Protein AF-B3KY37-F1 (afdb_monomer_lite)

Foldseek 3Di:
DLAQQVVQVVVVCVVPQDPDDPRHDDPVPPCVCVVVCVVPDDPVRHRDHDPCAQPFDWDAPQQQQKIKTQPNHPLAAQRKIKMWHFWWQVGPVLLCCQVVVFPVVQDDHCVNDFSFQDALAHGFMWIAQSNRGWFDQFPQAARAQLSTQFKWWDCDPDDDLDPRIDGFPQHDNDDSTTPCRDDLNVQQGKHWFFWDDDPQKTKTKIWGPSRHDCVQQWPTFMWIWICLGSFKIKIKTKTFHDPPHPTWKMKGKTWDNPFWWDWDDDPQWTWIWTDDPVGIKIKTKDKQVRHHDHWDKDDDAGDPPDPGGTIIITIGMDTDDPGMIMMMMMIGDGVWAWPDWHWHDDPFKIWIWTDTPVWIKIKIATPDDCVPPFAGIWMQIHNDIDTHGCVRGDDDDDDDHDPPVVVVVVVVVVVCVVVVVVVVVVVVVVLVPDPVNVVVLVVVCVVDDPVVSVVVVVVVVVVVVVVVVVVPDDDDDDDDDDDDDDDDDPPVVVVVVVVVVVVVVVVVVVVVPDDDDDPPNPCVVPPVPDPDDDDDDDDDDDDDDDDDDDDDDDDDDDDPDPPPVVVVVVVVVVVVVVVVVVVVVVVVVPVPDDDPVVVVVVVVVVVVVVVVVVVVVVVCVVDPD

Radius of gyration: 35.83 Å; chains: 1; bounding box: 102×73×102 Å

InterPro domains:
  IPR052447 Dermatan-Sulfate Isomerase [PTHR15532] (1-391)

Organism: Homo sapiens (NCBI:txid9606)

Sequence (625 aa):
MRNGSGNWLADQIRRNRVVEGPGTPSKGQRWCTLHTEFLWYDGSLKSVPPPDFGTPTLHYFEDWGVVTYGSALPAEINRSFLSFKSGKLGGRAIYDIVHRNKYKDWIKGWRNFNAGHEHPDQNSFTFAPNGVPFITEALYGPKYTFFNNVLMFSPAVSKSCFSPWVGQVTEDCSSKWSKYKHDLAASCQGRVVAAEEKNGVVFIRGEGVGAYNPQLNLKNVQRNLILLHPQLLLLVDQIHLGEESPLETAASFFHNVDVPFEETVVDGVHGAFIRQRDGLYKMYWMDDTGYSEKATFASVTYPRGYPYNGTNYVNVTMHLRSPITRAAYLFIGPSIDVQSFTVHGDSQQLDVFIATSKHAYATYLWTGEATGQSAFAQVIADRHKILFDRNSAIKSSIVPEVKDYAAIVEQNLQHFKPVFQLLEKQILSRVRNTASFRKTAERLLRFSDKRQTEEAIDRIFAISQQQQQQSKSKKNRRAGKRYKFVDAVPDIFAQIEVNEKKIRQKAQILAQKELPIDEDEEMKDLLDFADVTYEKHKNGGLIKGRFGQARMVTTTHSRAPSLSASYTRLFLILNIAIFFVMLAMQLTYFQRAQSLHGQRCLYAVLLIDSCILLWLYSSCSQSQC

pLDDT: mean 80.38, std 24.06, range [23.62, 98.94]

Secondary structure (DSSP, 8-state):
--SSHHHHHHHHHHHT--SSSTTPPPTTTTTTTHHHHHHH--TTS-----TTTTS--EEEETTTTEEEESTT--S-TT--EEEEE--BTTHHHHHHHHHTT-STTT--GGGG---TT--S-TTEEEEEGGG--SB----S----GGGSS-EEEES-SS--TBTTBB--TT--SS-SS--TTSTTGGG-B-EEEEEEEETTEEEEEEE-GGGS-GGG-EEEEEEEEEEEETTEEEEEEEEEE-TT----EEEEEEEESSS--EEEEETTEEEEEEEETTEEEEEEEEETTS--PPPEEEEEEPPTT-SS-EEEEEEEEEE--SSEEEEEEEEE-TT--EEEEEEEE-SSEEEEEEEESS-EEEEEEESS-SSSSSEEEEEEETTEEEEEEGGGBPPP-PPPPPTTHHHHHHHHHHTHHHHHHHHHHHHHHHHHH-HHHHHHHHHHGGGS-HHHHHHHHHHHHHHHHHHHHTTSS----------PPP--S--HHHHHHHHHHHHHHHHHHHHTTS-----TTTGGGTS--S------------------------------STTHHHHHHHHHHHHHHHHHHHHHHHHHHGGG---HHHHHHHHHHHHHHHHHHHHHHHHHHHTT-

Structure (mmCIF, N/CA/C/O backbone):
data_AF-B3KY37-F1
#
_entry.id   AF-B3KY37-F1
#
loop_
_atom_site.group_PDB
_atom_site.id
_atom_site.type_symbol
_atom_site.label_atom_id
_atom_site.label_alt_id
_atom_site.label_comp_id
_atom_site.label_asym_id
_atom_site.label_entity_id
_atom_site.label_seq_id
_atom_site.pdbx_PDB_ins_code
_atom_site.Cartn_x
_atom_site.Cartn_y
_atom_site.Cartn_z
_atom_site.occupancy
_atom_site.B_iso_or_equiv
_atom_site.auth_seq_id
_atom_site.auth_comp_id
_atom_site.auth_asym_id
_atom_site.auth_atom_id
_atom_site.pdbx_PDB_model_num
ATOM 1 N N . MET A 1 1 ? 16.022 -14.962 -15.333 1.00 95.06 1 MET A N 1
ATOM 2 C CA . MET A 1 1 ? 15.739 -16.135 -14.472 1.00 95.06 1 MET A CA 1
ATOM 3 C C . MET A 1 1 ? 16.090 -17.467 -15.133 1.00 95.06 1 MET A C 1
ATOM 5 O O . MET A 1 1 ? 16.631 -18.311 -14.443 1.00 95.06 1 MET A O 1
ATOM 9 N N . ARG A 1 2 ? 15.837 -17.666 -16.442 1.00 97.50 2 ARG A N 1
ATOM 10 C CA . ARG A 1 2 ? 16.186 -18.908 -17.177 1.00 97.50 2 ARG A CA 1
ATOM 11 C C . ARG A 1 2 ? 15.643 -20.210 -16.550 1.00 97.50 2 ARG A C 1
ATOM 13 O O . ARG A 1 2 ? 16.245 -21.261 -16.703 1.00 97.50 2 ARG A O 1
ATOM 20 N N . ASN A 1 3 ? 14.505 -20.133 -15.862 1.00 97.94 3 ASN A N 1
ATOM 21 C CA . ASN A 1 3 ? 13.881 -21.250 -15.143 1.00 97.94 3 ASN A CA 1
ATOM 22 C C . ASN A 1 3 ? 12.387 -21.438 -15.478 1.00 97.94 3 ASN A C 1
ATOM 24 O O . ASN A 1 3 ? 11.726 -22.258 -14.858 1.00 97.94 3 ASN A O 1
ATOM 28 N N . GLY A 1 4 ? 11.837 -20.659 -16.419 1.00 98.50 4 GLY A N 1
ATOM 29 C CA . GLY A 1 4 ? 10.435 -20.768 -16.834 1.00 98.50 4 GLY A CA 1
ATOM 30 C C . GLY A 1 4 ? 9.418 -19.940 -16.040 1.00 98.50 4 GLY A C 1
ATOM 31 O O . GLY A 1 4 ? 8.335 -19.678 -16.560 1.00 98.50 4 GLY A O 1
ATOM 32 N N . SER A 1 5 ? 9.744 -19.447 -14.840 1.00 98.50 5 SER A N 1
ATOM 33 C CA . SER A 1 5 ? 8.760 -18.752 -13.984 1.00 98.50 5 SER A CA 1
ATOM 34 C C . SER A 1 5 ? 8.313 -17.390 -14.513 1.00 98.50 5 SER A C 1
ATOM 36 O O . SER A 1 5 ? 7.168 -16.996 -14.312 1.00 98.50 5 SER A O 1
ATOM 38 N N . GLY A 1 6 ? 9.180 -16.695 -15.255 1.00 98.44 6 GLY A N 1
ATOM 39 C CA . GLY A 1 6 ? 8.807 -15.454 -15.943 1.00 98.44 6 GLY A CA 1
ATOM 40 C C . GLY A 1 6 ? 7.789 -15.695 -17.059 1.00 98.44 6 GLY A C 1
ATOM 41 O O . GLY A 1 6 ? 6.794 -14.981 -17.143 1.00 98.44 6 GLY A O 1
ATOM 42 N N . ASN A 1 7 ? 7.999 -16.748 -17.857 1.00 98.62 7 ASN A N 1
ATOM 43 C CA . ASN A 1 7 ? 7.066 -17.160 -18.908 1.00 98.62 7 ASN A CA 1
ATOM 44 C C . ASN A 1 7 ? 5.725 -17.588 -18.297 1.00 98.62 7 ASN A C 1
ATOM 46 O O . ASN A 1 7 ? 4.674 -17.145 -18.748 1.00 98.62 7 ASN A O 1
ATOM 50 N N . TRP A 1 8 ? 5.765 -18.365 -17.210 1.00 98.75 8 TRP A N 1
ATOM 51 C CA . TRP A 1 8 ? 4.562 -18.769 -16.488 1.00 98.75 8 TRP A CA 1
ATOM 52 C C . TRP A 1 8 ? 3.754 -17.574 -15.978 1.00 98.75 8 TRP A C 1
ATOM 54 O O . TRP A 1 8 ? 2.552 -17.518 -16.224 1.00 98.75 8 TRP A O 1
ATOM 64 N N . LEU A 1 9 ? 4.388 -16.598 -15.318 1.00 98.69 9 LEU A N 1
ATOM 65 C CA . LEU A 1 9 ? 3.674 -15.429 -14.798 1.00 98.69 9 LEU A CA 1
ATOM 66 C C . LEU A 1 9 ? 3.100 -14.570 -15.933 1.00 98.69 9 LEU A C 1
ATOM 68 O O . LEU A 1 9 ? 1.969 -14.093 -15.831 1.00 98.69 9 LEU A O 1
ATOM 72 N N . ALA A 1 10 ? 3.836 -14.416 -17.038 1.00 98.62 10 ALA A N 1
ATOM 73 C CA . ALA A 1 10 ? 3.326 -13.747 -18.231 1.00 98.62 10 ALA A CA 1
ATOM 74 C C . ALA A 1 10 ? 2.071 -14.451 -18.778 1.00 98.62 10 ALA A C 1
ATOM 76 O O . ALA A 1 10 ? 1.085 -13.780 -19.081 1.00 98.62 10 ALA A O 1
ATOM 77 N N . ASP A 1 11 ? 2.054 -15.787 -18.822 1.00 98.56 11 ASP A N 1
ATOM 78 C CA . ASP A 1 11 ? 0.880 -16.564 -19.236 1.00 98.56 11 ASP A CA 1
ATOM 79 C C . ASP A 1 11 ? -0.309 -16.367 -18.283 1.00 98.56 11 ASP A C 1
ATOM 81 O O . ASP A 1 11 ? -1.438 -16.184 -18.748 1.00 98.56 11 ASP A O 1
ATOM 85 N N . GLN A 1 12 ? -0.071 -16.344 -16.964 1.00 98.50 12 GLN A N 1
ATOM 86 C CA . GLN A 1 12 ? -1.104 -16.065 -15.955 1.00 98.50 12 GLN A CA 1
ATOM 87 C C . GLN A 1 12 ? -1.753 -14.697 -16.156 1.00 98.50 12 GLN A C 1
ATOM 89 O O . GLN A 1 12 ? -2.977 -14.573 -16.117 1.00 98.50 12 GLN A O 1
ATOM 94 N N . ILE A 1 13 ? -0.935 -13.671 -16.378 1.00 98.50 13 ILE A N 1
ATOM 95 C CA . ILE A 1 13 ? -1.408 -12.303 -16.565 1.00 98.50 13 ILE A CA 1
ATOM 96 C C . ILE A 1 13 ? -2.123 -12.165 -17.915 1.00 98.50 13 ILE A C 1
ATOM 98 O O . ILE A 1 13 ? -3.167 -11.518 -17.996 1.00 98.50 13 ILE A O 1
ATOM 102 N N . ARG A 1 14 ? -1.588 -12.774 -18.982 1.00 98.06 14 ARG A N 1
ATOM 103 C CA . ARG A 1 14 ? -2.166 -12.703 -20.333 1.00 98.06 14 ARG A CA 1
ATOM 104 C C . ARG A 1 14 ? -3.551 -13.346 -20.381 1.00 98.06 14 ARG A C 1
ATOM 106 O O . ARG A 1 14 ? -4.469 -12.742 -20.925 1.00 98.06 14 ARG A O 1
ATOM 113 N N . ARG A 1 15 ? -3.710 -14.540 -19.795 1.00 98.00 15 ARG A N 1
ATOM 114 C CA . ARG A 1 15 ? -4.969 -15.308 -19.843 1.00 98.00 15 ARG A CA 1
ATOM 115 C C . ARG A 1 15 ? -6.091 -14.731 -18.978 1.00 98.00 15 ARG A C 1
ATOM 117 O O . ARG A 1 15 ? -7.251 -14.972 -19.278 1.00 98.00 15 ARG A O 1
ATOM 124 N N . ASN A 1 16 ? -5.747 -13.980 -17.930 1.00 97.94 16 ASN A N 1
ATOM 125 C CA . ASN A 1 16 ? -6.706 -13.384 -16.991 1.00 97.94 16 ASN A CA 1
ATOM 126 C C . ASN A 1 16 ? -6.875 -11.867 -17.185 1.00 97.94 16 ASN A C 1
ATOM 128 O O . ASN A 1 16 ? -7.398 -11.182 -16.307 1.00 97.94 16 ASN A O 1
ATOM 132 N N . ARG A 1 17 ? -6.392 -11.304 -18.300 1.00 97.56 17 ARG A N 1
ATOM 133 C CA . ARG A 1 17 ? -6.512 -9.866 -18.556 1.00 97.56 17 ARG A CA 1
ATOM 134 C C . ARG A 1 17 ? -7.983 -9.484 -18.754 1.00 97.56 17 ARG A C 1
ATOM 136 O O . ARG A 1 17 ? -8.684 -10.111 -19.542 1.00 97.56 17 ARG A O 1
ATOM 143 N N . VAL A 1 18 ? -8.420 -8.419 -18.084 1.00 97.12 18 VAL A N 1
ATOM 144 C CA . VAL A 1 18 ? -9.766 -7.851 -18.244 1.00 97.12 18 VAL A CA 1
ATOM 145 C C . VAL A 1 18 ? -9.963 -7.334 -19.674 1.00 97.12 18 VAL A C 1
ATOM 147 O O . VAL A 1 18 ? -9.079 -6.678 -20.230 1.00 97.12 18 VAL A O 1
ATOM 150 N N . VAL A 1 19 ? -11.123 -7.645 -20.262 1.00 96.19 19 VAL A N 1
ATOM 151 C CA . VAL A 1 19 ? -11.504 -7.238 -21.627 1.00 96.19 19 VAL A CA 1
ATOM 152 C C . VAL A 1 19 ? -12.245 -5.898 -21.630 1.00 96.19 19 VAL A C 1
ATOM 154 O O . VAL A 1 19 ? -12.006 -5.073 -22.510 1.00 96.19 19 VAL A O 1
ATOM 157 N N . GLU A 1 20 ? -13.114 -5.678 -20.642 1.00 94.69 20 GLU A N 1
ATOM 158 C CA . GLU A 1 20 ? -13.897 -4.455 -20.458 1.00 94.69 20 GLU A CA 1
ATOM 159 C C . GLU A 1 20 ? -14.105 -4.172 -18.960 1.00 94.69 20 GLU A C 1
ATOM 161 O O . GLU A 1 20 ? -14.214 -5.101 -18.160 1.00 94.69 20 GLU A O 1
ATOM 166 N N . GLY A 1 21 ? -14.172 -2.890 -18.585 1.00 93.56 21 GLY A N 1
ATOM 167 C CA . GLY A 1 21 ? -14.359 -2.440 -17.201 1.00 93.56 21 GLY A CA 1
ATOM 168 C C . GLY A 1 21 ? -13.051 -2.106 -16.465 1.00 93.56 21 GLY A C 1
ATOM 169 O O . GLY A 1 21 ? -12.001 -1.950 -17.106 1.00 93.56 21 GLY A O 1
ATOM 170 N N . PRO A 1 22 ? -13.102 -1.955 -15.125 1.00 92.62 22 PRO A N 1
ATOM 171 C CA . PRO A 1 22 ? -11.936 -1.635 -14.301 1.00 92.62 22 PRO A CA 1
ATOM 172 C C . PRO A 1 22 ? -10.760 -2.589 -14.549 1.00 92.62 22 PRO A C 1
ATOM 174 O O . PRO A 1 22 ? -10.925 -3.804 -14.613 1.00 92.62 22 PRO A O 1
ATOM 177 N N . GLY A 1 23 ? -9.557 -2.034 -14.726 1.00 91.56 23 GLY A N 1
ATOM 178 C CA . GLY A 1 23 ? -8.341 -2.806 -15.017 1.00 91.56 23 GLY A CA 1
ATOM 179 C C . GLY A 1 23 ? -8.088 -3.119 -16.500 1.00 91.56 23 GLY A C 1
ATOM 180 O O . GLY A 1 23 ? -7.057 -3.715 -16.825 1.00 91.56 23 GLY A O 1
ATOM 181 N N . THR A 1 24 ? -8.968 -2.695 -17.416 1.00 96.38 24 THR A N 1
ATOM 182 C CA . THR A 1 24 ? -8.728 -2.815 -18.866 1.00 96.38 24 THR A CA 1
ATOM 183 C C . THR A 1 24 ? -7.528 -1.954 -19.287 1.00 96.38 24 THR A C 1
ATOM 185 O O . THR A 1 24 ? -7.490 -0.761 -18.972 1.00 96.38 24 THR A O 1
ATOM 188 N N . PRO A 1 25 ? -6.541 -2.498 -20.026 1.00 94.44 25 PRO A N 1
ATOM 189 C CA . PRO A 1 25 ? -5.401 -1.711 -20.483 1.00 94.44 25 PRO A CA 1
ATOM 190 C C . PRO A 1 25 ? -5.838 -0.634 -21.486 1.00 94.44 25 PRO A C 1
ATOM 192 O O . PRO A 1 25 ? -6.589 -0.903 -22.428 1.00 94.44 25 PRO A O 1
ATOM 195 N N . SER A 1 26 ? -5.332 0.591 -21.312 1.00 94.31 26 SER A N 1
ATOM 196 C CA . SER A 1 26 ? -5.718 1.735 -22.145 1.00 94.31 26 SER A CA 1
ATOM 197 C C . SER A 1 26 ? -5.378 1.523 -23.628 1.00 94.31 26 SER A C 1
ATOM 199 O O . SER A 1 26 ? -4.417 0.830 -23.984 1.00 94.31 26 SER A O 1
ATOM 201 N N . LYS A 1 27 ? -6.140 2.171 -24.522 1.00 94.06 27 LYS A N 1
ATOM 202 C CA . LYS A 1 27 ? -5.945 2.072 -25.980 1.00 94.06 27 LYS A CA 1
ATOM 203 C C . LYS A 1 27 ? -4.521 2.449 -26.410 1.00 94.06 27 LYS A C 1
ATOM 205 O O . LYS A 1 27 ? -3.996 1.822 -27.325 1.00 94.06 27 LYS A O 1
ATOM 210 N N . GLY A 1 28 ? -3.906 3.427 -25.739 1.00 94.81 28 GLY A N 1
ATOM 211 C CA . GLY A 1 28 ? -2.550 3.897 -26.039 1.00 94.81 28 GLY A CA 1
ATOM 212 C C . GLY A 1 28 ? -1.428 2.977 -25.546 1.00 94.81 28 GLY A C 1
ATOM 213 O O . GLY A 1 28 ? -0.331 3.020 -26.088 1.00 94.81 28 GLY A O 1
ATOM 214 N N . GLN A 1 29 ? -1.682 2.121 -24.551 1.00 95.38 29 GLN A N 1
ATOM 215 C CA . GLN A 1 29 ? -0.631 1.315 -23.909 1.00 95.38 29 GLN A CA 1
ATOM 216 C C . GLN A 1 29 ? -0.709 -0.174 -24.262 1.00 95.38 29 GLN A C 1
ATOM 218 O O . GLN A 1 29 ? 0.320 -0.847 -24.313 1.00 95.38 29 GLN A O 1
ATOM 223 N N . ARG A 1 30 ? -1.910 -0.697 -24.540 1.00 95.94 30 ARG A N 1
ATOM 224 C CA . ARG A 1 30 ? -2.188 -2.143 -24.633 1.00 95.94 30 ARG A CA 1
ATOM 225 C C . ARG A 1 30 ? -1.362 -2.932 -25.656 1.00 95.94 30 ARG A C 1
ATOM 227 O O . ARG A 1 30 ? -1.249 -4.144 -25.519 1.00 95.94 30 ARG A O 1
ATOM 234 N N . TRP A 1 31 ? -0.809 -2.276 -26.676 1.00 97.44 31 TRP A N 1
ATOM 235 C CA . TRP A 1 31 ? -0.023 -2.927 -27.735 1.00 97.44 31 TRP A CA 1
ATOM 236 C C . TRP A 1 31 ? 1.454 -2.516 -27.754 1.00 97.44 31 TRP A C 1
ATOM 238 O O . TRP A 1 31 ? 2.210 -3.005 -28.590 1.00 97.44 31 TRP A O 1
ATOM 248 N N . CYS A 1 32 ? 1.876 -1.649 -26.828 1.00 98.19 32 CYS A N 1
ATOM 249 C CA . CYS A 1 32 ? 3.198 -1.021 -26.832 1.00 98.19 32 CYS A CA 1
ATOM 250 C C . CYS A 1 32 ? 4.343 -2.051 -26.836 1.00 98.19 32 CYS A C 1
ATOM 252 O O . CYS A 1 32 ? 5.276 -1.948 -27.630 1.00 98.19 32 CYS A O 1
ATOM 254 N N . THR A 1 33 ? 4.243 -3.094 -26.008 1.00 98.38 33 THR A N 1
ATOM 255 C CA . THR A 1 33 ? 5.338 -4.049 -25.759 1.00 98.38 33 THR A CA 1
ATOM 256 C C . THR A 1 33 ? 5.162 -5.405 -26.441 1.00 98.38 33 THR A C 1
ATOM 258 O O . THR A 1 33 ? 5.946 -6.313 -26.186 1.00 98.38 33 THR A O 1
ATOM 261 N N . LEU A 1 34 ? 4.166 -5.577 -27.318 1.00 98.44 34 LEU A N 1
ATOM 262 C CA . LEU A 1 34 ? 3.919 -6.877 -27.965 1.00 98.44 34 LEU A CA 1
ATOM 263 C C . LEU A 1 34 ? 5.100 -7.329 -28.835 1.00 98.44 34 LEU A C 1
ATOM 265 O O . LEU A 1 34 ? 5.457 -8.503 -28.859 1.00 98.44 34 LEU A O 1
ATOM 269 N N . HIS A 1 35 ? 5.728 -6.388 -29.541 1.00 98.31 35 HIS A N 1
ATOM 270 C CA . HIS A 1 35 ? 6.854 -6.685 -30.423 1.00 98.31 35 HIS A CA 1
ATOM 271 C C . HIS A 1 35 ? 8.110 -7.108 -29.642 1.00 98.31 35 HIS A C 1
ATOM 273 O O . HIS A 1 35 ? 8.815 -8.018 -30.070 1.00 98.31 35 HIS A O 1
ATOM 279 N N . THR A 1 36 ? 8.385 -6.497 -28.485 1.00 98.62 36 THR A N 1
ATOM 280 C CA . THR A 1 36 ? 9.506 -6.904 -27.625 1.00 98.62 36 THR A CA 1
ATOM 281 C C . THR A 1 36 ? 9.210 -8.191 -26.872 1.00 98.62 36 THR A C 1
ATOM 283 O O . THR A 1 36 ? 10.101 -9.025 -26.767 1.00 98.62 36 THR A O 1
ATOM 286 N N . GLU A 1 37 ? 7.973 -8.407 -26.417 1.00 98.56 37 GLU A N 1
ATOM 287 C CA . GLU A 1 37 ? 7.540 -9.693 -25.855 1.00 98.56 37 GLU A CA 1
ATOM 288 C C . GLU A 1 37 ? 7.794 -10.836 -26.847 1.00 98.56 37 GLU A C 1
ATOM 290 O O . GLU A 1 37 ? 8.370 -11.855 -26.472 1.00 98.56 37 GLU A O 1
ATOM 295 N N . PHE A 1 38 ? 7.466 -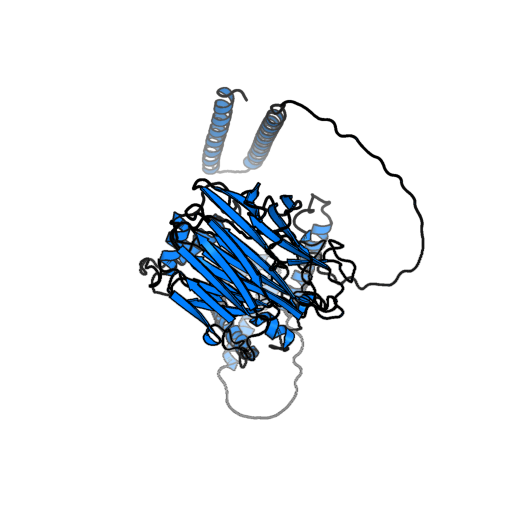10.634 -28.127 1.00 98.50 38 PHE A N 1
ATOM 296 C CA . PHE A 1 38 ? 7.744 -11.601 -29.189 1.00 98.50 38 PHE A CA 1
ATOM 297 C C . PHE A 1 38 ? 9.248 -11.855 -29.392 1.00 98.50 38 PHE A C 1
ATOM 299 O O . PHE A 1 38 ? 9.665 -13.005 -29.495 1.00 98.50 38 PHE A O 1
ATOM 306 N N . LEU A 1 39 ? 10.072 -10.801 -29.432 1.00 98.69 39 LEU A N 1
ATOM 307 C CA . LEU A 1 39 ? 11.523 -10.923 -29.636 1.00 98.69 39 LEU A CA 1
ATOM 308 C C . LEU A 1 39 ? 12.257 -11.535 -28.434 1.00 98.69 39 LEU A C 1
ATOM 310 O O . LEU A 1 39 ? 13.298 -12.167 -28.611 1.00 98.69 39 LEU A O 1
ATOM 314 N N . TRP A 1 40 ? 11.764 -11.305 -27.216 1.00 98.62 40 TRP A N 1
ATOM 315 C CA . TRP A 1 40 ? 12.431 -11.715 -25.975 1.00 98.62 40 TRP A CA 1
ATOM 316 C C . TRP A 1 40 ? 11.914 -13.031 -25.398 1.00 98.62 40 TRP A C 1
ATOM 318 O O . TRP A 1 40 ? 12.530 -13.566 -24.473 1.00 98.62 40 TRP A O 1
ATOM 328 N N . TYR A 1 41 ? 10.811 -13.568 -25.919 1.00 98.50 41 TYR A N 1
ATOM 329 C CA . TYR A 1 41 ? 10.293 -14.857 -25.487 1.00 98.50 41 TYR A CA 1
ATOM 330 C C . TYR A 1 41 ? 11.234 -16.003 -25.884 1.00 98.50 41 TYR A C 1
ATOM 332 O O . TYR A 1 41 ? 11.446 -16.292 -27.060 1.00 98.50 41 TYR A O 1
ATOM 340 N N . ASP A 1 42 ? 11.759 -16.706 -24.880 1.00 98.31 42 ASP A N 1
ATOM 341 C CA . ASP A 1 42 ? 12.503 -17.951 -25.065 1.00 98.31 42 ASP A CA 1
ATOM 342 C C . ASP A 1 42 ? 11.570 -19.149 -24.828 1.00 98.31 42 ASP A C 1
ATOM 344 O O . ASP A 1 42 ? 11.307 -19.540 -23.686 1.00 98.31 42 ASP A O 1
ATOM 348 N N . GLY A 1 43 ? 11.068 -19.737 -25.918 1.00 98.00 43 GLY A N 1
ATOM 349 C CA . GLY A 1 43 ? 10.143 -20.878 -25.888 1.00 98.00 43 GLY A CA 1
ATOM 350 C C . GLY A 1 43 ? 10.768 -22.225 -25.502 1.00 98.00 43 GLY A C 1
ATOM 351 O O . GLY A 1 43 ? 10.041 -23.210 -25.308 1.00 98.00 43 GLY A O 1
ATOM 352 N N . SER A 1 44 ? 12.100 -22.293 -25.373 1.00 98.44 44 SER A N 1
ATOM 353 C CA . SER A 1 44 ? 12.776 -23.472 -24.813 1.00 98.44 44 SER A CA 1
ATOM 354 C C . SER A 1 44 ? 12.555 -23.576 -23.299 1.00 98.44 44 SER A C 1
ATOM 356 O O . SER A 1 44 ? 12.503 -24.678 -22.750 1.00 98.44 44 SER A O 1
ATOM 358 N N . LEU A 1 45 ? 12.324 -22.439 -22.634 1.00 98.38 45 LEU A N 1
ATOM 359 C CA . LEU A 1 45 ? 11.984 -22.354 -21.220 1.00 98.38 45 LEU A CA 1
ATOM 360 C C . LEU A 1 45 ? 10.477 -22.562 -21.039 1.00 98.38 45 LEU A C 1
ATOM 362 O O . LEU A 1 45 ? 9.676 -21.637 -21.198 1.00 98.38 45 LEU A O 1
ATOM 366 N N . LYS A 1 46 ? 10.072 -23.786 -20.698 1.00 98.31 46 LYS A N 1
ATOM 367 C CA . LYS A 1 46 ? 8.661 -24.093 -20.430 1.00 98.31 46 LYS A CA 1
ATOM 368 C C . LYS A 1 46 ? 8.134 -23.282 -19.249 1.00 98.31 46 LYS A C 1
ATOM 370 O O . LYS A 1 46 ? 8.872 -22.989 -18.315 1.00 98.31 46 LYS A O 1
ATOM 375 N N . SER A 1 47 ? 6.856 -22.924 -19.302 1.00 98.50 47 SER A N 1
ATOM 376 C CA . SER A 1 47 ? 6.176 -22.196 -18.232 1.00 98.50 47 SER A CA 1
ATOM 377 C C . SER A 1 47 ? 6.081 -23.072 -16.983 1.00 98.50 47 SER A C 1
ATOM 379 O O . SER A 1 47 ? 5.320 -24.036 -16.954 1.00 98.50 47 SER A O 1
ATOM 381 N N . VAL A 1 48 ? 6.865 -22.737 -15.958 1.00 98.44 48 VAL A N 1
ATOM 382 C CA . VAL A 1 48 ? 6.933 -23.468 -14.685 1.00 98.44 48 VAL A CA 1
ATOM 383 C C . VAL A 1 48 ? 6.651 -22.497 -13.535 1.00 98.44 48 VAL A C 1
ATOM 385 O O . VAL A 1 48 ? 7.378 -21.506 -13.414 1.00 98.44 48 VAL A O 1
ATOM 388 N N . PRO A 1 49 ? 5.620 -22.729 -12.699 1.00 98.25 49 PRO A N 1
ATOM 389 C CA . PRO A 1 49 ? 5.340 -21.862 -11.558 1.00 98.25 49 PRO A CA 1
ATOM 390 C C . PRO A 1 49 ? 6.515 -21.840 -10.569 1.00 98.25 49 PRO A C 1
ATOM 392 O O . PRO A 1 49 ? 7.266 -22.815 -10.486 1.00 98.25 49 PRO A O 1
ATOM 395 N N . PRO A 1 50 ? 6.683 -20.756 -9.792 1.00 98.19 50 PRO A N 1
ATOM 396 C CA . PRO A 1 50 ? 7.530 -20.783 -8.604 1.00 98.19 50 PRO A CA 1
ATOM 397 C C . PRO A 1 50 ? 7.143 -21.941 -7.660 1.00 98.19 50 PRO A C 1
ATOM 399 O O . PRO A 1 50 ? 5.958 -22.276 -7.586 1.00 98.19 50 PRO A O 1
ATOM 402 N N . PRO A 1 51 ? 8.097 -22.549 -6.928 1.00 97.69 51 PRO A N 1
ATOM 403 C CA . PRO A 1 51 ? 7.818 -23.698 -6.058 1.00 97.69 51 PRO A CA 1
ATOM 404 C C . PRO A 1 51 ? 6.781 -23.442 -4.957 1.00 97.69 51 PRO A C 1
ATOM 406 O O . PRO A 1 51 ? 6.131 -24.377 -4.504 1.00 97.69 51 PRO A O 1
ATOM 409 N N . ASP A 1 52 ? 6.638 -22.193 -4.522 1.00 97.50 52 ASP A N 1
ATOM 410 C CA . ASP A 1 52 ? 5.719 -21.752 -3.474 1.00 97.50 52 ASP A CA 1
ATOM 411 C C . ASP A 1 52 ? 4.360 -21.266 -4.009 1.00 97.50 52 ASP A C 1
ATOM 413 O O . ASP A 1 52 ? 3.492 -20.883 -3.224 1.00 97.50 52 ASP A O 1
ATOM 417 N N . PHE A 1 53 ? 4.124 -21.314 -5.327 1.00 98.12 53 PHE A N 1
ATOM 418 C CA . PHE A 1 53 ? 2.830 -20.950 -5.905 1.00 98.12 53 PHE A CA 1
ATOM 419 C C . PHE A 1 53 ? 1.680 -21.755 -5.276 1.00 98.12 53 PHE A C 1
ATOM 421 O O . PHE A 1 53 ? 1.749 -22.974 -5.134 1.00 98.12 53 PHE A O 1
ATOM 428 N N . GLY A 1 54 ? 0.596 -21.061 -4.920 1.00 96.38 54 GLY A N 1
ATOM 429 C CA . GLY A 1 54 ? -0.553 -21.646 -4.220 1.00 96.38 54 GLY A CA 1
ATOM 430 C C . GLY A 1 54 ? -0.399 -21.694 -2.694 1.00 96.38 54 GLY A C 1
ATOM 431 O O . GLY A 1 54 ? -1.365 -22.012 -1.996 1.00 96.38 54 GLY A O 1
ATOM 432 N N . THR A 1 55 ? 0.764 -21.325 -2.156 1.00 98.06 55 THR A N 1
ATOM 433 C CA . THR A 1 55 ? 0.980 -21.124 -0.717 1.00 98.06 55 THR A CA 1
ATOM 434 C C . THR A 1 55 ? 0.940 -19.625 -0.412 1.00 98.06 55 THR A C 1
ATOM 436 O O . THR A 1 55 ? 1.584 -18.849 -1.116 1.00 98.06 55 THR A O 1
ATOM 439 N N . PRO A 1 56 ? 0.158 -19.167 0.582 1.00 98.00 56 PRO A N 1
ATOM 440 C CA . PRO A 1 56 ? 0.106 -17.753 0.913 1.00 98.00 56 PRO A CA 1
ATOM 441 C C . PRO A 1 56 ? 1.400 -17.356 1.632 1.00 98.00 56 PRO A C 1
ATOM 443 O O . PRO A 1 56 ? 1.618 -17.719 2.784 1.00 98.00 56 PRO A O 1
ATOM 446 N N . THR A 1 57 ? 2.261 -16.617 0.939 1.00 98.38 57 THR A N 1
ATOM 447 C CA . THR A 1 57 ? 3.589 -16.239 1.443 1.00 98.38 57 THR A CA 1
ATOM 448 C C . THR A 1 57 ? 3.614 -14.775 1.874 1.00 98.38 57 THR A C 1
ATOM 450 O O . THR A 1 57 ? 3.058 -13.918 1.182 1.00 98.38 57 THR A O 1
ATOM 453 N N . LEU A 1 58 ? 4.276 -14.481 2.999 1.00 98.69 58 LEU A N 1
ATOM 454 C CA . LEU A 1 58 ? 4.601 -13.118 3.424 1.00 98.69 58 LEU A CA 1
ATOM 455 C C . LEU A 1 58 ? 5.922 -12.668 2.789 1.00 98.69 58 LEU A C 1
ATOM 457 O O . LEU A 1 58 ? 6.931 -13.367 2.869 1.00 98.69 58 LEU A O 1
ATOM 461 N N . HIS A 1 59 ? 5.930 -11.484 2.186 1.00 98.75 59 HIS A N 1
ATOM 462 C CA . HIS A 1 59 ? 7.117 -10.879 1.595 1.00 98.75 59 HIS A CA 1
ATOM 463 C C . HIS A 1 59 ? 7.246 -9.418 2.023 1.00 98.75 59 HIS A C 1
ATOM 465 O O . HIS A 1 59 ? 6.276 -8.662 1.956 1.00 98.75 59 HIS A O 1
ATOM 471 N N . TYR A 1 60 ? 8.451 -9.016 2.426 1.00 98.62 60 TYR A N 1
ATOM 472 C CA . TYR A 1 60 ? 8.781 -7.640 2.785 1.00 98.62 60 TYR A CA 1
ATOM 473 C C . TYR A 1 60 ? 9.802 -7.066 1.803 1.00 98.62 60 TYR A C 1
ATOM 475 O O . TYR A 1 60 ? 10.917 -7.569 1.696 1.00 98.62 60 TYR A O 1
ATOM 483 N N . PHE A 1 61 ? 9.418 -5.991 1.119 1.00 98.56 61 PHE A N 1
ATOM 484 C CA . PHE A 1 61 ? 10.293 -5.194 0.269 1.00 98.56 61 PHE A CA 1
ATOM 485 C C . PHE A 1 61 ? 10.990 -4.145 1.134 1.00 98.56 61 PHE A C 1
ATOM 487 O O . PHE A 1 61 ? 10.434 -3.076 1.391 1.00 98.56 61 PHE A O 1
ATOM 494 N N . GLU A 1 62 ? 12.202 -4.432 1.599 1.00 97.56 62 GLU A N 1
ATOM 495 C CA . GLU A 1 62 ? 12.856 -3.636 2.638 1.00 97.56 62 GLU A CA 1
ATOM 496 C C . GLU A 1 62 ? 13.379 -2.281 2.162 1.00 97.56 62 GLU A C 1
ATOM 498 O O . GLU A 1 62 ? 13.594 -1.379 2.974 1.00 97.56 62 GLU A O 1
ATOM 503 N N . ASP A 1 63 ? 13.580 -2.130 0.852 1.00 98.00 63 ASP A N 1
ATOM 504 C CA . ASP A 1 63 ? 13.881 -0.831 0.260 1.00 98.00 63 ASP A CA 1
ATOM 505 C C . ASP A 1 63 ? 12.622 0.028 0.107 1.00 98.00 63 ASP A C 1
ATOM 507 O O . ASP A 1 63 ? 12.621 1.198 0.477 1.00 98.00 63 ASP A O 1
ATOM 511 N N . TRP A 1 64 ? 11.528 -0.567 -0.369 1.00 98.56 64 TRP A N 1
ATOM 512 C CA . TRP A 1 64 ? 10.268 0.141 -0.602 1.00 98.56 64 TRP A CA 1
ATOM 513 C C . TRP A 1 64 ? 9.506 0.441 0.700 1.00 98.56 64 TRP A C 1
ATOM 515 O O . TRP A 1 64 ? 8.798 1.440 0.794 1.00 98.56 64 TRP A O 1
ATOM 525 N N . GLY A 1 65 ? 9.665 -0.408 1.719 1.00 98.50 65 GLY A N 1
ATOM 526 C CA . GLY A 1 65 ? 8.897 -0.349 2.962 1.00 98.50 65 GLY A CA 1
ATOM 527 C C . GLY A 1 65 ? 7.479 -0.903 2.812 1.00 98.50 65 GLY A C 1
ATOM 528 O O . GLY A 1 65 ? 6.547 -0.367 3.408 1.00 98.50 65 GLY A O 1
ATOM 529 N N . VAL A 1 66 ? 7.309 -1.955 2.002 1.00 98.88 66 VAL A N 1
ATOM 530 C CA . VAL A 1 66 ? 6.009 -2.590 1.729 1.00 98.88 66 VAL A CA 1
ATOM 531 C C . VAL A 1 66 ? 6.038 -4.055 2.149 1.00 98.88 66 VAL A C 1
ATOM 533 O O . VAL A 1 66 ? 6.936 -4.799 1.760 1.00 98.88 66 VAL A O 1
ATOM 536 N N . VAL A 1 67 ? 5.038 -4.480 2.915 1.00 98.88 67 VAL A N 1
ATOM 537 C CA . VAL A 1 67 ? 4.754 -5.888 3.217 1.00 98.88 67 VAL A CA 1
ATOM 538 C C . VAL A 1 67 ? 3.581 -6.337 2.357 1.00 98.88 67 VAL A C 1
ATOM 540 O O . VAL A 1 67 ? 2.599 -5.611 2.209 1.00 98.88 67 VAL A O 1
ATOM 543 N N . THR A 1 68 ? 3.667 -7.544 1.809 1.00 98.88 68 THR A N 1
ATOM 544 C CA . THR A 1 68 ? 2.557 -8.215 1.125 1.00 98.88 68 THR A CA 1
ATOM 545 C C . THR A 1 68 ? 2.403 -9.632 1.655 1.00 98.88 68 THR A C 1
ATOM 547 O O . THR A 1 68 ? 3.390 -10.263 2.029 1.00 98.88 68 THR A O 1
ATOM 550 N N . TYR A 1 69 ? 1.177 -10.134 1.679 1.00 98.88 69 TYR A N 1
ATOM 551 C CA . TYR A 1 69 ? 0.851 -11.506 2.038 1.00 98.88 69 TYR A CA 1
ATOM 552 C C . TYR A 1 69 ? -0.200 -12.057 1.076 1.00 98.88 69 TYR A C 1
ATOM 554 O O . TYR A 1 69 ? -1.155 -11.357 0.737 1.00 98.88 69 TYR A O 1
ATOM 562 N N . GLY A 1 70 ? -0.014 -13.302 0.631 1.00 98.44 70 GLY A N 1
ATOM 563 C CA . GLY A 1 70 ? -0.969 -13.989 -0.244 1.00 98.44 70 GLY A CA 1
ATOM 564 C C . GLY A 1 70 ? -1.002 -13.457 -1.681 1.00 98.44 70 GLY A C 1
ATOM 565 O O . GLY A 1 70 ? -2.044 -13.468 -2.333 1.00 98.44 70 GLY A O 1
ATOM 566 N N . SER A 1 71 ? 0.130 -12.959 -2.184 1.00 97.44 71 SER A N 1
ATOM 567 C CA . SER A 1 71 ? 0.252 -12.505 -3.571 1.00 97.44 71 SER A CA 1
ATOM 568 C C . SER A 1 71 ? 0.272 -13.678 -4.561 1.00 97.44 71 SER A C 1
ATOM 570 O O . SER A 1 71 ? 0.649 -14.798 -4.225 1.00 97.44 71 SER A O 1
ATOM 572 N N . ALA A 1 72 ? -0.147 -13.409 -5.804 1.00 97.12 72 ALA A N 1
ATOM 573 C CA . ALA A 1 72 ? -0.136 -14.368 -6.915 1.00 97.12 72 ALA A CA 1
ATOM 574 C C . ALA A 1 72 ? -0.884 -15.693 -6.648 1.00 97.12 72 ALA A C 1
ATOM 576 O O . ALA A 1 72 ? -0.541 -16.723 -7.229 1.00 97.12 72 ALA A O 1
ATOM 577 N N . LEU A 1 73 ? -1.912 -15.672 -5.796 1.00 97.38 73 LEU A N 1
ATOM 578 C CA . LEU A 1 73 ? -2.782 -16.819 -5.539 1.00 97.38 73 LEU A CA 1
ATOM 579 C C . LEU A 1 73 ? -3.945 -16.884 -6.544 1.00 97.38 73 LEU A C 1
ATOM 581 O O . LEU A 1 73 ? -4.352 -15.853 -7.086 1.00 97.38 73 LEU A O 1
ATOM 585 N N . PRO A 1 74 ? -4.520 -18.076 -6.778 1.00 97.38 74 PRO A N 1
ATOM 586 C CA . PRO A 1 74 ? -5.841 -18.197 -7.387 1.00 97.38 74 PRO A CA 1
ATOM 587 C C . PRO A 1 74 ? -6.900 -17.423 -6.586 1.00 97.38 74 PRO A C 1
ATOM 589 O O . PRO A 1 74 ? -6.846 -17.386 -5.355 1.00 97.38 74 PRO A O 1
ATOM 592 N N . ALA A 1 75 ? -7.871 -16.827 -7.282 1.00 96.69 75 ALA A N 1
ATOM 593 C CA . ALA A 1 75 ? -9.016 -16.172 -6.653 1.00 96.69 75 ALA A CA 1
ATOM 594 C C . ALA A 1 75 ? -10.006 -17.236 -6.151 1.00 96.69 75 ALA A C 1
ATOM 596 O O . ALA A 1 75 ? -10.817 -17.758 -6.915 1.00 96.69 75 ALA A O 1
ATOM 597 N N . GLU A 1 76 ? -9.890 -17.589 -4.874 1.00 97.38 76 GLU A N 1
ATOM 598 C CA . GLU A 1 76 ? -10.657 -18.649 -4.219 1.00 97.38 76 GLU A CA 1
ATOM 599 C C . GLU A 1 76 ? -11.049 -18.228 -2.796 1.00 97.38 76 GLU A C 1
ATOM 601 O O . GLU A 1 76 ? -10.405 -17.386 -2.164 1.00 97.38 76 GLU A O 1
ATOM 606 N N . ILE A 1 77 ? -12.087 -18.866 -2.250 1.00 98.00 77 ILE A N 1
ATOM 607 C CA . ILE A 1 77 ? -12.482 -18.675 -0.850 1.00 98.00 77 ILE A CA 1
ATOM 608 C C . ILE A 1 77 ? -11.300 -19.024 0.066 1.00 98.00 77 ILE A C 1
ATOM 610 O O . ILE A 1 77 ? -10.630 -20.038 -0.119 1.00 98.00 77 ILE A O 1
ATOM 614 N N . ASN A 1 78 ? -11.053 -18.178 1.068 1.00 97.56 78 ASN A N 1
ATOM 615 C CA . ASN A 1 78 ? -9.920 -18.243 1.996 1.00 97.56 78 ASN A CA 1
ATOM 616 C C . ASN A 1 78 ? -8.527 -18.057 1.358 1.00 97.56 78 ASN A C 1
ATOM 618 O O . ASN A 1 78 ? -7.518 -18.283 2.029 1.00 97.56 78 ASN A O 1
ATOM 622 N N . ARG A 1 79 ? -8.439 -17.600 0.102 1.00 98.06 79 ARG A N 1
ATOM 623 C CA . ARG A 1 79 ? -7.194 -17.112 -0.510 1.00 98.06 79 ARG A CA 1
ATOM 624 C C . ARG A 1 79 ? -7.221 -15.594 -0.555 1.00 98.06 79 ARG A C 1
ATOM 626 O O . ARG A 1 79 ? -7.791 -14.991 -1.454 1.00 98.06 79 ARG A O 1
ATOM 633 N N . SER A 1 80 ? -6.636 -14.987 0.467 1.00 98.56 80 SER A N 1
ATOM 634 C CA . SER A 1 80 ? -6.736 -13.548 0.701 1.00 98.56 80 SER A CA 1
ATOM 635 C C . SER A 1 80 ? -5.419 -12.843 0.445 1.00 98.56 80 SER A C 1
ATOM 637 O O . SER A 1 80 ? -4.354 -13.397 0.714 1.00 98.56 80 SER A O 1
ATOM 639 N N . PHE A 1 81 ? -5.510 -11.601 -0.020 1.00 98.94 81 PHE A N 1
ATOM 640 C CA . PHE A 1 81 ? -4.365 -10.711 -0.156 1.00 98.94 81 PHE A CA 1
ATOM 641 C C . PHE A 1 81 ? -4.407 -9.616 0.912 1.00 98.94 81 PHE A C 1
ATOM 643 O O . PHE A 1 81 ? -5.467 -9.053 1.199 1.00 98.94 81 PHE A O 1
ATOM 650 N N . LEU A 1 82 ? -3.247 -9.310 1.485 1.00 98.94 82 LEU A N 1
ATOM 651 C CA . LEU A 1 82 ? -3.041 -8.223 2.440 1.00 98.94 82 LEU A CA 1
ATOM 652 C C . LEU A 1 82 ? -1.772 -7.467 2.044 1.00 98.94 82 LEU A C 1
ATOM 654 O O . LEU A 1 82 ? -0.743 -8.088 1.772 1.00 98.94 82 LEU A O 1
ATOM 658 N N . SER A 1 83 ? -1.819 -6.137 2.047 1.00 98.94 83 SER A N 1
ATOM 659 C CA . SER A 1 83 ? -0.621 -5.303 1.923 1.00 98.94 83 SER A CA 1
ATOM 660 C C . SER A 1 83 ? -0.559 -4.247 3.014 1.00 98.94 83 SER A C 1
ATOM 662 O O . SER A 1 83 ? -1.587 -3.835 3.542 1.00 98.94 83 SER A O 1
ATOM 664 N N . PHE A 1 84 ? 0.651 -3.798 3.330 1.00 98.94 84 PHE A N 1
ATOM 665 C CA . PHE A 1 84 ? 0.911 -2.707 4.260 1.00 98.94 84 PHE A CA 1
ATOM 666 C C . PHE A 1 84 ? 2.112 -1.893 3.784 1.00 98.94 84 PHE A C 1
ATOM 668 O O . PHE A 1 84 ? 3.139 -2.479 3.434 1.00 98.94 84 PHE A O 1
ATOM 675 N N . LYS A 1 85 ? 2.020 -0.561 3.795 1.00 98.88 85 LYS A N 1
ATOM 676 C CA . LYS A 1 85 ? 3.117 0.337 3.415 1.00 98.88 85 LYS A CA 1
ATOM 677 C C . LYS A 1 85 ? 3.472 1.266 4.562 1.00 98.88 85 LYS A C 1
ATOM 679 O O . LYS A 1 85 ? 2.632 2.000 5.065 1.00 98.88 85 LYS A O 1
ATOM 684 N N . SER A 1 86 ? 4.742 1.268 4.947 1.00 98.75 86 SER A N 1
ATOM 685 C CA . SER A 1 86 ? 5.316 2.257 5.858 1.00 98.75 86 SER A CA 1
ATOM 686 C C . SER A 1 86 ? 6.830 2.296 5.644 1.00 98.75 86 SER A C 1
ATOM 688 O O . SER A 1 86 ? 7.573 1.446 6.139 1.00 98.75 86 SER A O 1
ATOM 690 N N . GLY A 1 87 ? 7.288 3.252 4.839 1.00 98.31 87 GLY A N 1
ATOM 691 C CA . GLY A 1 87 ? 8.652 3.312 4.324 1.00 98.31 87 GLY A CA 1
ATOM 692 C C . GLY A 1 87 ? 9.175 4.730 4.123 1.00 98.31 87 GLY A C 1
ATOM 693 O O . GLY A 1 87 ? 8.497 5.728 4.357 1.00 98.31 87 GLY A O 1
ATOM 694 N N . LYS A 1 88 ? 10.424 4.822 3.675 1.00 98.38 88 LYS A N 1
ATOM 695 C CA . LYS A 1 88 ? 11.073 6.098 3.364 1.00 98.38 88 LYS A CA 1
ATOM 696 C C . LYS A 1 88 ? 10.610 6.618 2.005 1.00 98.38 88 LYS A C 1
ATOM 698 O O . LYS A 1 88 ? 10.530 5.838 1.058 1.00 98.38 88 LYS A O 1
ATOM 703 N N . LEU A 1 89 ? 10.382 7.928 1.902 1.00 97.88 89 LEU A N 1
ATOM 704 C CA . LEU A 1 89 ? 10.135 8.608 0.627 1.00 97.88 89 LEU A CA 1
ATOM 705 C C . LEU A 1 89 ? 11.244 8.275 -0.389 1.00 97.88 89 LEU A C 1
ATOM 707 O O . LEU A 1 89 ? 12.430 8.364 -0.069 1.00 97.88 89 LEU A O 1
ATOM 711 N N . GLY A 1 90 ? 10.873 7.901 -1.610 1.00 97.00 90 GLY A N 1
ATOM 712 C CA . GLY A 1 90 ? 11.778 7.457 -2.673 1.00 97.00 90 GLY A CA 1
ATOM 713 C C . GLY A 1 90 ? 12.314 6.031 -2.495 1.00 97.00 90 GLY A C 1
ATOM 714 O O . GLY A 1 90 ? 13.113 5.580 -3.310 1.00 97.00 90 GLY A O 1
ATOM 715 N N . GLY A 1 91 ? 11.930 5.320 -1.435 1.00 98.00 91 GLY A N 1
ATOM 716 C CA . GLY A 1 91 ? 12.589 4.088 -1.009 1.00 98.00 91 GLY A CA 1
ATOM 717 C C . GLY A 1 91 ? 13.899 4.349 -0.257 1.00 98.00 91 GLY A C 1
ATOM 718 O O . GLY A 1 91 ? 14.535 5.404 -0.370 1.00 98.00 91 GLY A O 1
ATOM 719 N N . ARG A 1 92 ? 14.324 3.373 0.551 1.00 98.06 92 ARG A N 1
ATOM 720 C CA . ARG A 1 92 ? 15.506 3.460 1.421 1.00 98.06 92 ARG A CA 1
ATOM 721 C C . ARG A 1 92 ? 16.757 3.832 0.632 1.00 98.06 92 ARG A C 1
ATOM 723 O O . ARG A 1 92 ? 17.516 4.665 1.121 1.00 98.06 92 ARG A O 1
ATOM 730 N N . ALA A 1 93 ? 16.982 3.257 -0.551 1.00 97.69 93 ALA A N 1
ATOM 731 C CA . ALA A 1 93 ? 18.162 3.546 -1.356 1.00 97.69 93 ALA A CA 1
ATOM 732 C C . ALA A 1 93 ? 18.267 5.038 -1.697 1.00 97.69 93 ALA A C 1
ATOM 734 O O . ALA A 1 93 ? 19.291 5.656 -1.402 1.00 97.69 93 ALA A O 1
ATOM 735 N N . ILE A 1 94 ? 17.214 5.628 -2.271 1.00 98.19 94 ILE A N 1
ATOM 736 C CA . ILE A 1 94 ? 17.196 7.045 -2.660 1.00 98.19 94 ILE A CA 1
ATOM 737 C C . ILE A 1 94 ? 17.268 7.933 -1.421 1.00 98.19 94 ILE A C 1
ATOM 739 O O . ILE A 1 94 ? 18.113 8.830 -1.357 1.00 98.19 94 ILE A O 1
ATOM 743 N N . TYR A 1 95 ? 16.446 7.644 -0.412 1.00 97.94 95 TYR A N 1
ATOM 744 C CA . TYR A 1 95 ? 16.418 8.408 0.828 1.00 97.94 95 TYR A CA 1
ATOM 745 C C . TYR A 1 95 ? 17.797 8.457 1.492 1.00 97.94 95 TYR A C 1
ATOM 747 O O . TYR A 1 95 ? 18.282 9.536 1.830 1.00 97.94 95 TYR A O 1
ATOM 755 N N . ASP A 1 96 ? 18.464 7.310 1.649 1.00 98.19 96 ASP A N 1
ATOM 756 C CA . ASP A 1 96 ? 19.783 7.236 2.277 1.00 98.19 96 ASP A CA 1
ATOM 757 C C . ASP A 1 96 ? 20.876 7.845 1.392 1.00 98.19 96 ASP A C 1
ATOM 759 O O . ASP A 1 96 ? 21.815 8.432 1.927 1.00 98.19 96 ASP A O 1
ATOM 763 N N . ILE A 1 97 ? 20.772 7.751 0.061 1.00 98.44 97 ILE A N 1
ATOM 764 C CA . ILE A 1 97 ? 21.691 8.441 -0.855 1.00 98.44 97 ILE A CA 1
ATOM 765 C C . ILE A 1 97 ? 21.625 9.954 -0.641 1.00 98.44 97 ILE A C 1
ATOM 767 O O . ILE A 1 97 ? 22.669 10.590 -0.481 1.00 98.44 97 ILE A O 1
ATOM 771 N N . VAL A 1 98 ? 20.416 10.513 -0.585 1.00 97.25 98 VAL A N 1
ATOM 772 C CA . VAL A 1 98 ? 20.193 11.948 -0.385 1.00 97.25 98 VAL A CA 1
ATOM 773 C C . VAL A 1 98 ? 20.638 12.383 1.013 1.00 97.25 98 VAL A C 1
ATOM 775 O O . VAL A 1 98 ? 21.477 13.274 1.139 1.00 97.25 98 VAL A O 1
ATOM 778 N N . HIS A 1 99 ? 20.139 11.732 2.065 1.00 96.81 99 HIS A N 1
ATOM 779 C CA . HIS A 1 99 ? 20.359 12.164 3.451 1.00 96.81 99 HIS A CA 1
ATOM 780 C C . HIS A 1 99 ? 21.776 11.894 3.963 1.00 96.81 99 HIS A C 1
ATOM 782 O O . HIS A 1 99 ? 22.226 12.555 4.897 1.00 96.81 99 HIS A O 1
ATOM 788 N N . ARG A 1 100 ? 22.496 10.935 3.371 1.00 97.38 100 ARG A N 1
ATOM 789 C CA . ARG A 1 100 ? 23.889 10.624 3.737 1.00 97.38 100 ARG A CA 1
ATOM 790 C C . ARG A 1 100 ? 24.902 11.171 2.736 1.00 97.38 100 ARG A C 1
ATOM 792 O O . ARG A 1 100 ? 26.089 10.893 2.885 1.00 97.38 100 ARG A O 1
ATOM 799 N N . ASN A 1 101 ? 24.451 11.943 1.744 1.00 97.38 101 ASN A N 1
ATOM 800 C CA . ASN A 1 101 ? 25.298 12.569 0.730 1.00 97.38 101 ASN A CA 1
ATOM 801 C C . ASN A 1 101 ? 26.224 11.558 0.013 1.00 97.38 101 ASN A C 1
ATOM 803 O O . ASN A 1 101 ? 27.443 11.753 -0.064 1.00 97.38 101 ASN A O 1
ATOM 807 N N . LYS A 1 102 ? 25.636 10.444 -0.450 1.00 98.06 102 LYS A N 1
ATOM 808 C CA . LYS A 1 102 ? 26.318 9.405 -1.243 1.00 98.06 102 LYS A CA 1
ATOM 809 C C . LYS A 1 102 ? 26.432 9.836 -2.710 1.00 98.06 102 LYS A C 1
ATOM 811 O O . LYS A 1 102 ? 25.610 10.617 -3.184 1.00 98.06 102 LYS A O 1
ATOM 816 N N . TYR A 1 103 ? 27.399 9.283 -3.441 1.00 98.38 103 TYR A N 1
ATOM 817 C CA . TYR A 1 103 ? 27.636 9.541 -4.870 1.00 98.38 103 TYR A CA 1
ATOM 818 C C . TYR A 1 103 ? 27.832 11.034 -5.188 1.00 98.38 103 TYR A C 1
ATOM 820 O O . TYR A 1 103 ? 27.173 11.596 -6.067 1.00 98.38 103 TYR A O 1
ATOM 828 N N . LYS A 1 104 ? 28.733 11.685 -4.442 1.00 97.44 104 LYS A N 1
ATOM 829 C CA . LYS A 1 104 ? 28.933 13.149 -4.428 1.00 97.44 104 LYS A CA 1
ATOM 830 C C . LYS A 1 104 ? 29.220 13.773 -5.795 1.00 97.44 104 LYS A C 1
ATOM 832 O O . LYS A 1 104 ? 28.883 14.937 -6.004 1.00 97.44 104 LYS A O 1
ATOM 837 N N . ASP A 1 105 ? 29.812 13.018 -6.717 1.00 97.69 105 ASP A N 1
ATOM 838 C CA . ASP A 1 105 ? 30.101 13.513 -8.067 1.00 97.69 105 ASP A CA 1
ATOM 839 C C . ASP A 1 105 ? 28.821 13.734 -8.891 1.00 97.69 105 ASP A C 1
ATOM 841 O O . ASP A 1 105 ? 28.812 14.537 -9.824 1.00 97.69 105 ASP A O 1
ATOM 845 N N . TRP A 1 106 ? 27.731 13.034 -8.558 1.00 98.06 106 TRP A N 1
ATOM 846 C CA . TRP A 1 106 ? 26.495 13.009 -9.348 1.00 98.06 106 TRP A CA 1
ATOM 847 C C . TRP A 1 106 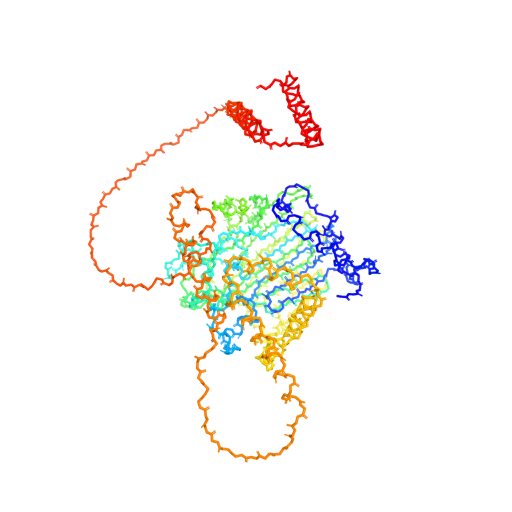? 25.298 13.610 -8.613 1.00 98.06 106 TRP A C 1
ATOM 849 O O . TRP A 1 106 ? 24.467 14.283 -9.230 1.00 98.06 106 TRP A O 1
ATOM 859 N N . ILE A 1 107 ? 25.188 13.364 -7.307 1.00 98.19 107 ILE A N 1
ATOM 860 C CA . ILE A 1 107 ? 23.974 13.632 -6.537 1.00 98.19 107 ILE A CA 1
ATOM 861 C C . ILE A 1 107 ? 24.136 14.880 -5.670 1.00 98.19 107 ILE A C 1
ATOM 863 O O . ILE A 1 107 ? 25.023 14.972 -4.827 1.00 98.19 107 ILE A O 1
ATOM 867 N N . LYS A 1 108 ? 23.224 15.839 -5.849 1.00 96.50 108 LYS A N 1
ATOM 868 C CA . LYS A 1 108 ? 23.128 17.101 -5.105 1.00 96.50 108 LYS A CA 1
ATOM 869 C C . LYS A 1 108 ? 21.763 17.207 -4.423 1.00 96.50 108 LYS A C 1
ATOM 871 O O . LYS A 1 108 ? 20.950 18.078 -4.734 1.00 96.50 108 LYS A O 1
ATOM 876 N N . GLY A 1 109 ? 21.516 16.278 -3.502 1.00 95.06 109 GLY A N 1
ATOM 877 C CA . GLY A 1 109 ? 20.261 16.161 -2.758 1.00 95.06 109 GLY A CA 1
ATOM 878 C C . GLY A 1 109 ? 19.075 15.709 -3.620 1.00 95.06 109 GLY A C 1
ATOM 879 O O . GLY A 1 109 ? 19.246 15.064 -4.655 1.00 95.06 109 GLY A O 1
ATOM 880 N N . TRP A 1 110 ? 17.856 16.084 -3.214 1.00 95.62 110 TRP A N 1
ATOM 881 C CA . TRP A 1 110 ? 16.606 15.727 -3.907 1.00 95.62 110 TRP A CA 1
ATOM 882 C C . TRP A 1 110 ? 16.486 16.273 -5.336 1.00 95.62 110 TRP A C 1
ATOM 884 O O . TRP A 1 110 ? 15.635 15.813 -6.091 1.00 95.62 110 TRP A O 1
ATOM 894 N N . ARG A 1 111 ? 17.345 17.214 -5.751 1.00 95.38 111 ARG A N 1
ATOM 895 C CA . ARG A 1 111 ? 17.363 17.747 -7.123 1.00 95.38 111 ARG A CA 1
ATOM 896 C C . ARG A 1 111 ? 17.549 16.653 -8.182 1.00 95.38 111 ARG A C 1
ATOM 898 O O . ARG A 1 111 ? 17.064 16.815 -9.296 1.00 95.38 111 ARG A O 1
ATOM 905 N N . ASN A 1 112 ? 18.239 15.565 -7.845 1.00 96.94 112 ASN A N 1
ATOM 906 C CA . ASN A 1 112 ? 18.544 14.469 -8.767 1.00 96.94 112 ASN A CA 1
ATOM 907 C C . ASN A 1 112 ? 17.497 13.344 -8.774 1.00 96.94 112 ASN A C 1
ATOM 909 O O . ASN A 1 112 ? 17.653 12.393 -9.535 1.00 96.94 112 ASN A O 1
ATOM 913 N N . PHE A 1 113 ? 16.449 13.438 -7.951 1.00 96.56 113 PHE A N 1
ATOM 914 C CA . PHE A 1 113 ? 15.406 12.420 -7.841 1.00 96.56 113 PHE A CA 1
ATOM 915 C C . PHE A 1 113 ? 14.011 13.034 -7.985 1.00 96.56 113 PHE A C 1
ATOM 917 O O . PHE A 1 113 ? 13.803 14.228 -7.744 1.00 96.56 113 PHE A O 1
ATOM 924 N N . ASN A 1 114 ? 13.037 12.210 -8.378 1.00 95.00 114 ASN A N 1
ATOM 925 C CA . ASN A 1 114 ? 11.644 12.625 -8.486 1.00 95.00 114 ASN A CA 1
ATOM 926 C C . ASN A 1 114 ? 10.694 11.648 -7.795 1.00 95.00 114 ASN A C 1
ATOM 928 O O . ASN A 1 114 ? 10.394 10.591 -8.337 1.00 95.00 114 ASN A O 1
ATOM 932 N N . ALA A 1 115 ? 10.220 12.038 -6.608 1.00 94.81 115 ALA A N 1
ATOM 933 C CA . ALA A 1 115 ? 9.240 11.295 -5.818 1.00 94.81 115 ALA A CA 1
ATOM 934 C C . ALA A 1 115 ? 7.817 11.871 -5.954 1.00 94.81 115 ALA A C 1
ATOM 936 O O . ALA A 1 115 ? 6.947 11.584 -5.139 1.00 94.81 115 ALA A O 1
ATOM 937 N N . GLY A 1 116 ? 7.543 12.684 -6.981 1.00 91.12 116 GLY A N 1
ATOM 938 C CA . GLY A 1 116 ? 6.248 13.350 -7.140 1.00 91.12 116 GLY A CA 1
ATOM 939 C C . GLY A 1 116 ? 5.065 12.391 -7.336 1.00 91.12 116 GLY A C 1
ATOM 940 O O . GLY A 1 116 ? 3.926 12.785 -7.087 1.00 91.12 116 GLY A O 1
ATOM 941 N N . HIS A 1 117 ? 5.322 11.158 -7.783 1.00 93.62 117 HIS A N 1
ATOM 942 C CA . HIS A 1 117 ? 4.311 10.109 -7.932 1.00 93.62 117 HIS A CA 1
ATOM 943 C C . HIS A 1 117 ? 3.955 9.396 -6.626 1.00 93.62 117 HIS A C 1
ATOM 945 O O . HIS A 1 117 ? 2.940 8.705 -6.601 1.00 93.62 117 HIS A O 1
ATOM 951 N N . GLU A 1 118 ? 4.748 9.547 -5.564 1.00 94.56 118 GLU A N 1
ATOM 952 C CA . GLU A 1 118 ? 4.393 8.972 -4.268 1.00 94.56 118 GLU A CA 1
ATOM 953 C C . GLU A 1 118 ? 3.205 9.694 -3.640 1.00 94.56 118 GLU A C 1
ATOM 955 O O . GLU A 1 118 ? 2.924 10.856 -3.942 1.00 94.56 118 GLU A O 1
ATOM 960 N N . HIS A 1 119 ? 2.494 8.980 -2.773 1.00 96.00 119 HIS A N 1
ATOM 961 C CA . HIS A 1 119 ? 1.328 9.477 -2.061 1.00 96.00 119 HIS A CA 1
ATOM 962 C C . HIS A 1 119 ? 1.652 9.742 -0.577 1.00 96.00 119 HIS A C 1
ATOM 964 O O . HIS A 1 119 ? 2.621 9.198 -0.044 1.00 96.00 119 HIS A O 1
ATOM 970 N N . PRO A 1 120 ? 0.856 10.579 0.111 1.00 96.81 120 PRO A N 1
ATOM 971 C CA . PRO A 1 120 ? 0.832 10.667 1.576 1.00 96.81 120 PRO A CA 1
ATOM 972 C C . PRO A 1 120 ? 0.143 9.431 2.196 1.00 96.81 120 PRO A C 1
ATOM 974 O O . PRO A 1 120 ? -0.969 9.509 2.713 1.00 96.81 120 PRO A O 1
ATOM 977 N N . ASP A 1 121 ? 0.791 8.271 2.085 1.00 98.19 121 ASP A N 1
ATOM 978 C CA . ASP A 1 121 ? 0.217 6.932 2.286 1.00 98.19 121 ASP A CA 1
ATOM 979 C C . ASP A 1 121 ? 0.988 6.076 3.315 1.00 98.19 121 ASP A C 1
ATOM 981 O O . ASP A 1 121 ? 0.871 4.848 3.332 1.00 98.19 121 ASP A O 1
ATOM 985 N N . GLN A 1 122 ? 1.814 6.680 4.173 1.00 98.69 122 GLN A N 1
ATOM 986 C CA . GLN A 1 122 ? 2.562 5.916 5.178 1.00 98.69 122 GLN A CA 1
ATOM 987 C C . GLN A 1 122 ? 1.599 5.346 6.234 1.00 98.69 122 GLN A C 1
ATOM 989 O O . GLN A 1 122 ? 0.693 6.044 6.682 1.00 98.69 122 GLN A O 1
ATOM 994 N N . ASN A 1 123 ? 1.792 4.087 6.634 1.00 98.81 123 ASN A N 1
ATOM 995 C CA . ASN A 1 123 ? 0.844 3.247 7.386 1.00 98.81 123 ASN A CA 1
ATOM 996 C C . ASN A 1 123 ? -0.459 2.881 6.638 1.00 98.81 123 ASN A C 1
ATOM 998 O O . ASN A 1 123 ? -1.424 2.441 7.271 1.00 98.81 123 ASN A O 1
ATOM 1002 N N . SER A 1 124 ? -0.514 3.016 5.312 1.00 98.88 124 SER A N 1
ATOM 1003 C CA . SER A 1 124 ? -1.640 2.495 4.524 1.00 98.88 124 SER A CA 1
ATOM 1004 C C . SER A 1 124 ? -1.627 0.967 4.458 1.00 98.88 124 SER A C 1
ATOM 1006 O O . SER A 1 124 ? -0.598 0.312 4.648 1.00 98.88 124 SER A O 1
ATOM 1008 N N . PHE A 1 125 ? -2.795 0.386 4.194 1.00 98.94 125 PHE A N 1
ATOM 1009 C CA . PHE A 1 125 ? -2.958 -1.045 3.971 1.00 98.94 125 PHE A CA 1
ATOM 1010 C C . PHE A 1 125 ? -4.038 -1.302 2.918 1.00 98.94 125 PHE A C 1
ATOM 1012 O O . PHE A 1 125 ? -4.900 -0.452 2.684 1.00 98.94 125 PHE A O 1
ATOM 1019 N N . THR A 1 126 ? -4.011 -2.489 2.317 1.00 98.94 126 THR A N 1
ATOM 1020 C CA . THR A 1 126 ? -5.116 -3.001 1.494 1.00 98.94 126 THR A CA 1
ATOM 1021 C C . THR A 1 126 ? -5.474 -4.411 1.924 1.00 98.94 126 THR A C 1
ATOM 1023 O O . THR A 1 126 ? -4.620 -5.154 2.410 1.00 98.94 126 THR A O 1
ATOM 1026 N N . PHE A 1 127 ? -6.734 -4.791 1.742 1.00 98.94 127 PHE A N 1
ATOM 1027 C CA . PHE A 1 127 ? -7.230 -6.106 2.114 1.00 98.94 127 PHE A CA 1
ATOM 1028 C C . PHE A 1 127 ? -8.234 -6.614 1.079 1.00 98.94 127 PHE A C 1
ATOM 1030 O O . PHE A 1 127 ? -9.266 -5.984 0.833 1.00 98.94 127 PHE A O 1
ATOM 1037 N N . ALA A 1 128 ? -7.927 -7.769 0.487 1.00 98.88 128 ALA A N 1
ATOM 1038 C CA . ALA A 1 128 ? -8.779 -8.458 -0.474 1.00 98.88 128 ALA A CA 1
ATOM 1039 C C . ALA A 1 128 ? -9.088 -9.896 -0.003 1.00 98.88 128 ALA A C 1
ATOM 1041 O O . ALA A 1 128 ? -8.456 -10.857 -0.465 1.00 98.88 128 ALA A O 1
ATOM 1042 N N . PRO A 1 129 ? -10.010 -10.061 0.964 1.00 98.75 129 PRO A N 1
ATOM 1043 C CA . PRO A 1 129 ? -10.456 -11.370 1.429 1.00 98.75 129 PRO A CA 1
ATOM 1044 C C . PRO A 1 129 ? -11.106 -12.188 0.303 1.00 98.75 129 PRO A C 1
ATOM 1046 O O . PRO A 1 129 ? -11.955 -11.681 -0.427 1.00 98.75 129 PRO A O 1
ATOM 1049 N N . ASN A 1 130 ? -10.724 -13.464 0.172 1.00 98.44 130 ASN A N 1
ATOM 1050 C CA . ASN A 1 130 ? -11.138 -14.359 -0.930 1.00 98.44 130 ASN A CA 1
ATOM 1051 C C . ASN A 1 130 ? -10.720 -13.876 -2.338 1.00 98.44 130 ASN A C 1
ATOM 1053 O O . ASN A 1 130 ? -11.295 -14.299 -3.339 1.00 98.44 130 ASN A O 1
ATOM 1057 N N . GLY A 1 131 ? -9.772 -12.938 -2.429 1.00 98.06 131 GLY A N 1
ATOM 1058 C CA . GLY A 1 131 ? -9.411 -12.274 -3.682 1.00 98.06 131 GLY A CA 1
ATOM 1059 C C . GLY A 1 131 ? -10.395 -11.183 -4.122 1.00 98.06 131 GLY A C 1
ATOM 1060 O O . GLY A 1 131 ? -10.235 -10.635 -5.210 1.00 98.06 131 GLY A O 1
ATOM 1061 N N . VAL A 1 132 ? -11.385 -10.835 -3.291 1.00 98.62 132 VAL A N 1
ATOM 1062 C CA . VAL A 1 132 ? -12.353 -9.762 -3.560 1.00 98.62 132 VAL A CA 1
ATOM 1063 C C . VAL A 1 132 ? -11.861 -8.459 -2.920 1.00 98.62 132 VAL A C 1
ATOM 1065 O O . VAL A 1 132 ? -11.672 -8.432 -1.703 1.00 98.62 132 VAL A O 1
ATOM 1068 N N . PRO A 1 133 ? -11.642 -7.373 -3.687 1.00 98.62 133 PRO A N 1
ATOM 1069 C CA . PRO A 1 133 ? -11.144 -6.111 -3.142 1.00 98.62 133 PRO A CA 1
ATOM 1070 C C . PRO A 1 133 ? -12.134 -5.493 -2.142 1.00 98.62 133 PRO A C 1
ATOM 1072 O O . PRO A 1 133 ? -13.211 -5.034 -2.533 1.00 98.62 133 PRO A O 1
ATOM 1075 N N . PHE A 1 134 ? -11.771 -5.476 -0.853 1.00 98.81 134 PHE A N 1
ATOM 1076 C CA . PHE A 1 134 ? -12.584 -4.868 0.203 1.00 98.81 134 PHE A CA 1
ATOM 1077 C C . PHE A 1 134 ? -12.045 -3.490 0.588 1.00 98.81 134 PHE A C 1
ATOM 1079 O O . PHE A 1 134 ? -12.722 -2.495 0.339 1.00 98.81 134 PHE A O 1
ATOM 1086 N N . ILE A 1 135 ? -10.823 -3.431 1.125 1.00 98.94 135 ILE A N 1
ATOM 1087 C CA . ILE A 1 135 ? -10.102 -2.176 1.375 1.00 98.94 135 ILE A CA 1
ATOM 1088 C C . ILE A 1 135 ? -9.043 -2.023 0.288 1.00 98.94 135 ILE A C 1
ATOM 1090 O O . ILE A 1 135 ? -8.134 -2.849 0.194 1.00 98.94 135 ILE A O 1
ATOM 1094 N N . THR A 1 136 ? -9.168 -1.004 -0.557 1.00 98.81 136 THR A N 1
ATOM 1095 C CA . THR A 1 136 ? -8.346 -0.818 -1.761 1.00 98.81 136 THR A CA 1
ATOM 1096 C C . THR A 1 136 ? -7.533 0.466 -1.693 1.00 98.81 136 THR A C 1
ATOM 1098 O O . THR A 1 136 ? -7.844 1.372 -0.928 1.00 98.81 136 THR A O 1
ATOM 1101 N N . GLU A 1 137 ? -6.511 0.577 -2.539 1.00 98.00 137 GLU A N 1
ATOM 1102 C CA . GLU A 1 137 ? -5.950 1.888 -2.882 1.00 98.00 137 GLU A CA 1
ATOM 1103 C C . GLU A 1 137 ? -6.948 2.700 -3.719 1.00 98.00 137 GLU A C 1
ATOM 1105 O O . GLU A 1 137 ? -7.823 2.133 -4.382 1.00 98.00 137 GLU A O 1
ATOM 1110 N N . ALA A 1 138 ? -6.785 4.024 -3.735 1.00 96.19 138 ALA A N 1
ATOM 1111 C CA . ALA A 1 138 ? -7.630 4.937 -4.510 1.00 96.19 138 ALA A CA 1
ATOM 1112 C C . ALA A 1 138 ? -7.115 5.217 -5.942 1.00 96.19 138 ALA A C 1
ATOM 1114 O O . ALA A 1 138 ? -7.723 5.985 -6.683 1.00 96.19 138 ALA A O 1
ATOM 1115 N N . LEU A 1 139 ? -6.037 4.544 -6.368 1.00 93.94 139 LEU A N 1
ATOM 1116 C CA . LEU A 1 139 ? -5.394 4.692 -7.685 1.00 93.94 139 LEU A CA 1
ATOM 1117 C C . LEU A 1 139 ? -4.789 6.092 -7.914 1.00 93.94 139 LEU A C 1
ATOM 1119 O O . LEU A 1 139 ? -4.419 6.796 -6.981 1.00 93.94 139 LEU A O 1
ATOM 1123 N N . TYR A 1 140 ? -4.578 6.465 -9.180 1.00 91.75 140 TYR A N 1
ATOM 1124 C CA . TYR A 1 140 ? -3.898 7.703 -9.556 1.00 91.75 140 TYR A CA 1
ATOM 1125 C C . TYR A 1 140 ? -4.807 8.921 -9.333 1.00 91.75 140 TYR A C 1
ATOM 1127 O O . TYR A 1 140 ? -5.720 9.162 -10.127 1.00 91.75 140 TYR A O 1
ATOM 1135 N N . GLY A 1 141 ? -4.517 9.702 -8.289 1.00 92.25 141 GLY A N 1
ATOM 1136 C CA . GLY A 1 141 ? -5.319 10.852 -7.869 1.00 92.25 141 GLY A CA 1
ATOM 1137 C C . GLY A 1 141 ? -4.507 12.026 -7.297 1.00 92.25 141 GLY A C 1
ATOM 1138 O O . GLY A 1 141 ? -3.264 12.004 -7.306 1.00 92.25 141 GLY A O 1
ATOM 1139 N N . PRO A 1 142 ? -5.202 13.074 -6.812 1.00 92.62 142 PRO A N 1
ATOM 1140 C CA . PRO A 1 142 ? -4.598 14.178 -6.070 1.00 92.62 142 PRO A CA 1
ATOM 1141 C C . PRO A 1 142 ? -3.825 13.701 -4.838 1.00 92.62 142 PRO A C 1
ATOM 1143 O O . PRO A 1 142 ? -4.142 12.672 -4.244 1.00 92.62 142 PRO A O 1
ATOM 1146 N N . LYS A 1 143 ? -2.810 14.466 -4.433 1.00 94.44 143 LYS A N 1
ATOM 1147 C CA . LYS A 1 143 ? -1.883 14.102 -3.351 1.00 94.44 143 LYS A CA 1
ATOM 1148 C C . LYS A 1 143 ? -2.428 14.496 -1.976 1.00 94.44 143 LYS A C 1
ATOM 1150 O O . LYS A 1 143 ? -1.794 15.249 -1.242 1.00 94.44 143 LYS A O 1
ATOM 1155 N N . TYR A 1 144 ? -3.623 14.003 -1.656 1.00 95.44 144 TYR A N 1
ATOM 1156 C CA . TYR A 1 144 ? -4.327 14.265 -0.397 1.00 95.44 144 TYR A CA 1
ATOM 1157 C C . TYR A 1 144 ? -4.191 13.075 0.549 1.00 95.44 144 TYR A C 1
ATOM 1159 O O . TYR A 1 144 ? -4.315 11.929 0.116 1.00 95.44 144 TYR A O 1
ATOM 1167 N N . THR A 1 145 ? -3.957 13.331 1.837 1.00 97.06 145 THR A N 1
ATOM 1168 C CA . THR A 1 145 ? -3.756 12.266 2.835 1.00 97.06 145 THR A CA 1
ATOM 1169 C C . THR A 1 145 ? -4.988 11.375 2.944 1.00 97.06 145 THR A C 1
ATOM 1171 O O . THR A 1 145 ? -4.864 10.156 2.880 1.00 97.06 145 THR A O 1
ATOM 1174 N N . PHE A 1 146 ? -6.180 11.975 2.980 1.00 97.44 146 PHE A N 1
ATOM 1175 C CA . PHE A 1 146 ? -7.459 11.260 3.060 1.00 97.44 146 PHE A CA 1
ATOM 1176 C C . PHE A 1 146 ? -7.856 10.478 1.800 1.00 97.44 146 PHE A C 1
ATOM 1178 O O . PHE A 1 146 ? -8.941 9.913 1.771 1.00 97.44 146 PHE A O 1
ATOM 1185 N N . PHE A 1 147 ? -7.037 10.467 0.742 1.00 97.62 147 PHE A N 1
ATOM 1186 C CA . PHE A 1 147 ? -7.218 9.550 -0.392 1.00 97.62 147 PHE A CA 1
ATOM 1187 C C . PHE A 1 147 ? -6.423 8.249 -0.247 1.00 97.62 147 PHE A C 1
ATOM 1189 O O . PHE A 1 147 ? -6.381 7.453 -1.181 1.00 97.62 147 PHE A O 1
ATOM 1196 N N . ASN A 1 148 ? -5.805 8.025 0.910 1.00 98.56 148 ASN A N 1
ATOM 1197 C CA . ASN A 1 148 ? -5.117 6.788 1.246 1.00 98.56 148 ASN A CA 1
ATOM 1198 C C . ASN A 1 148 ? -5.695 6.245 2.556 1.00 98.56 148 ASN A C 1
ATOM 1200 O O . ASN A 1 148 ? -6.266 6.989 3.354 1.00 98.56 148 ASN A O 1
ATOM 1204 N N . ASN A 1 149 ? -5.511 4.947 2.804 1.00 98.81 149 ASN A N 1
ATOM 1205 C CA . ASN A 1 149 ? -6.046 4.274 3.991 1.00 98.81 149 ASN A CA 1
ATOM 1206 C C . ASN A 1 149 ? -5.250 4.619 5.263 1.00 98.81 149 ASN A C 1
ATOM 1208 O O . ASN A 1 149 ? -4.610 3.744 5.840 1.00 98.81 149 ASN A O 1
ATOM 1212 N N . VAL A 1 150 ? -5.205 5.887 5.676 1.00 98.81 150 VAL A N 1
ATOM 1213 C CA . VAL A 1 150 ? -4.315 6.423 6.728 1.00 98.81 150 VAL A CA 1
ATOM 1214 C C . VAL A 1 150 ? -5.065 7.344 7.702 1.00 98.81 150 VAL A C 1
ATOM 1216 O O . VAL A 1 150 ? -6.285 7.478 7.625 1.00 98.81 150 VAL A O 1
ATOM 1219 N N . LEU A 1 151 ? -4.332 7.951 8.643 1.00 98.75 151 LEU A N 1
ATOM 1220 C CA . LEU A 1 151 ? -4.859 8.874 9.651 1.00 98.75 151 LEU A CA 1
ATOM 1221 C C . LEU A 1 151 ? -4.633 10.345 9.264 1.00 98.75 151 LEU A C 1
ATOM 1223 O O . LEU A 1 151 ? -3.553 10.703 8.780 1.00 98.75 151 LEU A O 1
ATOM 1227 N N . MET A 1 152 ? -5.602 11.202 9.581 1.00 98.62 152 MET A N 1
ATOM 1228 C CA . MET A 1 152 ? -5.434 12.653 9.740 1.00 98.62 152 MET A CA 1
ATOM 1229 C C . MET A 1 152 ? -5.744 13.064 11.182 1.00 98.62 152 MET A C 1
ATOM 1231 O O . MET A 1 152 ? -6.457 12.357 11.892 1.00 98.62 152 MET A O 1
ATOM 1235 N N . PHE A 1 153 ? -5.238 14.220 11.604 1.00 98.56 153 PHE A N 1
ATOM 1236 C CA . PHE A 1 153 ? -5.396 14.726 12.969 1.00 98.56 153 PHE A CA 1
ATOM 1237 C C . PHE A 1 153 ? -5.990 16.134 12.995 1.00 98.56 153 PHE A C 1
ATOM 1239 O O . PHE A 1 153 ? -5.832 16.899 12.042 1.00 98.56 153 PHE A O 1
ATOM 1246 N N . SER A 1 154 ? -6.635 16.498 14.098 1.00 97.62 154 SER A N 1
ATOM 1247 C CA . SER A 1 154 ? -7.107 17.858 14.358 1.00 97.62 154 SER A CA 1
ATOM 1248 C C . SER A 1 154 ? -6.999 18.214 15.843 1.00 97.62 154 SER A C 1
ATOM 1250 O O . SER A 1 154 ? -7.105 17.313 16.679 1.00 97.62 154 SER A O 1
ATOM 1252 N N . PRO A 1 155 ? -6.880 19.507 16.189 1.00 96.81 155 PRO A N 1
ATOM 1253 C CA . PRO A 1 155 ? -6.672 20.655 15.300 1.00 96.81 155 PRO A CA 1
ATOM 1254 C C . PRO A 1 155 ? -5.240 20.768 14.742 1.00 96.81 155 PRO A C 1
ATOM 1256 O O . PRO A 1 155 ? -4.251 20.452 15.398 1.00 96.81 155 PRO A O 1
ATOM 1259 N N . ALA A 1 156 ? -5.121 21.272 13.514 1.00 93.56 156 ALA A N 1
ATOM 1260 C CA . ALA A 1 156 ? -3.844 21.617 12.899 1.00 93.56 156 ALA A CA 1
ATOM 1261 C C . ALA A 1 156 ? -3.181 22.829 13.587 1.00 93.56 156 ALA A C 1
ATOM 1263 O O . ALA A 1 156 ? -3.826 23.848 13.826 1.00 93.56 156 ALA A O 1
ATOM 1264 N N . VAL A 1 157 ? -1.866 22.753 13.829 1.00 88.31 157 VAL A N 1
ATOM 1265 C CA . VAL A 1 157 ? -1.061 23.849 14.422 1.00 88.31 157 VAL A CA 1
ATOM 1266 C C . VAL A 1 157 ? -0.786 24.985 13.429 1.00 88.31 157 VAL A C 1
ATOM 1268 O O . VAL A 1 157 ? -0.559 26.130 13.815 1.00 88.31 157 VAL A O 1
ATOM 1271 N N . SER A 1 158 ? -0.798 24.684 12.132 1.00 79.62 158 SER A N 1
ATOM 1272 C CA . SER A 1 158 ? -0.546 25.641 11.056 1.00 79.62 158 SER A CA 1
ATOM 1273 C C . SER A 1 158 ? -1.644 25.571 9.997 1.00 79.62 158 SER A C 1
ATOM 1275 O O . SER A 1 158 ? -2.495 24.680 10.008 1.00 79.62 158 SER A O 1
ATOM 1277 N N . LYS A 1 159 ? -1.640 26.532 9.065 1.00 79.06 159 LYS A N 1
ATOM 1278 C CA . LYS A 1 159 ? -2.586 26.540 7.947 1.00 79.06 159 LYS A CA 1
ATOM 1279 C C . LYS A 1 159 ? -2.385 25.283 7.093 1.00 79.06 159 LYS A C 1
ATOM 1281 O O . LYS A 1 159 ? -1.393 25.175 6.379 1.00 79.06 159 LYS A O 1
ATOM 1286 N N . SER A 1 160 ? -3.355 24.378 7.158 1.00 82.31 160 SER A N 1
ATOM 1287 C CA . SER A 1 160 ? -3.418 23.137 6.380 1.00 82.31 160 SER A CA 1
ATOM 1288 C C . SER A 1 160 ? -4.340 23.286 5.165 1.00 82.31 160 SER A C 1
ATOM 1290 O O . SER A 1 160 ? -5.249 24.126 5.177 1.00 82.31 160 SER A O 1
ATOM 1292 N N . CYS A 1 161 ? -4.144 22.438 4.147 1.00 84.31 161 CYS A N 1
ATOM 1293 C CA . CYS A 1 161 ? -5.029 22.297 2.986 1.00 84.31 161 CYS A CA 1
ATOM 1294 C C . CYS A 1 161 ? -6.488 22.065 3.397 1.00 84.31 161 CYS A C 1
ATOM 1296 O O . CYS A 1 161 ? -7.403 22.626 2.797 1.00 84.31 161 CYS A O 1
ATOM 1298 N N . PHE A 1 162 ? -6.679 21.263 4.446 1.00 90.62 162 PHE A N 1
ATOM 1299 C CA . PHE A 1 162 ? -7.976 20.743 4.878 1.00 90.62 162 PHE A CA 1
ATOM 1300 C C . PHE A 1 162 ? -8.308 21.160 6.312 1.00 90.62 162 PHE A C 1
ATOM 1302 O O . PHE A 1 162 ? -8.921 20.403 7.060 1.00 90.62 162 PHE A O 1
ATOM 1309 N N . SER A 1 163 ? -7.887 22.370 6.703 1.00 86.12 163 SER A N 1
ATOM 1310 C CA . SER A 1 163 ? -8.108 22.912 8.052 1.00 86.12 163 SER A CA 1
ATOM 1311 C C . SER A 1 163 ? -9.569 22.706 8.514 1.00 86.12 163 SER A C 1
ATOM 1313 O O . SER A 1 163 ? -10.484 22.988 7.739 1.00 86.12 163 SER A O 1
ATOM 1315 N N . PRO A 1 164 ? -9.811 22.239 9.754 1.00 94.69 164 PRO A N 1
ATOM 1316 C CA . PRO A 1 164 ? -8.844 22.083 10.847 1.00 94.69 164 PRO A CA 1
ATOM 1317 C C . PRO A 1 164 ? -8.015 20.786 10.804 1.00 94.69 164 PRO A C 1
ATOM 1319 O O . PRO A 1 164 ? -7.201 20.578 11.700 1.00 94.69 164 PRO A O 1
ATOM 1322 N N . TRP A 1 165 ? -8.189 19.929 9.798 1.00 97.38 165 TRP A N 1
ATOM 1323 C CA . TRP A 1 165 ? -7.458 18.669 9.670 1.00 97.38 165 TRP A CA 1
ATOM 1324 C C . TRP A 1 165 ? -6.056 18.866 9.098 1.00 97.38 165 TRP A C 1
ATOM 1326 O O . TRP A 1 165 ? -5.837 19.696 8.212 1.00 97.38 165 TRP A O 1
ATOM 1336 N N . VAL A 1 166 ? -5.106 18.061 9.564 1.00 97.12 166 VAL A N 1
ATOM 1337 C CA . VAL A 1 166 ? -3.744 17.963 9.034 1.00 97.12 166 VAL A CA 1
ATOM 1338 C C . VAL A 1 166 ? -3.392 16.507 8.749 1.00 97.12 166 VAL A C 1
ATOM 1340 O O . VAL A 1 166 ? -3.652 15.615 9.559 1.00 97.12 166 VAL A O 1
ATOM 1343 N N . GLY A 1 167 ? -2.834 16.274 7.564 1.00 96.19 167 GLY A N 1
ATOM 1344 C CA . GLY A 1 167 ? -2.375 14.970 7.112 1.00 96.19 167 GLY A CA 1
ATOM 1345 C C . GLY A 1 167 ? -0.859 14.797 7.200 1.00 96.19 167 GLY A C 1
ATOM 1346 O O . GLY A 1 167 ? -0.193 15.385 8.056 1.00 96.19 167 GLY A O 1
ATOM 1347 N N . GLN A 1 168 ? -0.314 13.969 6.311 1.00 96.69 168 GLN A N 1
ATOM 1348 C CA . GLN A 1 168 ? 1.124 13.713 6.234 1.00 96.69 168 GLN A CA 1
ATOM 1349 C C . GLN A 1 168 ? 1.863 14.866 5.543 1.00 96.69 168 GLN A C 1
ATOM 1351 O O . GLN A 1 168 ? 1.299 15.606 4.740 1.00 96.69 168 GLN A O 1
ATOM 1356 N N . VAL A 1 169 ? 3.158 15.010 5.823 1.00 95.12 169 VAL A N 1
ATOM 1357 C CA . VAL A 1 169 ? 3.988 16.140 5.365 1.00 95.12 169 VAL A CA 1
ATOM 1358 C C . VAL A 1 169 ? 4.179 16.204 3.844 1.00 95.12 169 VAL A C 1
ATOM 1360 O O . VAL A 1 169 ? 4.610 17.233 3.334 1.00 95.12 169 VAL A O 1
ATOM 1363 N N . THR A 1 170 ? 3.873 15.125 3.117 1.00 94.19 170 THR A N 1
ATOM 1364 C CA . THR A 1 170 ? 3.919 15.054 1.645 1.00 94.19 170 THR A CA 1
ATOM 1365 C C . THR A 1 170 ? 2.607 15.462 0.967 1.00 94.19 170 THR A C 1
ATOM 1367 O O . THR A 1 170 ? 2.548 15.453 -0.268 1.00 94.19 170 THR A O 1
ATOM 1370 N N . GLU A 1 171 ? 1.579 15.826 1.744 1.00 92.56 171 GLU A N 1
ATOM 1371 C CA . GLU A 1 171 ? 0.305 16.358 1.256 1.00 92.56 171 GLU A CA 1
ATOM 1372 C C . GLU A 1 171 ? 0.503 17.647 0.447 1.00 92.56 171 GLU A C 1
ATOM 1374 O O . GLU A 1 171 ? 1.266 18.536 0.832 1.00 92.56 171 GLU A O 1
ATOM 1379 N N . ASP A 1 172 ? -0.204 17.768 -0.679 1.00 89.38 172 ASP A N 1
ATOM 1380 C CA . ASP A 1 172 ? -0.201 18.993 -1.479 1.00 89.38 172 ASP A CA 1
ATOM 1381 C C . ASP A 1 172 ? -1.608 19.364 -1.957 1.00 89.38 172 ASP A C 1
ATOM 1383 O O . ASP A 1 172 ? -2.275 18.590 -2.641 1.00 89.38 172 ASP A O 1
ATOM 1387 N N . CYS A 1 173 ? -2.048 20.584 -1.632 1.00 85.31 173 CYS A N 1
ATOM 1388 C CA . CYS A 1 173 ? -3.414 21.048 -1.878 1.00 85.31 173 CYS A CA 1
ATOM 1389 C C . CYS A 1 173 ? -3.721 21.250 -3.371 1.00 85.31 173 CYS A C 1
ATOM 1391 O O . CYS A 1 173 ? -4.878 21.158 -3.783 1.00 85.31 173 CYS A O 1
ATOM 1393 N N . SER A 1 174 ? -2.704 21.590 -4.170 1.00 70.94 174 SER A N 1
ATOM 1394 C CA . SER A 1 174 ? -2.885 22.158 -5.514 1.00 70.94 174 SER A CA 1
ATOM 1395 C C . SER A 1 174 ? -2.235 21.356 -6.639 1.00 70.94 174 SER A C 1
ATOM 1397 O O . SER A 1 174 ? -2.227 21.829 -7.773 1.00 70.94 174 SER A O 1
ATOM 1399 N N . SER A 1 175 ? -1.651 20.191 -6.356 1.00 61.59 175 SER A N 1
ATOM 1400 C CA . SER A 1 175 ? -0.733 19.544 -7.293 1.00 61.59 175 SER A CA 1
ATOM 1401 C C . SER A 1 175 ? -1.052 18.077 -7.556 1.00 61.59 175 SER A C 1
ATOM 1403 O O . SER A 1 175 ? -1.410 17.305 -6.666 1.00 61.59 175 SER A O 1
ATOM 1405 N N . LYS A 1 176 ? -0.835 17.686 -8.814 1.00 60.31 176 LYS A N 1
ATOM 1406 C CA . LYS A 1 176 ? -0.706 16.292 -9.263 1.00 60.31 176 LYS A CA 1
ATOM 1407 C C . LYS A 1 176 ? 0.526 15.609 -8.657 1.00 60.31 176 LYS A C 1
ATOM 1409 O O . LYS A 1 176 ? 0.559 14.381 -8.564 1.00 60.31 176 LYS A O 1
ATOM 1414 N N . TRP A 1 177 ? 1.501 16.402 -8.211 1.00 63.56 177 TRP A N 1
ATOM 1415 C CA . TRP A 1 177 ? 2.823 15.995 -7.745 1.00 63.56 177 TRP A CA 1
ATOM 1416 C C . TRP A 1 177 ? 3.043 16.375 -6.278 1.00 63.56 177 TRP A C 1
ATOM 1418 O O . TRP A 1 177 ? 2.787 17.513 -5.901 1.00 63.56 177 TRP A O 1
ATOM 1428 N N . SER A 1 178 ? 3.561 15.458 -5.457 1.00 70.88 178 SER A N 1
ATOM 1429 C CA . SER A 1 178 ? 3.904 15.777 -4.060 1.00 70.88 178 SER A CA 1
ATOM 1430 C C . SER A 1 178 ? 5.015 16.843 -3.976 1.00 70.88 178 SER A C 1
ATOM 1432 O O . SER A 1 178 ? 5.946 16.836 -4.785 1.00 70.88 178 SER A O 1
ATOM 1434 N N . LYS A 1 179 ? 4.984 17.732 -2.969 1.00 72.19 179 LYS A N 1
ATOM 1435 C CA . LYS A 1 179 ? 6.053 18.714 -2.664 1.00 72.19 179 LYS A CA 1
ATOM 1436 C C . LYS A 1 179 ? 7.235 18.085 -1.919 1.00 72.19 179 LYS A C 1
ATOM 1438 O O . LYS A 1 179 ? 7.689 18.567 -0.889 1.00 72.19 179 LYS A O 1
ATOM 1443 N N . TYR A 1 180 ? 7.785 17.017 -2.483 1.00 80.06 180 TYR A N 1
ATOM 1444 C CA . TYR A 1 180 ? 8.793 16.164 -1.849 1.00 80.06 180 TYR A CA 1
ATOM 1445 C C . TYR A 1 180 ? 10.174 16.822 -1.640 1.00 80.06 180 TYR A C 1
ATOM 1447 O O . TYR A 1 180 ? 11.009 16.276 -0.928 1.00 80.06 180 TYR A O 1
ATOM 1455 N N . LYS A 1 181 ? 10.465 17.966 -2.277 1.00 78.12 181 LYS A N 1
ATOM 1456 C CA . LYS A 1 181 ? 11.805 18.592 -2.253 1.00 78.12 181 LYS A CA 1
ATOM 1457 C C . LYS A 1 181 ? 12.070 19.494 -1.043 1.00 78.12 181 LYS A C 1
ATOM 1459 O O . LYS A 1 181 ? 13.219 19.888 -0.853 1.00 78.12 181 LYS A O 1
ATOM 1464 N N . HIS A 1 182 ? 11.047 19.857 -0.270 1.00 80.62 182 HIS A N 1
ATOM 1465 C CA . HIS A 1 182 ? 11.140 20.929 0.725 1.00 80.62 182 HIS A CA 1
ATOM 1466 C C . HIS A 1 182 ? 11.068 20.407 2.164 1.00 80.62 182 HIS A C 1
ATOM 1468 O O . HIS A 1 182 ? 10.249 19.543 2.472 1.00 80.62 182 HIS A O 1
ATOM 1474 N N . ASP A 1 183 ? 11.917 20.971 3.027 1.00 80.94 183 ASP A N 1
ATOM 1475 C CA . ASP A 1 183 ? 11.916 20.869 4.492 1.00 80.94 183 ASP A CA 1
ATOM 1476 C C . ASP A 1 183 ? 11.456 19.509 5.054 1.00 80.94 183 ASP A C 1
ATOM 1478 O O . ASP A 1 183 ? 12.166 18.507 4.951 1.00 80.94 183 ASP A O 1
ATOM 1482 N N . LEU A 1 184 ? 10.264 19.474 5.660 1.00 92.00 184 LEU A N 1
ATOM 1483 C CA . LEU A 1 184 ? 9.707 18.298 6.326 1.00 92.00 184 LEU A CA 1
ATOM 1484 C C . LEU A 1 184 ? 9.304 17.197 5.337 1.00 92.00 184 LEU A C 1
ATOM 1486 O O . LEU A 1 184 ? 9.512 16.021 5.626 1.00 92.00 184 LEU A O 1
ATOM 1490 N N . ALA A 1 185 ? 8.781 17.558 4.161 1.00 93.12 185 ALA A N 1
ATOM 1491 C CA . ALA A 1 185 ? 8.365 16.594 3.143 1.00 93.12 185 ALA A CA 1
ATOM 1492 C C . ALA A 1 185 ? 9.555 15.774 2.626 1.00 93.12 185 ALA A C 1
ATOM 1494 O O . ALA A 1 185 ? 9.448 14.561 2.462 1.00 93.12 185 ALA A O 1
ATOM 1495 N N . ALA A 1 186 ? 10.713 16.423 2.464 1.00 95.31 186 ALA A N 1
ATOM 1496 C CA . ALA A 1 186 ? 11.969 15.788 2.068 1.00 95.31 186 ALA A CA 1
ATOM 1497 C C . ALA A 1 186 ? 12.467 14.727 3.063 1.00 95.31 186 ALA A C 1
ATOM 1499 O O . ALA A 1 186 ? 13.262 13.872 2.671 1.00 95.31 186 ALA A O 1
ATOM 1500 N N . SER A 1 187 ? 12.000 14.776 4.315 1.00 96.56 187 SER A N 1
ATOM 1501 C CA . SER A 1 187 ? 12.333 13.830 5.388 1.00 96.56 187 SER A CA 1
ATOM 1502 C C . SER A 1 187 ? 11.162 12.908 5.759 1.00 96.56 187 SER A C 1
ATOM 1504 O O . SER A 1 187 ? 11.192 12.275 6.815 1.00 96.56 187 SER A O 1
ATOM 1506 N N . CYS A 1 188 ? 10.123 12.827 4.919 1.00 97.69 188 CYS A N 1
ATOM 1507 C CA . CYS A 1 188 ? 8.981 11.949 5.157 1.00 97.69 188 CYS A CA 1
ATOM 1508 C C . CYS A 1 188 ? 9.422 10.483 5.236 1.00 97.69 188 CYS A C 1
ATOM 1510 O O . CYS A 1 188 ? 10.030 9.945 4.302 1.00 97.69 188 CYS A O 1
ATOM 1512 N N . GLN A 1 189 ? 9.078 9.820 6.338 1.00 97.44 189 GLN A N 1
ATOM 1513 C CA . GLN A 1 189 ? 9.367 8.403 6.531 1.00 97.44 189 GLN A CA 1
ATOM 1514 C C . GLN A 1 189 ? 8.319 7.713 7.412 1.00 97.44 189 GLN A C 1
ATOM 1516 O O . GLN A 1 189 ? 8.060 8.117 8.543 1.00 97.44 189 GLN A O 1
ATOM 1521 N N . GLY A 1 190 ? 7.763 6.622 6.900 1.00 98.19 190 GLY A N 1
ATOM 1522 C CA . GLY A 1 190 ? 7.218 5.536 7.703 1.00 98.19 190 GLY A CA 1
ATOM 1523 C C . GLY A 1 190 ? 8.277 4.462 7.967 1.00 98.19 190 GLY A C 1
ATOM 1524 O O . GLY A 1 190 ? 9.399 4.508 7.445 1.00 98.19 190 GLY A O 1
ATOM 1525 N N . ARG A 1 191 ? 7.919 3.467 8.777 1.00 98.19 191 ARG A N 1
ATOM 1526 C CA . ARG A 1 191 ? 8.748 2.287 9.033 1.00 98.19 191 ARG A CA 1
ATOM 1527 C C . ARG A 1 191 ? 7.894 1.078 9.387 1.00 98.19 191 ARG A C 1
ATOM 1529 O O . ARG A 1 191 ? 7.149 1.109 10.363 1.00 98.19 191 ARG A O 1
ATOM 1536 N N . VAL A 1 192 ? 8.108 -0.036 8.694 1.00 98.56 192 VAL A N 1
ATOM 1537 C CA . VAL A 1 192 ? 7.658 -1.352 9.165 1.00 98.56 192 VAL A CA 1
ATOM 1538 C C . VAL A 1 192 ? 8.540 -1.784 10.340 1.00 98.56 192 VAL A C 1
ATOM 1540 O O . VAL A 1 192 ? 9.755 -1.933 10.210 1.00 98.56 192 VAL A O 1
ATOM 1543 N N . VAL A 1 193 ? 7.929 -1.936 11.512 1.00 97.44 193 VAL A N 1
ATOM 1544 C CA . VAL A 1 193 ? 8.586 -2.301 12.776 1.00 97.44 193 VAL A CA 1
ATOM 1545 C C . VAL A 1 193 ? 8.705 -3.815 12.903 1.00 97.44 193 VAL A C 1
ATOM 1547 O O . VAL A 1 193 ? 9.754 -4.320 13.306 1.00 97.44 193 VAL A O 1
ATOM 1550 N N . ALA A 1 194 ? 7.639 -4.534 12.554 1.00 97.31 194 ALA A N 1
ATOM 1551 C CA . ALA A 1 194 ? 7.580 -5.987 12.606 1.00 97.31 194 ALA A CA 1
ATOM 1552 C C . ALA A 1 194 ? 6.689 -6.535 11.487 1.00 97.31 194 ALA A C 1
ATOM 1554 O O . ALA A 1 194 ? 5.688 -5.905 11.143 1.00 97.31 194 ALA A O 1
ATOM 1555 N N . ALA A 1 195 ? 7.048 -7.695 10.941 1.00 98.19 195 ALA A N 1
ATOM 1556 C CA . ALA A 1 195 ? 6.219 -8.448 10.004 1.00 98.19 195 ALA A CA 1
ATOM 1557 C C . ALA A 1 195 ? 6.579 -9.937 10.081 1.00 98.19 195 ALA A C 1
ATOM 1559 O O . ALA A 1 195 ? 7.722 -10.308 9.817 1.00 98.19 195 ALA A O 1
ATOM 1560 N N . GLU A 1 196 ? 5.623 -10.785 10.445 1.00 98.31 196 GLU A N 1
ATOM 1561 C CA . GLU A 1 196 ? 5.818 -12.235 10.532 1.00 98.31 196 GLU A CA 1
ATOM 1562 C C . GLU A 1 196 ? 4.493 -12.956 10.249 1.00 98.31 196 GLU A C 1
ATOM 1564 O O . GLU A 1 196 ? 3.422 -12.501 10.654 1.00 98.31 196 GLU A O 1
ATOM 1569 N N . GLU A 1 197 ? 4.573 -14.090 9.557 1.00 98.12 197 GLU A N 1
ATOM 1570 C CA . GLU A 1 197 ? 3.494 -15.073 9.484 1.00 98.12 197 GLU A CA 1
ATOM 1571 C C . GLU A 1 197 ? 3.855 -16.245 10.399 1.00 98.12 197 GLU A C 1
ATOM 1573 O O . GLU A 1 197 ? 4.996 -16.713 10.401 1.00 98.12 197 GLU A O 1
ATOM 1578 N N . LYS A 1 198 ? 2.900 -16.679 11.223 1.00 97.69 198 LYS A N 1
ATOM 1579 C CA . LYS A 1 198 ? 3.077 -17.795 12.148 1.00 97.69 198 LYS A CA 1
ATOM 1580 C C . LYS A 1 198 ? 1.768 -18.556 12.299 1.00 97.69 198 LYS A C 1
ATOM 1582 O O . LYS A 1 198 ? 0.792 -18.026 12.828 1.00 97.69 198 LYS A O 1
ATOM 1587 N N . ASN A 1 199 ? 1.776 -19.830 11.909 1.00 95.56 199 ASN A N 1
ATOM 1588 C CA . ASN A 1 199 ? 0.635 -20.747 12.030 1.00 95.56 199 ASN A CA 1
ATOM 1589 C C . ASN A 1 199 ? -0.656 -20.217 11.373 1.00 95.56 199 ASN A C 1
ATOM 1591 O O . ASN A 1 199 ? -1.743 -20.369 11.925 1.00 95.56 199 ASN A O 1
ATOM 1595 N N . GLY A 1 200 ? -0.543 -19.575 10.211 1.00 94.94 200 GLY A N 1
ATOM 1596 C CA . GLY A 1 200 ? -1.663 -18.996 9.469 1.00 94.94 200 GLY A CA 1
ATOM 1597 C C . GLY A 1 200 ? -2.106 -17.614 9.955 1.00 94.94 200 GLY A C 1
ATOM 1598 O O . GLY A 1 200 ? -2.954 -17.005 9.304 1.00 94.94 200 GLY A O 1
ATOM 1599 N N . VAL A 1 201 ? -1.533 -17.099 11.050 1.00 98.44 201 VAL A N 1
ATOM 1600 C CA . VAL A 1 201 ? -1.784 -15.740 11.542 1.00 98.44 201 VAL A CA 1
ATOM 1601 C C . VAL A 1 201 ? -0.668 -14.816 11.079 1.00 98.44 201 VAL A C 1
ATOM 1603 O O . VAL A 1 201 ? 0.514 -15.113 11.253 1.00 98.44 201 VAL A O 1
ATOM 1606 N N . VAL A 1 202 ? -1.040 -13.667 10.521 1.00 98.81 202 VAL A N 1
ATOM 1607 C CA . VAL A 1 202 ? -0.086 -12.640 10.082 1.00 98.81 202 VAL A CA 1
ATOM 1608 C C . VAL A 1 202 ? -0.121 -11.470 11.050 1.00 98.81 202 VAL A C 1
ATOM 1610 O O . VAL A 1 202 ? -1.196 -10.936 11.308 1.00 98.81 202 VAL A O 1
ATOM 1613 N N . PHE A 1 203 ? 1.043 -11.046 11.536 1.00 98.75 203 PHE A N 1
ATOM 1614 C CA . PHE A 1 203 ? 1.207 -9.837 12.341 1.00 98.75 203 PHE A CA 1
ATOM 1615 C C . PHE A 1 203 ? 2.103 -8.836 11.617 1.00 98.75 203 PHE A C 1
ATOM 1617 O O . PHE A 1 203 ? 3.222 -9.170 11.224 1.00 98.75 203 PHE A O 1
ATOM 1624 N N . ILE A 1 204 ? 1.628 -7.599 11.467 1.00 98.81 204 ILE A N 1
ATOM 1625 C CA . ILE A 1 204 ? 2.395 -6.485 10.903 1.00 98.81 204 ILE A CA 1
ATOM 1626 C C . ILE A 1 204 ? 2.233 -5.271 11.815 1.00 98.81 204 ILE A C 1
ATOM 1628 O O . ILE A 1 204 ? 1.114 -4.900 12.160 1.00 98.81 204 ILE A O 1
ATOM 1632 N N . ARG A 1 205 ? 3.340 -4.617 12.175 1.00 98.69 205 ARG A N 1
ATOM 1633 C CA . ARG A 1 205 ? 3.346 -3.332 12.888 1.00 98.69 205 ARG A CA 1
ATOM 1634 C C . ARG A 1 205 ? 4.101 -2.294 12.076 1.00 98.69 205 ARG A C 1
ATOM 1636 O O . ARG A 1 205 ? 5.243 -2.542 11.689 1.00 98.69 205 ARG A O 1
ATOM 1643 N N . GLY A 1 206 ? 3.512 -1.119 11.885 1.00 98.38 206 GLY A N 1
ATOM 1644 C CA . GLY A 1 206 ? 4.199 0.058 11.352 1.00 98.38 206 GLY A CA 1
ATOM 1645 C C . GLY A 1 206 ? 4.195 1.238 12.313 1.00 98.38 206 GLY A C 1
ATOM 1646 O O . GLY A 1 206 ? 3.340 1.334 13.190 1.00 98.38 206 GLY A O 1
ATOM 1647 N N . GLU A 1 207 ? 5.167 2.126 12.133 1.00 98.31 207 GLU A N 1
ATOM 1648 C CA . GLU A 1 207 ? 5.321 3.395 12.843 1.00 98.31 207 GLU A CA 1
ATOM 1649 C C . GLU A 1 207 ? 5.300 4.542 11.828 1.00 98.31 207 GLU A C 1
ATOM 1651 O O . GLU A 1 207 ? 6.084 4.554 10.875 1.00 98.31 207 GLU A O 1
ATOM 1656 N N . GLY A 1 208 ? 4.387 5.490 12.036 1.00 98.31 208 GLY A N 1
ATOM 1657 C CA . GLY A 1 208 ? 4.062 6.552 11.087 1.00 98.31 208 GLY A CA 1
ATOM 1658 C C . GLY A 1 208 ? 4.474 7.956 11.520 1.00 98.31 208 GLY A C 1
ATOM 1659 O O . GLY A 1 208 ? 4.324 8.872 10.721 1.00 98.31 208 GLY A O 1
ATOM 1660 N N . VAL A 1 209 ? 4.999 8.165 12.737 1.00 98.31 209 VAL A N 1
ATOM 1661 C CA . VAL A 1 209 ? 5.314 9.521 13.260 1.00 98.31 209 VAL A CA 1
ATOM 1662 C C . VAL A 1 209 ? 6.165 10.353 12.303 1.00 98.31 209 VAL A C 1
ATOM 1664 O O . VAL A 1 209 ? 5.900 11.537 12.126 1.00 98.31 209 VAL A O 1
ATOM 1667 N N . GLY A 1 210 ? 7.157 9.741 11.648 1.00 97.94 210 GLY A N 1
ATOM 1668 C CA . GLY A 1 210 ? 8.052 10.428 10.710 1.00 97.94 210 GLY A CA 1
ATOM 1669 C C . GLY A 1 210 ? 7.384 10.918 9.419 1.00 97.94 210 GLY A C 1
ATOM 1670 O O . GLY A 1 210 ? 8.041 11.572 8.611 1.00 97.94 210 GLY A O 1
ATOM 1671 N N . ALA A 1 211 ? 6.102 10.614 9.209 1.00 98.12 211 ALA A N 1
ATOM 1672 C CA . ALA A 1 211 ? 5.296 11.132 8.112 1.00 98.12 211 ALA A CA 1
ATOM 1673 C C . ALA A 1 211 ? 4.454 12.358 8.511 1.00 98.12 211 ALA A C 1
ATOM 1675 O O . ALA A 1 211 ? 3.838 12.968 7.643 1.00 98.12 211 ALA A O 1
ATOM 1676 N N . TYR A 1 212 ? 4.425 12.750 9.789 1.00 97.50 212 TYR A N 1
ATOM 1677 C CA . TYR A 1 212 ? 3.638 13.883 10.290 1.00 97.50 212 TYR A CA 1
ATOM 1678 C C . TYR A 1 212 ? 4.539 15.023 10.778 1.00 97.50 212 TYR A C 1
ATOM 1680 O O . TYR A 1 212 ? 5.718 14.833 11.077 1.00 97.50 212 TYR A O 1
ATOM 1688 N N . ASN A 1 213 ? 3.989 16.240 10.849 1.00 95.56 213 ASN A N 1
ATOM 1689 C CA . ASN A 1 213 ? 4.743 17.403 11.316 1.00 95.56 213 ASN A CA 1
ATOM 1690 C C . ASN A 1 213 ? 5.098 17.245 12.815 1.00 95.56 213 ASN A C 1
ATOM 1692 O O . ASN A 1 213 ? 4.181 17.119 13.633 1.00 95.56 213 ASN A O 1
ATOM 1696 N N . PRO A 1 214 ? 6.386 17.329 13.210 1.00 95.94 214 PRO A N 1
ATOM 1697 C CA . PRO A 1 214 ? 6.804 17.224 14.611 1.00 95.94 214 PRO A CA 1
ATOM 1698 C C . PRO A 1 214 ? 6.155 18.245 15.558 1.00 95.94 214 PRO A C 1
ATOM 1700 O O . PRO A 1 214 ? 6.056 17.988 16.755 1.00 95.94 214 PRO A O 1
ATOM 1703 N N . GLN A 1 215 ? 5.676 19.385 15.044 1.00 95.56 215 GLN A N 1
ATOM 1704 C CA . GLN A 1 215 ? 4.974 20.408 15.833 1.00 95.56 215 GLN A CA 1
ATOM 1705 C C . GLN A 1 215 ? 3.645 19.921 16.430 1.00 95.56 215 GLN A C 1
ATOM 1707 O O . GLN A 1 215 ? 3.144 20.538 17.363 1.00 95.56 215 GLN A O 1
ATOM 1712 N N . LEU A 1 216 ? 3.086 18.814 15.931 1.00 96.12 216 LEU A N 1
ATOM 1713 C CA . LEU A 1 216 ? 1.904 18.172 16.516 1.00 96.12 216 LEU A CA 1
ATOM 1714 C C . LEU A 1 216 ? 2.224 17.408 17.814 1.00 96.12 216 LEU A C 1
ATOM 1716 O O . LEU A 1 216 ? 1.311 16.930 18.479 1.00 96.12 216 LEU A O 1
ATOM 1720 N N . ASN A 1 217 ? 3.510 17.266 18.161 1.00 97.06 217 ASN A N 1
ATOM 1721 C CA . ASN A 1 217 ? 4.007 16.521 19.320 1.00 97.06 217 ASN A CA 1
ATOM 1722 C C . ASN A 1 217 ? 3.462 15.081 19.402 1.00 97.06 217 ASN A C 1
ATOM 1724 O O . ASN A 1 217 ? 3.138 14.577 20.473 1.00 97.06 217 ASN A O 1
ATOM 1728 N N . LEU A 1 218 ? 3.360 14.407 18.253 1.00 97.19 218 LEU A N 1
ATOM 1729 C CA . LEU A 1 218 ? 3.045 12.980 18.169 1.00 97.19 218 LEU A CA 1
ATOM 1730 C C . LEU A 1 218 ? 4.277 12.159 18.575 1.00 97.19 218 LEU A C 1
ATOM 1732 O O . LEU A 1 218 ? 5.353 12.322 17.997 1.00 97.19 218 LEU A O 1
ATOM 1736 N N . LYS A 1 219 ? 4.127 11.268 19.559 1.00 96.69 219 LYS A N 1
ATOM 1737 C CA . LYS A 1 219 ? 5.186 10.348 20.011 1.00 96.69 219 LYS A CA 1
ATOM 1738 C C . LYS A 1 219 ? 5.155 9.021 19.270 1.00 96.69 219 LYS A C 1
ATOM 1740 O O . LYS A 1 219 ? 6.216 8.516 18.917 1.00 96.69 219 LYS A O 1
ATOM 1745 N N . ASN A 1 220 ? 3.960 8.482 19.028 1.00 97.12 220 ASN A N 1
ATOM 1746 C CA . ASN A 1 220 ? 3.741 7.260 18.253 1.00 97.12 220 ASN A CA 1
ATOM 1747 C C . ASN A 1 220 ? 2.463 7.378 17.424 1.00 97.12 220 ASN A C 1
ATOM 1749 O O . ASN A 1 220 ? 1.441 7.857 17.915 1.00 97.12 220 ASN A O 1
ATOM 1753 N N . VAL A 1 221 ? 2.528 6.886 16.192 1.00 98.38 221 VAL A N 1
ATOM 1754 C CA . VAL A 1 221 ? 1.394 6.676 15.293 1.00 98.38 221 VAL A CA 1
ATOM 1755 C C . VAL A 1 221 ? 1.556 5.249 14.792 1.00 98.38 221 VAL A C 1
ATOM 1757 O O . VAL A 1 221 ? 2.060 4.997 13.693 1.00 98.38 221 VAL A O 1
ATOM 1760 N N . GLN A 1 222 ? 1.238 4.303 15.673 1.00 98.31 222 GLN A N 1
ATOM 1761 C CA . GLN A 1 222 ? 1.423 2.884 15.412 1.00 98.31 222 GLN A CA 1
ATOM 1762 C C . GLN A 1 222 ? 0.159 2.276 14.838 1.00 98.31 222 GLN A C 1
ATOM 1764 O O . GLN A 1 222 ? -0.928 2.479 15.369 1.00 98.31 222 GLN A O 1
ATOM 1769 N N . ARG A 1 223 ? 0.337 1.460 13.802 1.00 98.81 223 ARG A N 1
ATOM 1770 C CA . ARG A 1 223 ? -0.720 0.639 13.221 1.00 98.81 223 ARG A CA 1
ATOM 1771 C C . ARG A 1 223 ? -0.329 -0.824 13.288 1.00 98.81 223 ARG A C 1
ATOM 1773 O O . ARG A 1 223 ? 0.766 -1.188 12.856 1.00 98.81 223 ARG A O 1
ATOM 1780 N N . ASN A 1 224 ? -1.226 -1.648 13.810 1.00 98.81 224 ASN A N 1
ATOM 1781 C CA . ASN A 1 224 ? -1.061 -3.090 13.935 1.00 98.81 224 ASN A CA 1
ATOM 1782 C C . ASN A 1 224 ? -2.098 -3.788 13.060 1.00 98.81 224 ASN A C 1
ATOM 1784 O O . ASN A 1 224 ? -3.280 -3.498 13.194 1.00 98.81 224 ASN A O 1
ATOM 1788 N N . LEU A 1 225 ? -1.674 -4.718 12.211 1.00 98.94 225 LEU A N 1
ATOM 1789 C CA . LEU A 1 225 ? -2.543 -5.609 11.446 1.00 98.94 225 LEU A CA 1
ATOM 1790 C C . LEU A 1 225 ? -2.346 -7.034 11.955 1.00 98.94 225 LEU A C 1
ATOM 1792 O O . LEU A 1 225 ? -1.212 -7.508 12.035 1.00 98.94 225 LEU A O 1
ATOM 1796 N N . ILE A 1 226 ? -3.448 -7.704 12.277 1.00 98.88 226 ILE A N 1
ATOM 1797 C CA . ILE A 1 226 ? -3.490 -9.086 12.744 1.00 98.88 226 ILE A CA 1
ATOM 1798 C C . ILE A 1 226 ? -4.511 -9.846 11.897 1.00 98.88 226 ILE A C 1
ATOM 1800 O O . ILE A 1 226 ? -5.720 -9.730 12.106 1.00 98.88 226 ILE A O 1
ATOM 1804 N N . LEU A 1 227 ? -4.038 -10.614 10.917 1.00 98.88 227 LEU A N 1
ATOM 1805 C CA . LEU A 1 227 ? -4.901 -11.486 10.120 1.00 98.88 227 LEU A CA 1
ATOM 1806 C C . LEU A 1 227 ? -5.149 -12.772 10.911 1.00 98.88 227 LEU A C 1
ATOM 1808 O O . LEU A 1 227 ? -4.323 -13.679 10.887 1.00 98.88 227 LEU A O 1
ATOM 1812 N N . LEU A 1 228 ? -6.264 -12.822 11.639 1.00 98.75 228 LEU A N 1
ATOM 1813 C CA . LEU A 1 228 ? -6.642 -13.944 12.508 1.00 98.75 228 LEU A CA 1
ATOM 1814 C C . LEU A 1 228 ? -7.110 -15.161 11.700 1.00 98.75 228 LEU A C 1
ATOM 1816 O O . LEU A 1 228 ? -6.906 -16.304 12.096 1.00 98.75 228 LEU A O 1
ATOM 1820 N N . HIS A 1 229 ? -7.747 -14.893 10.563 1.00 98.62 229 HIS A N 1
ATOM 1821 C CA . HIS A 1 229 ? -8.222 -15.866 9.586 1.00 98.62 229 HIS A CA 1
ATOM 1822 C C . HIS A 1 229 ? -8.204 -15.189 8.202 1.00 98.62 229 HIS A C 1
ATOM 1824 O O . HIS A 1 229 ? -8.355 -13.968 8.146 1.00 98.62 229 HIS A O 1
ATOM 1830 N N . PRO A 1 230 ? -8.109 -15.907 7.065 1.00 98.69 230 PRO A N 1
ATOM 1831 C CA . PRO A 1 230 ? -8.129 -15.287 5.732 1.00 98.69 230 PRO A CA 1
ATOM 1832 C C . PRO A 1 230 ? -9.287 -14.304 5.478 1.00 98.69 230 PRO A C 1
ATOM 1834 O O . PRO A 1 230 ? -9.159 -13.381 4.680 1.00 98.69 230 PRO A O 1
ATOM 1837 N N . GLN A 1 231 ? -10.414 -14.475 6.164 1.00 98.75 231 GLN A N 1
ATOM 1838 C CA . GLN A 1 231 ? -11.589 -13.598 6.086 1.00 98.75 231 GLN A CA 1
ATOM 1839 C C . GLN A 1 231 ? -11.818 -12.742 7.349 1.00 98.75 231 GLN A C 1
ATOM 1841 O O . GLN A 1 231 ? -12.884 -12.149 7.473 1.00 98.75 231 GLN A O 1
ATOM 1846 N N . LEU A 1 232 ? -10.871 -12.696 8.292 1.00 98.88 232 LEU A N 1
ATOM 1847 C CA . LEU A 1 232 ? -10.982 -11.936 9.541 1.00 98.88 232 LEU A CA 1
ATOM 1848 C C . LEU A 1 232 ? -9.676 -11.194 9.836 1.00 98.88 232 LEU A C 1
ATOM 1850 O O . LEU A 1 232 ? -8.701 -11.787 10.304 1.00 98.88 232 LEU A O 1
ATOM 1854 N N . LEU A 1 233 ? -9.669 -9.893 9.562 1.00 98.94 233 LEU A N 1
ATOM 1855 C CA . LEU A 1 233 ? -8.542 -9.006 9.836 1.00 98.94 233 LEU A CA 1
ATOM 1856 C C . LEU A 1 233 ? -8.897 -8.075 10.995 1.00 98.94 233 LEU A C 1
ATOM 1858 O O . LEU A 1 233 ? -9.924 -7.402 10.958 1.00 98.94 233 LEU A O 1
ATOM 1862 N N . LEU A 1 234 ? -8.028 -8.015 11.998 1.00 98.94 234 LEU A N 1
ATOM 1863 C CA . LEU A 1 234 ? -8.061 -7.027 13.069 1.00 98.94 234 LEU A CA 1
ATOM 1864 C C . LEU A 1 234 ? -6.992 -5.965 12.794 1.00 98.94 234 LEU A C 1
ATOM 1866 O O . LEU A 1 234 ? -5.828 -6.294 12.565 1.00 98.94 234 LEU A O 1
ATOM 1870 N N . LEU A 1 235 ? -7.376 -4.696 12.846 1.00 98.94 235 LEU A N 1
ATOM 1871 C CA . LEU A 1 235 ? -6.471 -3.554 12.842 1.00 98.94 235 LEU A CA 1
ATOM 1872 C C . LEU A 1 235 ? -6.566 -2.853 14.193 1.00 98.94 235 LEU A C 1
ATOM 1874 O O . LEU A 1 235 ? -7.667 -2.586 14.661 1.00 98.94 235 LEU A O 1
ATOM 1878 N N . VAL A 1 236 ? -5.428 -2.526 14.800 1.00 98.81 236 VAL A N 1
ATOM 1879 C CA . VAL A 1 236 ? -5.374 -1.688 16.003 1.00 98.81 236 VAL A CA 1
ATOM 1880 C C . VAL A 1 236 ? -4.434 -0.515 15.774 1.00 98.81 236 VAL A C 1
ATOM 1882 O O . VAL A 1 236 ? -3.223 -0.705 15.613 1.00 98.81 236 VAL A O 1
ATOM 1885 N N . ASP A 1 237 ? -4.993 0.689 15.805 1.00 98.62 237 ASP A N 1
ATOM 1886 C CA . ASP A 1 237 ? -4.223 1.927 15.838 1.00 98.62 237 ASP A CA 1
ATOM 1887 C C . ASP A 1 237 ? -3.939 2.324 17.289 1.00 98.62 237 ASP A C 1
ATOM 1889 O O . ASP A 1 237 ? -4.810 2.227 18.153 1.00 98.62 237 ASP A O 1
ATOM 1893 N N . GLN A 1 238 ? -2.712 2.771 17.551 1.00 97.94 238 GLN A N 1
ATOM 1894 C CA . GLN A 1 238 ? -2.276 3.343 18.821 1.00 97.94 238 GLN A CA 1
ATOM 1895 C C . GLN A 1 238 ? -1.608 4.692 18.558 1.00 97.94 238 GLN A C 1
ATOM 1897 O O . GLN A 1 238 ? -0.544 4.772 17.936 1.00 97.94 238 GLN A O 1
ATOM 1902 N N . ILE A 1 239 ? -2.219 5.747 19.085 1.00 98.19 239 ILE A N 1
ATOM 1903 C CA . ILE A 1 239 ? -1.755 7.126 18.970 1.00 98.19 239 ILE A CA 1
ATOM 1904 C C . ILE A 1 239 ? -1.284 7.569 20.350 1.00 98.19 239 ILE A C 1
ATOM 1906 O O . ILE A 1 239 ? -2.058 7.571 21.303 1.00 98.19 239 ILE A O 1
ATOM 1910 N N . HIS A 1 240 ? -0.007 7.923 20.458 1.00 97.06 240 HIS A N 1
ATOM 1911 C CA . HIS A 1 240 ? 0.588 8.446 21.685 1.00 97.06 240 HIS A CA 1
ATOM 1912 C C . HIS A 1 240 ? 0.904 9.924 21.480 1.00 97.06 240 HIS A C 1
ATOM 1914 O O . HIS A 1 240 ? 1.745 10.278 20.646 1.00 97.06 240 HIS A O 1
ATOM 1920 N N . LEU A 1 241 ? 0.221 10.774 22.235 1.00 96.94 241 LEU A N 1
ATOM 1921 C CA . LEU A 1 241 ? 0.424 12.214 22.255 1.00 96.94 241 LEU A CA 1
ATOM 1922 C C . LEU A 1 241 ? 1.507 12.582 23.272 1.00 96.94 241 LEU A C 1
ATOM 1924 O O . LEU A 1 241 ? 1.573 12.020 24.363 1.00 96.94 241 LEU A O 1
ATOM 1928 N N . GLY A 1 242 ? 2.359 13.538 22.921 1.00 95.62 242 GLY A N 1
ATOM 1929 C CA . GLY A 1 242 ? 3.177 14.243 23.899 1.00 95.62 242 GLY A CA 1
ATOM 1930 C C . GLY A 1 242 ? 2.327 15.219 24.710 1.00 95.62 242 GLY A C 1
ATOM 1931 O O . GLY A 1 242 ? 1.277 15.658 24.252 1.00 95.62 242 GLY A O 1
ATOM 1932 N N . GLU A 1 243 ? 2.810 15.590 25.896 1.00 92.62 243 GLU A N 1
ATOM 1933 C CA . GLU A 1 243 ? 2.070 16.438 26.846 1.00 92.62 243 GLU A CA 1
ATOM 1934 C C . GLU A 1 243 ? 1.635 17.790 26.253 1.00 92.62 243 GLU A C 1
ATOM 1936 O O . GLU A 1 243 ? 0.543 18.260 26.542 1.00 92.62 243 GLU A O 1
ATOM 1941 N N . GLU A 1 244 ? 2.446 18.373 25.363 1.00 93.94 244 GLU A N 1
ATOM 1942 C CA . GLU A 1 244 ? 2.160 19.655 24.693 1.00 93.94 244 GLU A CA 1
ATOM 1943 C C . GLU A 1 244 ? 1.404 19.490 23.358 1.00 93.94 244 GLU A C 1
ATOM 1945 O O . GLU A 1 244 ? 1.370 20.412 22.541 1.00 93.94 244 GLU A O 1
ATOM 1950 N N . SER A 1 245 ? 0.890 18.296 23.044 1.00 96.56 245 SER A N 1
ATOM 1951 C CA . SER A 1 245 ? 0.139 18.090 21.803 1.00 96.56 245 SER A CA 1
ATOM 1952 C C . SER A 1 245 ? -1.214 18.803 21.878 1.00 96.56 245 SER A C 1
ATOM 1954 O O . SER A 1 245 ? -1.960 18.577 22.828 1.00 96.56 245 SER A O 1
ATOM 1956 N N . PRO A 1 246 ? -1.582 19.613 20.870 1.00 95.19 246 PRO A N 1
ATOM 1957 C CA . PRO A 1 246 ? -2.891 20.255 20.828 1.00 95.19 246 PRO A CA 1
ATOM 1958 C C . PRO A 1 246 ? -3.969 19.355 20.214 1.00 95.19 246 PRO A C 1
ATOM 1960 O O . PRO A 1 246 ? -5.075 19.827 19.991 1.00 95.19 246 PRO A O 1
ATOM 1963 N N . LEU A 1 247 ? -3.641 18.112 19.843 1.00 97.69 247 LEU A N 1
ATOM 1964 C CA . LEU A 1 247 ? -4.536 17.236 19.097 1.00 97.69 247 LEU A CA 1
ATOM 1965 C C . LEU A 1 247 ? -5.675 16.704 19.972 1.00 97.69 247 LEU A C 1
ATOM 1967 O O . LEU A 1 247 ? -5.452 16.191 21.063 1.00 97.69 247 LEU A O 1
ATOM 1971 N N . GLU A 1 248 ? -6.887 16.747 19.430 1.00 97.56 248 GLU A N 1
ATOM 1972 C CA . GLU A 1 248 ? -8.121 16.338 20.106 1.00 97.56 248 GLU A CA 1
ATOM 1973 C C . GLU A 1 248 ? -8.855 15.219 19.358 1.00 97.56 248 GLU A C 1
ATOM 1975 O O . GLU A 1 248 ? -9.701 14.530 19.926 1.00 97.56 248 GLU A O 1
ATOM 1980 N N . THR A 1 249 ? -8.605 15.038 18.060 1.00 97.94 249 THR A N 1
ATOM 1981 C CA . THR A 1 249 ? -9.337 14.062 17.236 1.00 97.94 249 THR A CA 1
ATOM 1982 C C . THR A 1 249 ? -8.434 13.485 16.153 1.00 97.94 249 THR A C 1
ATOM 1984 O O . THR A 1 249 ? -7.567 14.175 15.608 1.00 97.94 249 THR A O 1
ATOM 1987 N N . ALA A 1 250 ? -8.655 12.215 15.826 1.00 98.50 250 ALA A N 1
ATOM 1988 C CA . ALA A 1 250 ? -8.103 11.568 14.645 1.00 98.50 250 ALA A CA 1
ATOM 1989 C C . ALA A 1 250 ? -9.230 11.096 13.717 1.00 98.50 250 ALA A C 1
ATOM 1991 O O . ALA A 1 250 ? -10.315 10.740 14.175 1.00 98.50 250 ALA A O 1
ATOM 1992 N N . ALA A 1 251 ? -8.957 11.096 12.417 1.00 98.62 251 ALA A N 1
ATOM 1993 C CA . ALA A 1 251 ? -9.831 10.585 11.368 1.00 98.62 251 ALA A CA 1
ATOM 1994 C C . ALA A 1 251 ? -9.100 9.493 10.587 1.00 98.62 251 ALA A C 1
ATOM 1996 O O . ALA A 1 251 ? -8.034 9.749 10.022 1.00 98.62 251 ALA A O 1
ATOM 1997 N N . SER A 1 252 ? -9.680 8.297 10.552 1.00 98.75 252 SER A N 1
ATOM 1998 C CA . SER A 1 252 ? -9.176 7.143 9.808 1.00 98.75 252 SER A CA 1
ATOM 1999 C C . SER A 1 252 ? -9.970 6.960 8.524 1.00 98.75 252 SER A C 1
ATOM 2001 O O . SER A 1 252 ? -11.196 6.843 8.567 1.00 98.75 252 SER A O 1
ATOM 2003 N N . PHE A 1 253 ? -9.272 6.884 7.393 1.00 98.88 253 PHE A N 1
ATOM 2004 C CA . PHE A 1 253 ? -9.888 6.695 6.081 1.00 98.88 253 PHE A CA 1
ATOM 2005 C C . PHE A 1 253 ? -9.743 5.246 5.609 1.00 98.88 253 PHE A C 1
ATOM 2007 O O . PHE A 1 253 ? -8.686 4.634 5.776 1.00 98.88 253 PHE A O 1
ATOM 2014 N N . PHE A 1 254 ? -10.806 4.704 5.014 1.00 98.88 254 PHE A N 1
ATOM 2015 C CA . PHE A 1 254 ? -10.838 3.359 4.435 1.00 98.88 254 PHE A CA 1
ATOM 2016 C C . PHE A 1 254 ? -11.548 3.395 3.085 1.00 98.88 254 PHE A C 1
ATOM 2018 O O . PHE A 1 254 ? -12.708 3.798 3.012 1.00 98.88 254 PHE A O 1
ATOM 2025 N N . HIS A 1 255 ? -10.857 2.981 2.027 1.00 98.88 255 HIS A N 1
ATOM 2026 C CA . HIS A 1 255 ? -11.284 3.159 0.647 1.00 98.88 255 HIS A CA 1
ATOM 2027 C C . HIS A 1 255 ? -11.755 1.868 -0.010 1.00 98.88 255 HIS A C 1
ATOM 2029 O O . HIS A 1 255 ? -11.212 0.789 0.220 1.00 98.88 255 HIS A O 1
ATOM 2035 N N . ASN A 1 256 ? -12.712 2.022 -0.917 1.00 98.81 256 ASN A N 1
ATOM 2036 C CA . ASN A 1 256 ? -12.997 1.074 -1.977 1.00 98.81 256 ASN A CA 1
ATOM 2037 C C . ASN A 1 256 ? -13.249 1.867 -3.262 1.00 98.81 256 ASN A C 1
ATOM 2039 O O . ASN A 1 256 ? -14.160 2.697 -3.350 1.00 98.81 256 ASN A O 1
ATOM 2043 N N . VAL A 1 257 ? -12.384 1.662 -4.251 1.00 98.19 257 VAL A N 1
ATOM 2044 C CA . VAL A 1 257 ? -12.390 2.471 -5.473 1.00 98.19 257 VAL A CA 1
ATOM 2045 C C . VAL A 1 257 ? -13.597 2.180 -6.369 1.00 98.19 257 VAL A C 1
ATOM 2047 O O . VAL A 1 257 ? -14.084 3.088 -7.039 1.00 98.19 257 VAL A O 1
ATOM 2050 N N . ASP A 1 258 ? -14.124 0.955 -6.330 1.00 97.25 258 ASP A N 1
ATOM 2051 C CA . ASP A 1 258 ? -15.160 0.494 -7.258 1.00 97.25 258 ASP A CA 1
ATOM 2052 C C . ASP A 1 258 ? -16.573 0.527 -6.652 1.00 97.25 258 ASP A C 1
ATOM 2054 O O . ASP A 1 258 ? -17.542 0.800 -7.362 1.00 97.25 258 ASP A O 1
ATOM 2058 N N . VAL A 1 259 ? -16.710 0.258 -5.348 1.00 98.19 259 VAL A N 1
ATOM 2059 C CA . VAL A 1 259 ? -18.002 0.073 -4.666 1.00 98.19 259 VAL A CA 1
ATOM 2060 C C . VAL A 1 259 ? -18.117 1.017 -3.463 1.00 98.19 259 VAL A C 1
ATOM 2062 O O . VAL A 1 259 ? -17.226 1.028 -2.616 1.00 98.19 259 VAL A O 1
ATOM 2065 N N . PRO A 1 260 ? -19.200 1.807 -3.336 1.00 98.44 260 PRO A N 1
ATOM 2066 C CA . PRO A 1 260 ? -19.416 2.652 -2.167 1.00 98.44 260 PRO A CA 1
ATOM 2067 C C . PRO A 1 260 ? -19.770 1.837 -0.919 1.00 98.44 260 PRO A C 1
ATOM 2069 O O . PRO A 1 260 ? -20.350 0.755 -1.003 1.00 98.44 260 PRO A O 1
ATOM 2072 N N . PHE A 1 261 ? -19.448 2.392 0.249 1.00 98.81 261 PHE A N 1
ATOM 2073 C CA . PHE A 1 261 ? -19.798 1.807 1.540 1.00 98.81 261 PHE A CA 1
ATOM 2074 C C . PHE A 1 261 ? -21.216 2.197 1.975 1.00 98.81 261 PHE A C 1
ATOM 2076 O O . PHE A 1 261 ? -21.650 3.332 1.777 1.00 98.81 261 PHE A O 1
ATOM 2083 N N . GLU A 1 262 ? -21.901 1.264 2.628 1.00 98.69 262 GLU A N 1
ATOM 2084 C CA . GLU A 1 262 ? -23.184 1.453 3.307 1.00 98.69 262 GLU A CA 1
ATOM 2085 C C . GLU A 1 262 ? -22.987 1.398 4.830 1.00 98.69 262 GLU A C 1
ATOM 2087 O O . GLU A 1 262 ? -22.140 0.653 5.330 1.00 98.69 262 GLU A O 1
ATOM 2092 N N . GLU A 1 263 ? -23.773 2.176 5.577 1.00 98.25 263 GLU A N 1
ATOM 2093 C CA . GLU A 1 263 ? -23.723 2.195 7.042 1.00 98.25 263 GLU A CA 1
ATOM 2094 C C . GLU A 1 263 ? -24.372 0.955 7.669 1.00 98.25 263 GLU A C 1
ATOM 2096 O O . GLU A 1 263 ? -25.356 0.419 7.159 1.00 98.25 263 GLU A O 1
ATOM 2101 N N . THR A 1 264 ? -23.847 0.509 8.810 1.00 98.44 264 THR A N 1
ATOM 2102 C CA . THR A 1 264 ? -24.473 -0.526 9.641 1.00 98.44 264 THR A CA 1
ATOM 2103 C C . THR A 1 264 ? -24.171 -0.282 11.116 1.00 98.44 264 THR A C 1
ATOM 2105 O O . THR A 1 264 ? -23.199 0.385 11.466 1.00 98.44 264 THR A O 1
ATOM 2108 N N . VAL A 1 265 ? -25.004 -0.826 11.996 1.00 97.81 265 VAL A N 1
ATOM 2109 C CA . VAL A 1 265 ? -24.792 -0.812 13.444 1.00 97.81 265 VAL A CA 1
ATOM 2110 C C . VAL A 1 265 ? -25.375 -2.089 14.036 1.00 97.81 265 VAL A C 1
ATOM 2112 O O . VAL A 1 265 ? -26.477 -2.496 13.666 1.00 97.81 265 VAL A O 1
ATOM 2115 N N . VAL A 1 266 ? -24.629 -2.738 14.926 1.00 96.69 266 VAL A N 1
ATOM 2116 C CA . VAL A 1 266 ? -25.066 -3.948 15.638 1.00 96.69 266 VAL A CA 1
ATOM 2117 C C . VAL A 1 266 ? -24.709 -3.774 17.104 1.00 96.69 266 VAL A C 1
ATOM 2119 O O . VAL A 1 266 ? -23.562 -3.479 17.415 1.00 96.69 266 VAL A O 1
ATOM 2122 N N . ASP A 1 267 ? -25.699 -3.887 17.991 1.00 94.62 267 ASP A N 1
ATOM 2123 C CA . ASP A 1 267 ? -25.525 -3.773 19.447 1.00 94.62 267 ASP A CA 1
ATOM 2124 C C . ASP A 1 267 ? -24.741 -2.521 19.896 1.00 94.62 267 ASP A C 1
ATOM 2126 O O . ASP A 1 267 ? -23.940 -2.553 20.824 1.00 94.62 267 ASP A O 1
ATOM 2130 N N . GLY A 1 268 ? -24.964 -1.392 19.211 1.00 94.81 268 GLY A N 1
ATOM 2131 C CA . GLY A 1 268 ? -24.285 -0.119 19.486 1.00 94.81 268 GLY A CA 1
ATOM 2132 C C . GLY A 1 268 ? -22.882 0.017 18.879 1.00 94.81 268 GLY A C 1
ATOM 2133 O O . GLY A 1 268 ? -22.282 1.084 18.987 1.00 94.81 268 GLY A O 1
ATOM 2134 N N . VAL A 1 269 ? -22.376 -1.012 18.194 1.00 98.19 269 VAL A N 1
ATOM 2135 C CA . VAL A 1 269 ? -21.102 -0.979 17.467 1.00 98.19 269 VAL A CA 1
ATOM 2136 C C . VAL A 1 269 ? -21.348 -0.530 16.031 1.00 98.19 269 VAL A C 1
ATOM 2138 O O . VAL A 1 269 ? -21.985 -1.237 15.243 1.00 98.19 269 VAL A O 1
ATOM 2141 N N . HIS A 1 270 ? -20.853 0.656 15.681 1.00 98.75 270 HIS A N 1
ATOM 2142 C CA . HIS A 1 270 ? -20.951 1.189 14.329 1.00 98.75 270 HIS A CA 1
ATOM 2143 C C . HIS A 1 270 ? -20.015 0.451 13.373 1.00 98.75 270 HIS A C 1
ATOM 2145 O O . HIS A 1 270 ? -18.951 -0.061 13.737 1.00 98.75 270 HIS A O 1
ATOM 2151 N N . GLY A 1 271 ? -20.455 0.393 12.124 1.00 98.75 271 GLY A N 1
ATOM 2152 C CA . GLY A 1 271 ? -19.770 -0.301 11.061 1.00 98.75 271 GLY A CA 1
ATOM 2153 C C . GLY A 1 271 ? -20.115 0.238 9.681 1.00 98.75 271 GLY A C 1
ATOM 2154 O O . GLY A 1 271 ? -20.956 1.123 9.496 1.00 98.75 271 GLY A O 1
ATOM 2155 N N . ALA A 1 27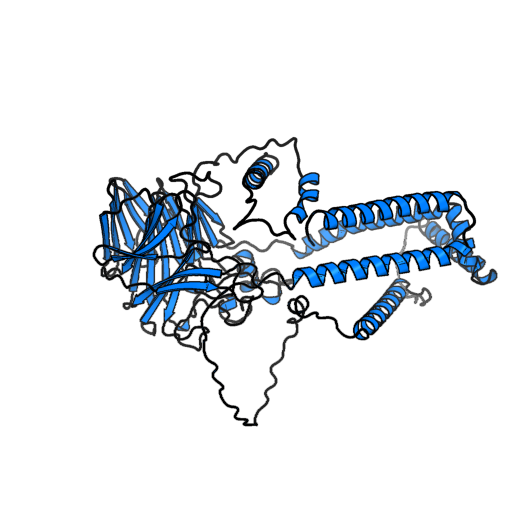2 ? -19.459 -0.351 8.695 1.00 98.88 272 ALA A N 1
ATOM 2156 C CA . ALA A 1 272 ? -19.707 -0.132 7.284 1.00 98.88 272 ALA A CA 1
ATOM 2157 C C . ALA A 1 272 ? -19.636 -1.462 6.534 1.00 98.88 272 ALA A C 1
ATOM 2159 O O . ALA A 1 272 ? -18.988 -2.406 6.988 1.00 98.88 272 ALA A O 1
ATOM 2160 N N . PHE A 1 273 ? -20.268 -1.561 5.373 1.00 98.81 273 PHE A N 1
ATOM 2161 C CA . PHE A 1 273 ? -20.119 -2.731 4.514 1.00 98.81 273 PHE A CA 1
ATOM 2162 C C . PHE A 1 273 ? -20.175 -2.363 3.036 1.00 98.81 273 PHE A C 1
ATOM 2164 O O . PHE A 1 273 ? -20.691 -1.312 2.666 1.00 98.81 273 PHE A O 1
ATOM 2171 N N . ILE A 1 274 ? -19.662 -3.254 2.192 1.00 98.81 274 ILE A N 1
ATOM 2172 C CA . ILE A 1 274 ? -19.874 -3.212 0.743 1.00 98.81 274 ILE A CA 1
ATOM 2173 C C . ILE A 1 274 ? -20.642 -4.454 0.297 1.00 98.81 274 ILE A C 1
ATOM 2175 O O . ILE A 1 274 ? -20.524 -5.535 0.890 1.00 98.81 274 ILE A O 1
ATOM 2179 N N . ARG A 1 275 ? -21.422 -4.305 -0.774 1.00 98.56 275 ARG A N 1
ATOM 2180 C CA . ARG A 1 275 ? -22.125 -5.414 -1.425 1.00 98.56 275 ARG A CA 1
ATOM 2181 C C . ARG A 1 275 ? -21.305 -5.923 -2.594 1.00 98.56 275 ARG A C 1
ATOM 2183 O O . ARG A 1 275 ? -21.074 -5.194 -3.554 1.00 98.56 275 ARG A O 1
ATOM 2190 N N . GLN A 1 276 ? -20.913 -7.185 -2.522 1.00 97.94 276 GLN A N 1
ATOM 2191 C CA . GLN A 1 276 ? -20.278 -7.905 -3.617 1.00 97.94 276 GLN A CA 1
ATOM 2192 C C . GLN A 1 276 ? -21.186 -9.046 -4.074 1.00 97.94 276 GLN A C 1
ATOM 2194 O O . GLN A 1 276 ? -22.187 -9.373 -3.432 1.00 97.94 276 GLN A O 1
ATOM 2199 N N . ARG A 1 277 ? -20.868 -9.648 -5.222 1.00 96.00 277 ARG A N 1
ATOM 2200 C CA . ARG A 1 277 ? -21.697 -10.722 -5.799 1.00 96.00 277 ARG A CA 1
ATOM 2201 C C . ARG A 1 277 ? -21.751 -11.970 -4.918 1.00 96.00 277 ARG A C 1
ATOM 2203 O O . ARG A 1 277 ? -22.738 -12.695 -4.960 1.00 96.00 277 ARG A O 1
ATOM 2210 N N . ASP A 1 278 ? -20.697 -12.214 -4.152 1.00 96.69 278 ASP A N 1
ATOM 2211 C CA . ASP A 1 278 ? -20.516 -13.371 -3.278 1.00 96.69 278 ASP A CA 1
ATOM 2212 C C . ASP A 1 278 ? -20.895 -13.101 -1.811 1.00 96.69 278 ASP A C 1
ATOM 2214 O O . ASP A 1 278 ? -20.831 -14.008 -0.982 1.00 96.69 278 ASP A O 1
ATOM 2218 N N . GLY A 1 279 ? -21.348 -11.887 -1.484 1.00 97.88 279 GLY A N 1
ATOM 2219 C CA . GLY A 1 279 ? -21.913 -11.565 -0.178 1.00 97.88 279 GLY A CA 1
ATOM 2220 C C . GLY A 1 279 ? -21.576 -10.164 0.320 1.00 97.88 279 GLY A C 1
ATOM 2221 O O . GLY A 1 279 ? -21.194 -9.269 -0.435 1.00 97.88 279 GLY A O 1
ATOM 2222 N N . LEU A 1 280 ? -21.768 -9.968 1.625 1.00 98.56 280 LEU A N 1
ATOM 2223 C CA . LEU A 1 280 ? -21.463 -8.713 2.307 1.00 98.56 280 LEU A CA 1
ATOM 2224 C C . LEU A 1 280 ? -20.080 -8.787 2.945 1.00 98.56 280 LEU A C 1
ATOM 2226 O O . LEU A 1 280 ? -19.812 -9.693 3.734 1.00 98.56 280 LEU A O 1
ATOM 2230 N N . TYR A 1 281 ? -19.256 -7.786 2.662 1.00 98.81 281 TYR A N 1
ATOM 2231 C CA . TYR A 1 281 ? -17.977 -7.570 3.330 1.00 98.81 281 TYR A CA 1
ATOM 2232 C C . TYR A 1 281 ? -18.143 -6.431 4.320 1.00 98.81 281 TYR A C 1
ATOM 2234 O O . TYR A 1 281 ? -18.523 -5.330 3.925 1.00 98.81 281 TYR A O 1
ATOM 2242 N N . LYS A 1 282 ? -17.925 -6.711 5.604 1.00 98.88 282 LYS A N 1
ATOM 2243 C CA . LYS A 1 282 ? -18.312 -5.828 6.711 1.00 98.88 282 LYS A CA 1
ATOM 2244 C C . LYS A 1 282 ? -17.086 -5.365 7.479 1.00 98.88 282 LYS A C 1
ATOM 2246 O O . LYS A 1 282 ? -16.113 -6.106 7.600 1.00 98.88 282 LYS A O 1
ATOM 2251 N N . MET A 1 283 ? -17.156 -4.170 8.043 1.00 98.88 283 MET A N 1
ATOM 2252 C CA . MET A 1 283 ? -16.207 -3.685 9.030 1.00 98.88 283 MET A CA 1
ATOM 2253 C C . MET A 1 283 ? -16.927 -3.049 10.215 1.00 98.88 283 MET A C 1
ATOM 2255 O O . MET A 1 283 ? -17.943 -2.389 10.025 1.00 98.88 283 MET A O 1
ATOM 2259 N N . TYR A 1 284 ? -16.386 -3.235 11.415 1.00 98.88 284 TYR A N 1
ATOM 2260 C CA . TYR A 1 284 ? -16.876 -2.641 12.662 1.00 98.88 284 TYR A CA 1
ATOM 2261 C C . TYR A 1 284 ? -15.711 -2.052 13.445 1.00 98.88 284 TYR A C 1
ATOM 2263 O O . TYR A 1 284 ? -14.584 -2.532 13.311 1.00 98.88 284 TYR A O 1
ATOM 2271 N N . TRP A 1 285 ? -15.964 -1.036 14.263 1.00 98.75 285 TRP A N 1
ATOM 2272 C CA . TRP A 1 285 ? -14.911 -0.393 15.046 1.00 98.75 285 TRP A CA 1
ATOM 2273 C C . TRP A 1 285 ? -15.387 0.043 16.422 1.00 98.75 285 TRP A C 1
ATOM 2275 O O . TRP A 1 285 ? -16.571 0.297 16.633 1.00 98.75 285 TRP A O 1
ATOM 2285 N N . MET A 1 286 ? -14.444 0.163 17.347 1.00 98.06 286 MET A N 1
ATOM 2286 C CA . MET A 1 286 ? -14.631 0.816 18.641 1.00 98.06 286 MET A CA 1
ATOM 2287 C C . MET A 1 286 ? -13.277 1.248 19.203 1.00 98.06 286 MET A C 1
ATOM 2289 O O . MET A 1 286 ? -12.234 0.682 18.857 1.00 98.06 286 MET A O 1
ATOM 2293 N N . ASP A 1 287 ? -13.289 2.255 20.066 1.00 95.81 287 ASP A N 1
ATOM 2294 C CA . ASP A 1 287 ? -12.135 2.585 20.890 1.00 95.81 287 ASP A CA 1
ATOM 2295 C C . ASP A 1 287 ? -11.986 1.614 22.074 1.00 95.81 287 ASP A C 1
ATOM 2297 O O . ASP A 1 287 ? -12.834 0.754 22.319 1.00 95.81 287 ASP A O 1
ATOM 2301 N N . ASP A 1 288 ? -10.892 1.737 22.826 1.00 91.69 288 ASP A N 1
ATOM 2302 C CA . ASP A 1 288 ? -10.641 0.857 23.977 1.00 91.69 288 ASP A CA 1
ATOM 2303 C C . ASP A 1 288 ? -11.557 1.077 25.203 1.00 91.69 288 ASP A C 1
ATOM 2305 O O . ASP A 1 288 ? -11.451 0.333 26.180 1.00 91.69 288 ASP A O 1
ATOM 2309 N N . THR A 1 289 ? -12.473 2.055 25.147 1.00 93.19 289 THR A N 1
ATOM 2310 C CA . THR A 1 289 ? -13.593 2.197 26.096 1.00 93.19 289 THR A CA 1
ATOM 2311 C C . THR A 1 289 ? -14.857 1.471 25.646 1.00 93.19 289 THR A C 1
ATOM 2313 O O . THR A 1 289 ? -15.843 1.454 26.384 1.00 93.19 289 THR A O 1
ATOM 2316 N N . GLY A 1 290 ? -14.843 0.869 24.456 1.00 92.62 290 GLY A N 1
ATOM 2317 C CA . GLY A 1 290 ? -16.010 0.252 23.836 1.00 92.62 290 GLY A CA 1
ATOM 2318 C C . GLY A 1 290 ? -16.953 1.262 23.176 1.00 92.62 290 GLY A C 1
ATOM 2319 O O . GLY A 1 290 ? -18.028 0.874 22.721 1.00 92.62 290 GLY A O 1
ATOM 2320 N N . TYR A 1 291 ? -16.578 2.544 23.102 1.00 95.69 291 TYR A N 1
ATOM 2321 C CA . TYR A 1 291 ? -17.361 3.541 22.383 1.00 95.69 291 TYR A CA 1
ATOM 2322 C C . TYR A 1 291 ? -17.074 3.448 20.884 1.00 95.69 291 TYR A C 1
ATOM 2324 O O . TYR A 1 291 ? -15.938 3.274 20.441 1.00 95.69 291 TYR A O 1
ATOM 2332 N N . SER A 1 292 ? -18.129 3.557 20.084 1.00 96.94 292 SER A N 1
ATOM 2333 C CA . SER A 1 292 ? -18.066 3.455 18.634 1.00 96.94 292 SER A CA 1
ATOM 2334 C C . SER A 1 292 ? -18.817 4.629 18.029 1.00 96.94 292 SER A C 1
ATOM 2336 O O . SER A 1 292 ? -20.038 4.713 18.149 1.00 96.94 292 SER A O 1
ATOM 2338 N N . GLU A 1 293 ? -18.094 5.555 17.404 1.00 96.00 293 GLU A N 1
ATOM 2339 C CA . GLU A 1 293 ? -18.695 6.724 16.767 1.00 96.00 293 GLU A CA 1
ATOM 2340 C C . GLU A 1 293 ? -19.205 6.388 15.363 1.00 96.00 293 GLU A C 1
ATOM 2342 O O . GLU A 1 293 ? -18.591 5.609 14.629 1.00 96.00 293 GLU A O 1
ATOM 2347 N N . LYS A 1 294 ? -20.325 6.995 14.960 1.00 97.88 294 LYS A N 1
ATOM 2348 C CA . LYS A 1 294 ? -20.839 6.864 13.595 1.00 97.88 294 LYS A CA 1
ATOM 2349 C C . LYS A 1 294 ? -19.875 7.522 12.603 1.00 97.88 294 LYS A C 1
ATOM 2351 O O . LYS A 1 294 ? -19.526 8.687 12.753 1.00 97.88 294 LYS A O 1
ATOM 2356 N N . ALA A 1 295 ? -19.504 6.797 11.551 1.00 97.94 295 ALA A N 1
ATOM 2357 C CA . ALA A 1 295 ? -18.632 7.317 10.505 1.00 97.94 295 ALA A CA 1
ATOM 2358 C C . ALA A 1 295 ? -19.355 8.253 9.527 1.00 97.94 295 ALA A C 1
ATOM 2360 O O . ALA A 1 295 ? -20.583 8.256 9.404 1.00 97.94 295 ALA A O 1
ATOM 2361 N N . THR A 1 296 ? -18.558 8.998 8.763 1.00 98.31 296 THR A N 1
ATOM 2362 C CA . THR A 1 296 ? -19.016 9.724 7.574 1.00 98.31 296 THR A CA 1
ATOM 2363 C C . THR A 1 296 ? -18.630 8.961 6.308 1.00 98.31 296 THR A C 1
ATOM 2365 O O . THR A 1 296 ? -17.603 8.287 6.262 1.00 98.31 296 THR A O 1
ATOM 2368 N N . PHE A 1 297 ? -19.464 9.059 5.275 1.00 98.56 297 PHE A N 1
ATOM 2369 C CA . PHE A 1 297 ? -19.316 8.320 4.021 1.00 98.56 297 PHE A CA 1
ATOM 2370 C C . PHE A 1 297 ? -19.225 9.303 2.862 1.00 98.56 297 PHE A C 1
ATOM 2372 O O . PHE A 1 297 ? -19.976 10.282 2.824 1.00 98.56 297 PHE A O 1
ATOM 2379 N N . ALA A 1 298 ? -18.330 9.048 1.912 1.00 98.00 298 ALA A N 1
ATOM 2380 C CA . ALA A 1 298 ? -18.183 9.901 0.742 1.00 98.00 298 ALA A CA 1
ATOM 2381 C C . ALA A 1 298 ? -17.862 9.101 -0.522 1.00 98.00 298 ALA A C 1
ATOM 2383 O O . ALA A 1 298 ? -17.066 8.164 -0.503 1.00 98.00 298 ALA A O 1
ATOM 2384 N N . SER A 1 299 ? -18.444 9.547 -1.632 1.00 97.81 299 SER A N 1
ATOM 2385 C CA . SER A 1 299 ? -18.094 9.145 -2.994 1.00 97.81 299 SER A CA 1
ATOM 2386 C C . SER A 1 299 ? -17.577 10.384 -3.709 1.00 97.81 299 SER A C 1
ATOM 2388 O O . SER A 1 299 ? -18.324 11.343 -3.916 1.00 97.81 299 SER A O 1
ATOM 2390 N N . VAL A 1 300 ? -16.288 10.399 -4.036 1.00 96.38 300 VAL A N 1
ATOM 2391 C CA . VAL A 1 300 ? -15.597 11.593 -4.533 1.00 96.38 300 VAL A CA 1
ATOM 2392 C C . VAL A 1 300 ? -15.081 11.338 -5.934 1.00 96.38 300 VAL A C 1
ATOM 2394 O O . VAL A 1 300 ? -14.427 10.330 -6.182 1.00 96.38 300 VAL A O 1
ATOM 2397 N N . THR A 1 301 ? -15.333 12.279 -6.842 1.00 95.50 301 THR A N 1
ATOM 2398 C CA . THR A 1 301 ? -14.750 12.279 -8.185 1.00 95.50 301 THR A CA 1
ATOM 2399 C C . THR A 1 301 ? -13.399 12.978 -8.196 1.00 95.50 301 THR A C 1
ATOM 2401 O O . THR A 1 301 ? -13.224 13.992 -7.514 1.00 95.50 301 THR A O 1
ATOM 2404 N N . TYR A 1 302 ? -12.461 12.509 -9.016 1.00 93.94 302 TYR A N 1
ATOM 2405 C CA . TYR A 1 302 ? -11.205 13.229 -9.205 1.00 93.94 302 TYR A CA 1
ATOM 2406 C C . TYR A 1 302 ? -11.348 14.451 -10.123 1.00 93.94 302 TYR A C 1
ATOM 2408 O O . TYR A 1 302 ? -12.240 14.490 -10.975 1.00 93.94 302 TYR A O 1
ATOM 2416 N N . PRO A 1 303 ? -10.483 15.474 -9.956 1.00 91.00 303 PRO A N 1
ATOM 2417 C CA . PRO A 1 303 ? -10.447 16.618 -10.859 1.00 91.00 303 PRO A CA 1
ATOM 2418 C C . PRO A 1 303 ? -10.231 16.203 -12.322 1.00 91.00 303 PRO A C 1
ATOM 2420 O O . PRO A 1 303 ? -9.694 15.135 -12.619 1.00 91.00 303 PRO A O 1
ATOM 2423 N N . ARG A 1 304 ? -10.591 17.081 -13.264 1.00 88.88 304 ARG A N 1
ATOM 2424 C CA . ARG A 1 304 ? -10.286 16.860 -14.685 1.00 88.88 304 ARG A CA 1
ATOM 2425 C C . ARG A 1 304 ? -8.773 16.674 -14.880 1.00 88.88 304 ARG A C 1
ATOM 2427 O O . ARG A 1 304 ? -7.980 17.410 -14.298 1.00 88.88 304 ARG A O 1
ATOM 2434 N N . GLY A 1 305 ? -8.395 15.708 -15.718 1.00 87.31 305 GLY A N 1
ATOM 2435 C CA . GLY A 1 305 ? -6.998 15.373 -16.028 1.00 87.31 305 GLY A CA 1
ATOM 2436 C C . GLY A 1 305 ? -6.485 14.105 -15.335 1.00 87.31 305 GLY A C 1
ATOM 2437 O O . GLY A 1 305 ? -5.418 13.611 -15.694 1.00 87.31 305 GLY A O 1
ATOM 2438 N N . TYR A 1 306 ? -7.245 13.540 -14.391 1.00 88.50 306 TYR A N 1
ATOM 2439 C CA . TYR A 1 306 ? -6.980 12.208 -13.846 1.00 88.50 306 TYR A CA 1
ATOM 2440 C C . TYR A 1 306 ? -7.715 11.133 -14.671 1.00 88.50 306 TYR A C 1
ATOM 2442 O O . TYR A 1 306 ? -8.857 11.354 -15.073 1.00 88.50 306 TYR A O 1
ATOM 2450 N N . PRO A 1 307 ? -7.086 9.973 -14.946 1.00 86.56 307 PRO A N 1
ATOM 2451 C CA . PRO A 1 307 ? -7.650 8.947 -15.830 1.00 86.56 307 PRO A CA 1
ATOM 2452 C C . PRO A 1 307 ? -8.694 8.040 -15.158 1.00 86.56 307 PRO A C 1
ATOM 2454 O O . PRO A 1 307 ? -9.310 7.226 -15.841 1.00 86.56 307 PRO A O 1
ATOM 2457 N N . TYR A 1 308 ? -8.873 8.150 -13.838 1.00 88.12 308 TYR A N 1
ATOM 2458 C CA . TYR A 1 308 ? -9.827 7.365 -13.056 1.00 88.12 308 TYR A CA 1
ATOM 2459 C C . TYR A 1 308 ? -10.931 8.255 -12.490 1.00 88.12 308 TYR A C 1
ATOM 2461 O O . TYR A 1 308 ? -10.699 9.425 -12.188 1.00 88.12 308 TYR A O 1
ATOM 2469 N N . ASN A 1 309 ? -12.124 7.679 -12.319 1.00 89.12 309 ASN A N 1
ATOM 2470 C CA . ASN A 1 309 ? -13.322 8.423 -11.932 1.00 89.12 309 ASN A CA 1
ATOM 2471 C C . ASN A 1 309 ? -13.205 9.064 -10.542 1.00 89.12 309 ASN A C 1
ATOM 2473 O O . ASN A 1 309 ? -13.732 10.156 -10.339 1.00 89.12 309 ASN A O 1
ATOM 2477 N N . GLY A 1 310 ? -12.535 8.402 -9.597 1.00 94.81 310 GLY A N 1
ATOM 2478 C CA . GLY A 1 310 ? -12.481 8.812 -8.199 1.00 94.81 310 GLY A CA 1
ATOM 2479 C C . GLY A 1 310 ? -12.443 7.616 -7.252 1.00 94.81 310 GLY A C 1
ATOM 2480 O O . GLY A 1 310 ? -11.960 6.554 -7.632 1.00 94.81 310 GLY A O 1
ATOM 2481 N N . THR A 1 311 ? -12.948 7.786 -6.030 1.00 98.38 311 THR A N 1
ATOM 2482 C CA . THR A 1 311 ? -12.940 6.751 -4.982 1.00 98.38 311 THR A CA 1
ATOM 2483 C C . THR A 1 311 ? -14.113 6.915 -4.010 1.00 98.38 311 THR A C 1
ATOM 2485 O O . THR A 1 311 ? -14.706 7.994 -3.917 1.00 98.38 311 THR A O 1
ATOM 2488 N N . ASN A 1 312 ? -14.431 5.860 -3.260 1.00 98.62 312 ASN A N 1
ATOM 2489 C CA . ASN A 1 312 ? -15.381 5.890 -2.151 1.00 98.62 312 ASN A CA 1
ATOM 2490 C C . ASN A 1 312 ? -14.648 5.585 -0.851 1.00 98.62 312 ASN A C 1
ATOM 2492 O O . ASN A 1 312 ? -13.771 4.720 -0.836 1.00 98.62 312 ASN A O 1
ATOM 2496 N N . TYR A 1 313 ? -15.017 6.253 0.238 1.00 98.75 313 TYR A N 1
ATOM 2497 C CA . TYR A 1 313 ? -14.402 5.993 1.531 1.00 98.75 313 TYR A CA 1
ATOM 2498 C C . TYR A 1 313 ? -15.342 6.156 2.716 1.00 98.75 313 TYR A C 1
ATOM 2500 O O . TYR A 1 313 ? -16.321 6.908 2.680 1.00 98.75 313 TYR A O 1
ATOM 2508 N N . VAL A 1 314 ? -14.975 5.454 3.784 1.00 98.75 314 VAL A N 1
ATOM 2509 C CA . VAL A 1 314 ? -15.453 5.674 5.147 1.00 98.75 314 VAL A CA 1
ATOM 2510 C C . VAL A 1 314 ? -14.422 6.529 5.872 1.00 98.75 314 VAL A C 1
ATOM 2512 O O . VAL A 1 314 ? -13.229 6.239 5.815 1.00 98.75 314 VAL A O 1
ATOM 2515 N N . ASN A 1 315 ? -14.883 7.571 6.552 1.00 98.50 315 ASN A N 1
ATOM 2516 C CA . ASN A 1 315 ? -14.092 8.398 7.452 1.00 98.50 315 ASN A CA 1
ATOM 2517 C C . ASN A 1 315 ? -14.598 8.184 8.884 1.00 98.50 315 ASN A C 1
ATOM 2519 O O . ASN A 1 315 ? -15.693 8.638 9.238 1.00 98.50 315 ASN A O 1
ATOM 2523 N N . VAL A 1 316 ? -13.800 7.467 9.674 1.00 98.69 316 VAL A N 1
ATOM 2524 C CA . VAL A 1 316 ? -14.083 7.134 11.073 1.00 98.69 316 VAL A CA 1
ATOM 2525 C C . VAL A 1 316 ? -13.346 8.116 11.975 1.00 98.69 316 VAL A C 1
ATOM 2527 O O . VAL A 1 316 ? -12.117 8.095 12.039 1.00 98.69 316 VAL A O 1
ATOM 2530 N N . THR A 1 317 ? -14.091 8.956 12.686 1.00 97.62 317 THR A N 1
ATOM 2531 C CA . THR A 1 317 ? -13.553 9.890 13.677 1.00 97.62 317 THR A CA 1
ATOM 2532 C C . THR A 1 317 ? -13.441 9.230 15.047 1.00 97.62 317 THR A C 1
ATOM 2534 O O . THR A 1 317 ? -14.268 8.402 15.424 1.00 97.62 317 THR A O 1
ATOM 2537 N N . MET A 1 318 ? -12.397 9.584 15.795 1.00 96.44 318 MET A N 1
ATOM 2538 C CA . MET A 1 318 ? -12.242 9.200 17.197 1.00 96.44 318 MET A CA 1
ATOM 2539 C C . MET A 1 318 ? -11.688 10.367 18.007 1.00 96.44 318 MET A C 1
ATOM 2541 O O . MET A 1 318 ? -10.761 11.058 17.569 1.00 96.44 318 MET A O 1
ATOM 2545 N N . HIS A 1 319 ? -12.214 10.556 19.213 1.00 97.31 319 HIS A N 1
ATOM 2546 C CA . HIS A 1 319 ? -11.643 11.498 20.164 1.00 97.31 319 HIS A CA 1
ATOM 2547 C C . HIS A 1 319 ? -10.322 10.960 20.728 1.00 97.31 319 HIS A C 1
ATOM 2549 O O . HIS A 1 319 ? -10.225 9.794 21.120 1.00 97.31 319 HIS A O 1
ATOM 2555 N N . LEU A 1 320 ? -9.300 11.814 20.775 1.00 96.81 320 LEU A N 1
ATOM 2556 C CA . LEU A 1 320 ? -7.996 11.459 21.317 1.00 96.81 320 LEU A CA 1
ATOM 2557 C C . LEU A 1 320 ? -7.991 11.640 22.835 1.00 96.81 320 LEU A C 1
ATOM 2559 O O . LEU A 1 320 ? -7.972 12.754 23.352 1.00 96.81 320 LEU A O 1
ATOM 2563 N N . ARG A 1 321 ? -7.971 10.519 23.555 1.00 88.81 321 ARG A N 1
ATOM 2564 C CA . ARG A 1 321 ? -7.762 10.472 25.002 1.00 88.81 321 ARG A CA 1
ATOM 2565 C C . ARG A 1 321 ? -6.263 10.529 25.298 1.00 88.81 321 ARG A C 1
ATOM 2567 O O . ARG A 1 321 ? -5.490 9.685 24.844 1.00 88.81 321 ARG A O 1
ATOM 2574 N N . SER A 1 322 ? -5.852 11.551 26.044 1.00 77.81 322 SER A N 1
ATOM 2575 C CA . SER A 1 322 ? -4.458 11.734 26.453 1.00 77.81 322 SER A CA 1
ATOM 2576 C C . SER A 1 322 ? -4.071 10.754 27.577 1.00 77.81 322 SER A C 1
ATOM 2578 O O . SER A 1 322 ? -4.893 10.496 28.459 1.00 77.81 322 SER A O 1
ATOM 2580 N N . PRO A 1 323 ? -2.836 10.212 27.588 1.00 90.44 323 PRO A N 1
ATOM 2581 C CA . PRO A 1 323 ? -1.787 10.400 26.576 1.00 90.44 323 PRO A CA 1
ATOM 2582 C C . PRO A 1 323 ? -1.877 9.407 25.409 1.00 90.44 323 PRO A C 1
ATOM 2584 O O . PRO A 1 323 ? -1.265 9.630 24.366 1.00 90.44 323 PRO A O 1
ATOM 2587 N N . ILE A 1 324 ? -2.602 8.299 25.574 1.00 95.12 324 ILE A N 1
ATOM 2588 C CA . ILE A 1 324 ? -2.641 7.193 24.616 1.00 95.12 324 ILE A CA 1
ATOM 2589 C C . ILE A 1 324 ? -4.085 6.907 24.235 1.00 95.12 324 ILE A C 1
ATOM 2591 O O . ILE A 1 324 ? -4.920 6.605 25.083 1.00 95.12 324 ILE A O 1
ATOM 2595 N N . THR A 1 325 ? -4.348 6.936 22.935 1.00 96.44 325 THR A N 1
ATOM 2596 C CA . THR A 1 325 ? -5.624 6.535 22.347 1.00 96.44 325 THR A CA 1
ATOM 2597 C C . THR A 1 325 ? -5.426 5.281 21.519 1.00 96.44 325 THR A C 1
ATOM 2599 O O . THR A 1 325 ? -4.469 5.195 20.743 1.00 96.44 325 THR A O 1
ATOM 2602 N N . ARG A 1 326 ? -6.331 4.311 21.662 1.00 97.06 326 ARG A N 1
ATOM 2603 C CA . ARG A 1 326 ? -6.337 3.086 20.860 1.00 97.06 326 ARG A CA 1
ATOM 2604 C C . ARG A 1 326 ? -7.719 2.832 20.281 1.00 97.06 326 ARG A C 1
ATOM 2606 O O . ARG A 1 326 ? -8.720 2.999 20.979 1.00 97.06 326 ARG A O 1
ATOM 2613 N N . ALA A 1 327 ? -7.748 2.399 19.026 1.00 97.94 327 ALA A N 1
ATOM 2614 C CA . ALA A 1 327 ? -8.966 2.007 18.329 1.00 97.94 327 ALA A CA 1
ATOM 2615 C C . ALA A 1 327 ? -8.753 0.698 17.576 1.00 97.94 327 ALA A C 1
ATOM 2617 O O . ALA A 1 327 ? -7.719 0.504 16.931 1.00 97.94 327 ALA A O 1
ATOM 2618 N N . ALA A 1 328 ? -9.740 -0.188 17.667 1.00 98.75 328 ALA A N 1
ATOM 2619 C CA . ALA A 1 328 ? -9.751 -1.472 16.993 1.00 98.75 328 ALA A CA 1
ATOM 2620 C C . ALA A 1 328 ? -10.789 -1.471 15.867 1.00 98.75 328 ALA A C 1
ATOM 2622 O O . ALA A 1 328 ? -11.925 -1.034 16.053 1.00 98.75 328 ALA A O 1
ATOM 2623 N N . TYR A 1 329 ? -10.402 -2.013 14.717 1.00 98.88 329 TYR A N 1
ATOM 2624 C CA . TYR A 1 329 ? -11.237 -2.181 13.535 1.00 98.88 329 TYR A CA 1
ATOM 2625 C C . TYR A 1 329 ? -11.207 -3.647 13.120 1.00 98.88 329 TYR A C 1
ATOM 2627 O O . TYR A 1 329 ? -10.137 -4.240 12.981 1.00 98.88 329 TYR A O 1
ATOM 2635 N N . LEU A 1 330 ? -12.375 -4.234 12.903 1.00 98.94 330 LEU A N 1
ATOM 2636 C CA . LEU A 1 330 ? -12.535 -5.631 12.527 1.00 98.94 330 LEU A CA 1
ATOM 2637 C C . LEU A 1 330 ? -13.115 -5.712 11.117 1.00 98.94 330 LEU A C 1
ATOM 2639 O O . LEU A 1 330 ? -14.200 -5.191 10.891 1.00 98.94 330 LEU A O 1
ATOM 2643 N N . PHE A 1 331 ? -12.433 -6.388 10.193 1.00 98.94 331 PHE A N 1
ATOM 2644 C CA . PHE A 1 331 ? -12.854 -6.583 8.802 1.00 98.94 331 PHE A CA 1
ATOM 2645 C C . PHE A 1 331 ? -13.229 -8.048 8.570 1.00 98.94 331 PHE A C 1
ATOM 2647 O O . PHE A 1 331 ? -12.443 -8.948 8.872 1.00 98.94 331 PHE A O 1
ATOM 2654 N N . ILE A 1 332 ? -14.419 -8.282 8.019 1.00 98.88 332 ILE A N 1
ATOM 2655 C CA . ILE A 1 332 ? -15.089 -9.585 7.991 1.00 98.88 332 ILE A CA 1
ATOM 2656 C C . ILE A 1 332 ? -15.515 -9.918 6.555 1.00 98.88 332 ILE A C 1
ATOM 2658 O O . ILE A 1 332 ? -16.254 -9.158 5.923 1.00 98.88 332 ILE A O 1
ATOM 2662 N N . GLY A 1 333 ? -15.065 -11.065 6.046 1.00 98.69 333 GLY A N 1
ATOM 2663 C CA . GLY A 1 333 ? -15.550 -11.655 4.796 1.00 98.69 333 GLY A CA 1
ATOM 2664 C C . GLY A 1 333 ? -16.885 -12.398 4.964 1.00 98.69 333 GLY A C 1
ATOM 2665 O O . GLY A 1 333 ? -17.272 -12.744 6.081 1.00 98.69 333 GLY A O 1
ATOM 2666 N N . PRO A 1 334 ? -17.592 -12.700 3.863 1.00 98.31 334 PRO A N 1
ATOM 2667 C CA . PRO A 1 334 ? -18.985 -13.148 3.895 1.00 98.31 334 PRO A CA 1
ATOM 2668 C C . PRO A 1 334 ? -19.204 -14.510 4.568 1.00 98.31 334 PRO A C 1
ATOM 2670 O O . PRO A 1 334 ? -20.330 -14.826 4.945 1.00 98.31 334 PRO A O 1
ATOM 2673 N N . SER A 1 335 ? -18.158 -15.332 4.727 1.00 98.12 335 SER A N 1
ATOM 2674 C CA . SER A 1 335 ? -18.278 -16.665 5.342 1.00 98.12 335 SER A CA 1
ATOM 2675 C C . SER A 1 335 ? -18.168 -16.672 6.871 1.00 98.12 335 SER A C 1
ATOM 2677 O O . SER A 1 335 ? -18.277 -17.745 7.471 1.00 98.12 335 SER A O 1
ATOM 2679 N N . ILE A 1 336 ? -17.890 -15.528 7.504 1.00 98.25 336 ILE A N 1
ATOM 2680 C CA . ILE A 1 336 ? -17.709 -15.435 8.956 1.00 98.25 336 ILE A CA 1
ATOM 2681 C C . ILE A 1 336 ? -18.881 -14.692 9.582 1.00 98.25 336 ILE A C 1
ATOM 2683 O O . ILE A 1 336 ? -19.216 -13.575 9.195 1.00 98.25 336 ILE A O 1
ATOM 2687 N N . ASP A 1 337 ? -19.450 -15.318 10.606 1.00 97.56 337 ASP A N 1
ATOM 2688 C CA . ASP A 1 337 ? -20.452 -14.722 11.478 1.00 97.56 337 ASP A CA 1
ATOM 2689 C C . ASP A 1 337 ? -19.807 -14.382 12.825 1.00 97.56 337 ASP A C 1
ATOM 2691 O O . ASP A 1 337 ? -19.426 -15.283 13.580 1.00 97.56 337 ASP A O 1
ATOM 2695 N N . VAL A 1 338 ? -19.612 -13.087 13.078 1.00 98.19 338 VAL A N 1
ATOM 2696 C CA . VAL A 1 338 ? -19.047 -12.560 14.327 1.00 98.19 338 VAL A CA 1
ATOM 2697 C C . VAL A 1 338 ? -20.193 -12.313 15.299 1.00 98.19 338 VAL A C 1
ATOM 2699 O O . VAL A 1 338 ? -21.106 -11.552 14.996 1.00 98.19 338 VAL A O 1
ATOM 2702 N N . GLN A 1 339 ? -20.121 -12.950 16.464 1.00 97.06 339 GLN A N 1
ATOM 2703 C CA . GLN A 1 339 ? -21.152 -12.908 17.503 1.00 97.06 339 GLN A CA 1
ATOM 2704 C C . GLN A 1 339 ? -20.775 -11.984 18.663 1.00 97.06 339 GLN A C 1
ATOM 2706 O O . GLN A 1 339 ? -21.647 -11.493 19.368 1.00 97.06 339 GLN A O 1
ATOM 2711 N N . SER A 1 340 ? -19.477 -11.761 18.881 1.00 97.44 340 SER A N 1
ATOM 2712 C CA . SER A 1 340 ? -18.980 -10.835 19.895 1.00 97.44 340 SER A CA 1
ATOM 2713 C C . SER A 1 340 ? -17.673 -10.203 19.439 1.00 97.44 340 SER A C 1
ATOM 2715 O O . SER A 1 340 ? -16.819 -10.878 18.860 1.00 97.44 340 SER A O 1
ATOM 2717 N N . PHE A 1 341 ? -17.529 -8.913 19.715 1.00 98.25 341 PHE A N 1
ATOM 2718 C CA . PHE A 1 341 ? -16.319 -8.131 19.512 1.00 98.25 341 PHE A CA 1
ATOM 2719 C C . PHE A 1 341 ? -16.207 -7.160 20.685 1.00 98.25 341 PHE A C 1
ATOM 2721 O O . PHE A 1 341 ? -16.974 -6.205 20.771 1.00 98.25 341 PHE A O 1
ATOM 2728 N N . THR A 1 342 ? -15.291 -7.436 21.611 1.00 97.62 342 THR A N 1
ATOM 2729 C CA . THR A 1 342 ? -15.060 -6.597 22.789 1.00 97.62 342 THR A CA 1
ATOM 2730 C C . THR A 1 342 ? -13.609 -6.165 22.866 1.00 97.62 342 THR A C 1
ATOM 2732 O O . THR A 1 342 ? -12.689 -6.904 22.504 1.00 97.62 342 THR A O 1
ATOM 2735 N N . VAL A 1 343 ? -13.413 -4.937 23.334 1.00 97.31 343 VAL A N 1
ATOM 2736 C CA . VAL A 1 343 ? -12.105 -4.306 23.456 1.00 97.31 343 VAL A CA 1
ATOM 2737 C C . VAL A 1 343 ? -12.005 -3.704 24.844 1.00 97.31 343 VAL A C 1
ATOM 2739 O O . VAL A 1 343 ? -12.869 -2.932 25.255 1.00 97.31 343 VAL A O 1
ATOM 2742 N N . HIS A 1 344 ? -10.947 -4.062 25.559 1.00 94.56 344 HIS A N 1
ATOM 2743 C CA . HIS A 1 344 ? -10.644 -3.511 26.871 1.00 94.56 344 HIS A CA 1
ATOM 2744 C C . HIS A 1 344 ? -9.155 -3.228 26.951 1.00 94.56 344 HIS A C 1
ATOM 2746 O O . HIS A 1 344 ? -8.341 -4.058 26.562 1.00 94.56 344 HIS A O 1
ATOM 2752 N N . GLY A 1 345 ? -8.784 -2.059 27.453 1.00 89.94 345 GLY A N 1
ATOM 2753 C CA . GLY A 1 345 ? -7.384 -1.717 27.645 1.00 89.94 345 GLY A CA 1
ATOM 2754 C C . GLY A 1 345 ? -7.134 -1.050 28.983 1.00 89.94 345 GLY A C 1
ATOM 2755 O O . GLY A 1 345 ? -8.009 -0.399 29.550 1.00 89.94 345 GLY A O 1
ATOM 2756 N N . ASP A 1 346 ? -5.903 -1.184 29.455 1.00 89.75 346 ASP A N 1
ATOM 2757 C CA . ASP A 1 346 ? -5.346 -0.404 30.553 1.00 89.75 346 ASP A CA 1
ATOM 2758 C C . ASP A 1 346 ? -4.177 0.457 30.043 1.00 89.75 346 ASP A C 1
ATOM 2760 O O . ASP A 1 346 ? -4.001 0.636 28.835 1.00 89.75 346 ASP A O 1
ATOM 2764 N N . SER A 1 347 ? -3.371 1.029 30.937 1.00 85.88 347 SER A N 1
ATOM 2765 C CA . SER A 1 347 ? -2.250 1.892 30.547 1.00 85.88 347 SER A CA 1
ATOM 2766 C C . SER A 1 347 ? -1.150 1.174 29.747 1.00 85.88 347 SER A C 1
ATOM 2768 O O . SER A 1 347 ? -0.415 1.825 29.002 1.00 85.88 347 SER A O 1
ATOM 2770 N N . GLN A 1 348 ? -1.027 -0.148 29.872 1.00 88.62 348 GLN A N 1
ATOM 2771 C CA . GLN A 1 348 ? 0.068 -0.951 29.324 1.00 88.62 348 GLN A CA 1
ATOM 2772 C C . GLN A 1 348 ? -0.379 -1.940 28.252 1.00 88.62 348 GLN A C 1
ATOM 2774 O O . GLN A 1 348 ? 0.431 -2.297 27.399 1.00 88.62 348 GLN A O 1
ATOM 2779 N N . GLN A 1 349 ? -1.623 -2.401 28.288 1.00 92.62 349 GLN A N 1
ATOM 2780 C CA . GLN A 1 349 ? -2.107 -3.485 27.447 1.00 92.62 349 GLN A CA 1
ATOM 2781 C C . GLN A 1 349 ? -3.473 -3.152 26.845 1.00 92.62 349 GLN A C 1
ATOM 2783 O O . GLN A 1 349 ? -4.273 -2.424 27.435 1.00 92.62 349 GLN A O 1
ATOM 2788 N N . LEU A 1 350 ? -3.712 -3.670 25.645 1.00 96.00 350 LEU A N 1
ATOM 2789 C CA . LEU A 1 350 ? -5.004 -3.695 24.978 1.00 96.00 350 LEU A CA 1
ATOM 2790 C C . LEU A 1 350 ? -5.359 -5.140 24.640 1.00 96.00 350 LEU A C 1
ATOM 2792 O O . LEU A 1 350 ? -4.589 -5.830 23.965 1.00 96.00 350 LEU A O 1
ATOM 2796 N N . ASP A 1 351 ? -6.556 -5.532 25.044 1.00 97.50 351 ASP A N 1
ATOM 2797 C CA . ASP A 1 351 ? -7.121 -6.854 24.859 1.00 97.50 351 ASP A CA 1
ATOM 2798 C C . ASP A 1 351 ? -8.301 -6.748 23.897 1.00 97.50 351 ASP A C 1
ATOM 2800 O O . ASP A 1 351 ? -9.230 -5.964 24.105 1.00 97.50 351 ASP A O 1
ATOM 2804 N N . VAL A 1 352 ? -8.268 -7.551 22.839 1.00 98.62 352 VAL A N 1
ATOM 2805 C CA . VAL A 1 352 ? -9.350 -7.658 21.861 1.00 98.62 352 VAL A CA 1
ATOM 2806 C C . VAL A 1 352 ? -9.849 -9.094 21.840 1.00 98.62 352 VAL A C 1
ATOM 2808 O O . VAL A 1 352 ? -9.099 -10.000 21.469 1.00 98.62 352 VAL A O 1
ATOM 2811 N N . PHE A 1 353 ? -11.114 -9.301 22.200 1.00 98.44 353 PHE A N 1
ATOM 2812 C CA . PHE A 1 353 ? -11.773 -10.604 22.159 1.00 98.44 353 PHE A CA 1
ATOM 2813 C C . PHE A 1 353 ? -12.805 -10.634 21.038 1.00 98.44 353 PHE A C 1
ATOM 2815 O O . PHE A 1 353 ? -13.666 -9.761 20.937 1.00 98.44 353 PHE A O 1
ATOM 2822 N N . ILE A 1 354 ? -12.717 -11.650 20.184 1.00 98.75 354 ILE A N 1
ATOM 2823 C CA . ILE A 1 354 ? -13.611 -11.835 19.043 1.00 98.75 354 ILE A CA 1
ATOM 2824 C C . ILE A 1 354 ? -14.145 -13.262 19.085 1.00 98.75 354 ILE A C 1
ATOM 2826 O O . ILE A 1 354 ? -13.378 -14.220 18.978 1.00 98.75 354 ILE A O 1
ATOM 2830 N N . ALA A 1 355 ? -15.460 -13.409 19.208 1.00 98.38 355 ALA A N 1
ATOM 2831 C CA . ALA A 1 355 ? -16.131 -14.696 19.091 1.00 98.38 355 ALA A CA 1
ATOM 2832 C C . ALA A 1 355 ? -16.876 -14.765 17.760 1.00 98.38 355 ALA A C 1
ATOM 2834 O O . ALA A 1 355 ? -17.617 -13.855 17.386 1.00 98.38 355 ALA A O 1
ATOM 2835 N N . THR A 1 356 ? -16.690 -15.869 17.053 1.00 98.25 356 THR A N 1
ATOM 2836 C CA . THR A 1 356 ? -17.442 -16.216 15.847 1.00 98.25 356 THR A CA 1
ATOM 2837 C C . THR A 1 356 ? -18.291 -17.449 16.125 1.00 98.25 356 THR A C 1
ATOM 2839 O O . THR A 1 356 ? -18.077 -18.140 17.119 1.00 98.25 356 THR A O 1
ATOM 2842 N N . SER A 1 357 ? -19.194 -17.795 15.211 1.00 96.88 357 SER A N 1
ATOM 2843 C CA . SER A 1 357 ? -19.983 -19.032 15.313 1.00 96.88 357 SER A CA 1
ATOM 2844 C C . SER A 1 357 ? -19.151 -20.328 15.369 1.00 96.88 357 SER A C 1
ATOM 2846 O O . SER A 1 357 ? -19.693 -21.378 15.709 1.00 96.88 357 SER A O 1
ATOM 2848 N N . LYS A 1 358 ? -17.852 -20.281 15.030 1.00 96.50 358 LYS A N 1
ATOM 2849 C CA . LYS A 1 358 ? -16.962 -21.458 14.964 1.00 96.50 358 LYS A CA 1
ATOM 2850 C C . LYS A 1 358 ? -15.724 -21.380 15.859 1.00 96.50 358 LYS A C 1
ATOM 2852 O O . LYS A 1 358 ? -15.256 -22.418 16.312 1.00 96.50 358 LYS A O 1
ATOM 2857 N N . HIS A 1 359 ? -15.190 -20.182 16.070 1.00 97.44 359 HIS A N 1
ATOM 2858 C CA . HIS A 1 359 ? -13.880 -19.947 16.682 1.00 97.44 359 HIS A CA 1
ATOM 2859 C C . HIS A 1 359 ? -13.912 -18.765 17.646 1.00 97.44 359 HIS A C 1
ATOM 2861 O O . HIS A 1 359 ? -14.687 -17.822 17.444 1.00 97.44 359 HIS A O 1
ATOM 2867 N N . ALA A 1 360 ? -13.011 -18.779 18.623 1.00 98.06 360 ALA A N 1
ATOM 2868 C CA . ALA A 1 360 ? -12.750 -17.654 19.512 1.00 98.06 360 ALA A CA 1
ATOM 2869 C C . ALA A 1 360 ? -11.301 -17.174 19.369 1.00 98.06 360 ALA A C 1
ATOM 2871 O O . ALA A 1 360 ? -10.363 -17.973 19.346 1.00 98.06 360 ALA A O 1
ATOM 2872 N N . TYR A 1 361 ? -11.121 -15.859 19.308 1.00 98.62 361 TYR A N 1
ATOM 2873 C CA . TYR A 1 361 ? -9.822 -15.212 19.184 1.00 98.62 361 TYR A CA 1
ATOM 2874 C C . TYR A 1 361 ? -9.626 -14.207 20.316 1.00 98.62 361 TYR A C 1
ATOM 2876 O O . TYR A 1 361 ? -10.521 -13.416 20.609 1.00 98.62 361 TYR A O 1
ATOM 2884 N N . ALA A 1 362 ? -8.441 -14.203 20.919 1.00 98.50 362 ALA A N 1
ATOM 2885 C CA . ALA A 1 362 ? -7.999 -13.159 21.836 1.00 98.50 362 ALA A CA 1
ATOM 2886 C C . ALA A 1 362 ? -6.665 -12.589 21.351 1.00 98.50 362 ALA A C 1
ATOM 2888 O O . ALA A 1 362 ? -5.730 -13.346 21.094 1.00 98.50 362 ALA A O 1
ATOM 2889 N N . THR A 1 363 ? -6.572 -11.269 21.219 1.00 98.50 363 THR A N 1
ATOM 2890 C CA . THR A 1 363 ? -5.342 -10.571 20.829 1.00 98.50 363 THR A CA 1
ATOM 2891 C C . THR A 1 363 ? -4.933 -9.609 21.930 1.00 98.50 363 THR A C 1
ATOM 2893 O O . THR A 1 363 ? -5.732 -8.778 22.344 1.00 98.50 363 THR A O 1
ATOM 2896 N N . TYR A 1 364 ? -3.682 -9.714 22.364 1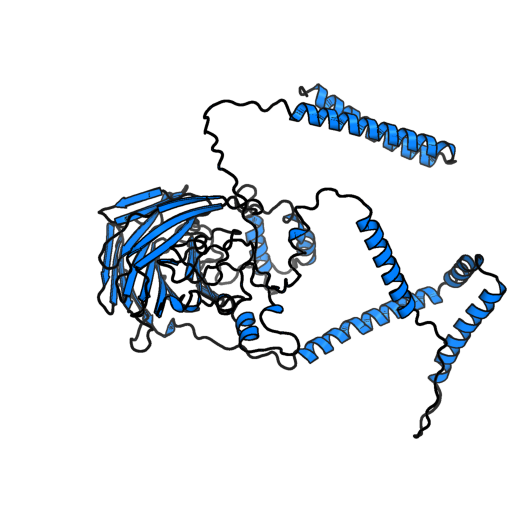.00 97.06 364 TYR A N 1
ATOM 2897 C CA . TYR A 1 364 ? -3.074 -8.875 23.389 1.00 97.06 364 TYR A CA 1
ATOM 2898 C C . TYR A 1 364 ? -1.961 -8.051 22.749 1.00 97.06 364 TYR A C 1
ATOM 2900 O O . TYR A 1 364 ? -1.056 -8.612 22.120 1.00 97.06 364 TYR A O 1
ATOM 2908 N N . LEU A 1 365 ? -2.032 -6.733 22.898 1.00 95.81 365 LEU A N 1
ATOM 2909 C CA . LEU A 1 365 ? -1.044 -5.777 22.402 1.00 95.81 365 LEU A CA 1
ATOM 2910 C C . LEU A 1 365 ? -0.540 -4.928 23.561 1.00 95.81 365 LEU A C 1
ATOM 2912 O O . LEU A 1 365 ? -1.330 -4.511 24.402 1.00 95.81 365 LEU A O 1
ATOM 2916 N N . TRP A 1 366 ? 0.756 -4.630 23.577 1.00 91.38 366 TRP A N 1
ATOM 2917 C CA . TRP A 1 366 ? 1.349 -3.780 24.607 1.00 91.38 366 TRP A CA 1
ATOM 2918 C C . TRP A 1 366 ? 1.705 -2.389 24.092 1.00 91.38 366 TRP A C 1
ATOM 2920 O O . TRP A 1 366 ? 2.204 -2.223 22.972 1.00 91.38 366 TRP A O 1
ATOM 2930 N N . THR A 1 367 ? 1.479 -1.401 24.953 1.00 84.75 367 THR A N 1
ATOM 2931 C CA . THR A 1 367 ? 1.810 0.003 24.743 1.00 84.75 367 THR A CA 1
ATOM 2932 C C . THR A 1 367 ? 3.327 0.199 24.810 1.00 84.75 367 THR A C 1
ATOM 2934 O O . THR A 1 367 ? 3.942 0.032 25.858 1.00 84.75 367 THR A O 1
ATOM 2937 N N . GLY A 1 368 ? 3.935 0.616 23.697 1.00 72.56 368 GLY A N 1
ATOM 2938 C CA . GLY A 1 368 ? 5.338 1.033 23.634 1.00 72.56 368 GLY A CA 1
ATOM 2939 C C . GLY A 1 368 ? 6.119 0.351 22.513 1.00 72.56 368 GLY A C 1
ATOM 2940 O O . GLY A 1 368 ? 5.606 -0.489 21.770 1.00 72.56 368 GLY A O 1
ATOM 2941 N N . GLU A 1 369 ? 7.384 0.737 22.361 1.00 64.69 369 GLU A N 1
ATOM 2942 C CA . GLU A 1 369 ? 8.345 -0.047 21.586 1.00 64.69 369 GLU A CA 1
ATOM 2943 C C . GLU A 1 369 ? 8.765 -1.236 22.471 1.00 64.69 369 GLU A C 1
ATOM 2945 O O . GLU A 1 369 ? 8.921 -1.069 23.677 1.00 64.69 369 GLU A O 1
ATOM 2950 N N . ALA A 1 370 ? 8.918 -2.451 21.931 1.00 55.31 370 ALA A N 1
ATOM 2951 C CA . ALA A 1 370 ? 9.235 -3.670 22.705 1.00 55.31 370 ALA A CA 1
ATOM 2952 C C . ALA A 1 370 ? 10.661 -3.674 23.331 1.00 55.31 370 ALA A C 1
ATOM 2954 O O . ALA A 1 370 ? 11.312 -4.711 23.526 1.00 55.31 370 ALA A O 1
ATOM 2955 N N . THR A 1 371 ? 11.190 -2.496 23.647 1.00 38.97 371 THR A N 1
ATOM 2956 C CA . THR A 1 371 ? 12.438 -2.211 24.350 1.00 38.97 371 THR A CA 1
ATOM 2957 C C . THR A 1 371 ? 12.242 -2.354 25.863 1.00 38.97 371 THR A C 1
ATOM 2959 O O . THR A 1 371 ? 12.490 -1.448 26.644 1.00 38.97 371 THR A O 1
ATOM 2962 N N . GLY A 1 372 ? 11.812 -3.544 26.290 1.00 48.56 372 GLY A N 1
ATOM 2963 C CA . GLY A 1 372 ? 11.764 -3.935 27.704 1.00 48.56 372 GLY A CA 1
ATOM 2964 C C . GLY A 1 372 ? 10.869 -5.144 27.963 1.00 48.56 372 GLY A C 1
ATOM 2965 O O . GLY A 1 372 ? 11.236 -6.024 28.735 1.00 48.56 372 GLY A O 1
ATOM 2966 N N . GLN A 1 373 ? 9.749 -5.235 27.243 1.00 56.47 373 GLN A N 1
ATOM 2967 C CA . GLN A 1 373 ? 8.849 -6.392 27.235 1.00 56.47 373 GLN A CA 1
ATOM 2968 C C . GLN A 1 373 ? 9.234 -7.384 26.124 1.00 56.47 373 GLN A C 1
ATOM 2970 O O . GLN A 1 373 ? 9.850 -7.013 25.121 1.00 56.47 373 GLN A O 1
ATOM 2975 N N . SER A 1 374 ? 8.931 -8.668 26.325 1.00 66.31 374 SER A N 1
ATOM 2976 C CA . SER A 1 374 ? 9.411 -9.758 25.468 1.00 66.31 374 SER A CA 1
ATOM 2977 C C . SER A 1 374 ? 8.688 -9.869 24.120 1.00 66.31 374 SER A C 1
ATOM 2979 O O . SER A 1 374 ? 9.264 -10.468 23.212 1.00 66.31 374 SER A O 1
ATOM 2981 N N . ALA A 1 375 ? 7.493 -9.282 23.948 1.00 86.12 375 ALA A N 1
ATOM 2982 C CA . ALA A 1 375 ? 6.690 -9.460 22.737 1.00 86.12 375 ALA A CA 1
ATOM 2983 C C . ALA A 1 375 ? 5.958 -8.206 22.229 1.00 86.12 375 ALA A C 1
ATOM 2985 O O . ALA A 1 375 ? 5.671 -7.288 22.988 1.00 86.12 375 ALA A O 1
ATOM 2986 N N . PHE A 1 376 ? 5.675 -8.173 20.921 1.00 92.19 376 PHE A N 1
ATOM 2987 C CA . PHE A 1 376 ? 4.849 -7.153 20.266 1.00 92.19 376 PHE A CA 1
ATOM 2988 C C . PHE A 1 376 ? 3.356 -7.451 20.401 1.00 92.19 376 PHE A C 1
ATOM 2990 O O . PHE A 1 376 ? 2.570 -6.534 20.647 1.00 92.19 376 PHE A O 1
ATOM 2997 N N . ALA A 1 377 ? 2.983 -8.718 20.207 1.00 95.56 377 ALA A N 1
ATOM 2998 C CA . ALA A 1 377 ? 1.609 -9.191 20.269 1.00 95.56 377 ALA A CA 1
ATOM 2999 C C . ALA A 1 377 ? 1.545 -10.661 20.701 1.00 95.56 377 ALA A C 1
ATOM 3001 O O . ALA A 1 377 ? 2.445 -11.456 20.408 1.00 95.56 377 ALA A O 1
ATOM 3002 N N . GLN A 1 378 ? 0.446 -11.034 21.343 1.00 97.06 378 GLN A N 1
ATOM 3003 C CA . GLN A 1 378 ? 0.080 -12.423 21.592 1.00 97.06 378 GLN A CA 1
ATOM 3004 C C . GLN A 1 378 ? -1.325 -12.671 21.049 1.00 97.06 378 GLN A C 1
ATOM 3006 O O . GLN A 1 378 ? -2.249 -11.934 21.372 1.00 97.06 378 GLN A O 1
ATOM 3011 N N . VAL A 1 379 ? -1.489 -13.730 20.263 1.00 98.25 379 VAL A N 1
ATOM 3012 C CA . VAL A 1 379 ? -2.779 -14.170 19.729 1.00 98.25 379 VAL A CA 1
ATOM 3013 C C . VAL A 1 379 ? -3.100 -15.545 20.301 1.00 98.25 379 VAL A C 1
ATOM 3015 O O . VAL A 1 379 ? -2.252 -16.435 20.314 1.00 98.25 379 VAL A O 1
ATOM 3018 N N . ILE A 1 380 ? -4.320 -15.726 20.789 1.00 97.94 380 ILE A N 1
ATOM 3019 C CA . ILE A 1 380 ? -4.878 -17.026 21.152 1.00 97.94 380 ILE A CA 1
ATOM 3020 C C . ILE A 1 380 ? -6.004 -17.302 20.163 1.00 97.94 380 ILE A C 1
ATOM 3022 O O . ILE A 1 380 ? -7.022 -16.621 20.202 1.00 97.94 380 ILE A O 1
ATOM 3026 N N . ALA A 1 381 ? -5.800 -18.266 19.268 1.00 96.00 381 ALA A N 1
ATOM 3027 C CA . ALA A 1 381 ? -6.820 -18.755 18.343 1.00 96.00 381 ALA A CA 1
ATOM 3028 C C . ALA A 1 381 ? -7.307 -20.118 18.846 1.00 96.00 381 ALA A C 1
ATOM 3030 O O . ALA A 1 381 ? -6.560 -21.100 18.818 1.00 96.00 381 ALA A O 1
ATOM 3031 N N . ASP A 1 382 ? -8.527 -20.162 19.373 1.00 94.12 382 ASP A N 1
ATOM 3032 C CA . ASP A 1 382 ? -9.092 -21.288 20.117 1.00 94.12 382 ASP A CA 1
ATOM 3033 C C . ASP A 1 382 ? -8.182 -21.748 21.273 1.00 94.12 382 ASP A C 1
ATOM 3035 O O . ASP A 1 382 ? -8.206 -21.181 22.364 1.00 94.12 382 ASP A O 1
ATOM 3039 N N . ARG A 1 383 ? -7.354 -22.776 21.048 1.00 93.00 383 ARG A N 1
ATOM 3040 C CA . ARG A 1 383 ? -6.388 -23.312 22.028 1.00 93.00 383 ARG A CA 1
ATOM 3041 C C . ARG A 1 383 ? -4.930 -23.048 21.654 1.00 93.00 383 ARG A C 1
ATOM 3043 O O . ARG A 1 383 ? -4.027 -23.434 22.396 1.00 93.00 383 ARG A O 1
ATOM 3050 N N . HIS A 1 384 ? -4.682 -22.413 20.513 1.00 95.31 384 HIS A N 1
ATOM 3051 C CA . HIS A 1 384 ? -3.345 -22.175 19.990 1.00 95.31 384 HIS A CA 1
ATOM 3052 C C . HIS A 1 384 ? -2.841 -20.803 20.416 1.00 95.31 384 HIS A C 1
ATOM 3054 O O . HIS A 1 384 ? -3.356 -19.774 19.986 1.00 95.31 384 HIS A O 1
ATOM 3060 N N . LYS A 1 385 ? -1.797 -20.799 21.245 1.00 97.00 385 LYS A N 1
ATOM 3061 C CA . LYS A 1 385 ? -1.070 -19.590 21.624 1.00 97.00 385 LYS A CA 1
ATOM 3062 C C . LYS A 1 385 ? 0.003 -19.282 20.579 1.00 97.00 385 LYS A C 1
ATOM 3064 O O . LYS A 1 385 ? 0.900 -20.091 20.353 1.00 97.00 385 LYS A O 1
ATOM 3069 N N . ILE A 1 386 ? -0.066 -18.098 19.987 1.00 97.44 386 ILE A N 1
ATOM 3070 C CA . ILE A 1 386 ? 0.847 -17.592 18.963 1.00 97.44 386 ILE A CA 1
ATOM 3071 C C . ILE A 1 386 ? 1.478 -16.311 19.509 1.00 97.44 386 ILE A C 1
ATOM 3073 O O . ILE A 1 386 ? 0.779 -15.383 19.909 1.00 97.44 386 ILE A O 1
ATOM 3077 N N . LEU A 1 387 ? 2.808 -16.274 19.571 1.00 96.25 387 LEU A N 1
ATOM 3078 C CA . LEU A 1 387 ? 3.562 -15.139 20.101 1.00 96.25 387 LEU A CA 1
ATOM 3079 C C . LEU A 1 387 ? 4.359 -14.472 18.979 1.00 96.25 387 LEU A C 1
ATOM 3081 O O . LEU A 1 387 ? 5.107 -15.147 18.264 1.00 96.25 387 LEU A O 1
ATOM 3085 N N . PHE A 1 388 ? 4.225 -13.155 18.862 1.00 95.56 388 PHE A N 1
ATOM 3086 C CA . PHE A 1 388 ? 5.024 -12.314 17.976 1.00 95.56 388 PHE A CA 1
ATOM 3087 C C . PHE A 1 388 ? 6.003 -11.523 18.832 1.00 95.56 388 PHE A C 1
ATOM 3089 O O . PHE A 1 388 ? 5.646 -10.515 19.443 1.00 95.56 388 PHE A O 1
ATOM 3096 N N . ASP A 1 389 ? 7.221 -12.045 18.950 1.00 91.81 389 ASP A N 1
ATOM 3097 C CA . ASP A 1 389 ? 8.273 -11.504 19.803 1.00 91.81 389 ASP A CA 1
ATOM 3098 C C . ASP A 1 389 ? 9.318 -10.710 19.010 1.00 91.81 389 ASP A C 1
ATOM 3100 O O . ASP A 1 389 ? 9.111 -10.336 17.859 1.00 91.81 389 ASP A O 1
ATOM 3104 N N . ARG A 1 390 ? 10.476 -10.425 19.609 1.00 86.44 390 ARG A N 1
ATOM 3105 C CA . ARG A 1 390 ? 11.562 -9.706 18.924 1.00 86.44 390 ARG A CA 1
ATOM 3106 C C . ARG A 1 390 ? 12.049 -10.384 17.637 1.00 86.44 390 ARG A C 1
ATOM 3108 O O . ARG A 1 390 ? 12.699 -9.707 16.843 1.00 86.44 390 ARG A O 1
ATOM 3115 N N . ASN A 1 391 ? 11.754 -11.663 17.405 1.00 88.56 391 ASN A N 1
ATOM 3116 C CA . ASN A 1 391 ? 12.100 -12.332 16.151 1.00 88.56 391 ASN A CA 1
ATOM 3117 C C . ASN A 1 391 ? 11.297 -11.793 14.964 1.00 88.56 391 ASN A C 1
ATOM 3119 O O . ASN A 1 391 ? 11.818 -11.789 13.852 1.00 88.56 391 ASN A O 1
ATOM 3123 N N . SER A 1 392 ? 10.091 -11.259 15.192 1.00 89.31 392 SER A N 1
ATOM 3124 C CA . SER A 1 392 ? 9.314 -10.594 14.140 1.00 89.31 392 SER A CA 1
ATOM 3125 C C . SER A 1 392 ? 9.821 -9.184 13.822 1.00 89.31 392 SER A C 1
ATOM 3127 O O . SER A 1 392 ? 9.316 -8.555 12.893 1.00 89.31 392 SER A O 1
ATOM 3129 N N . ALA A 1 393 ? 10.775 -8.645 14.596 1.00 93.31 393 ALA A N 1
ATOM 3130 C CA . ALA A 1 393 ? 11.283 -7.288 14.416 1.00 93.31 393 ALA A CA 1
ATOM 3131 C C . ALA A 1 393 ? 12.119 -7.158 13.137 1.00 93.31 393 ALA A C 1
ATOM 3133 O O . ALA A 1 393 ? 13.059 -7.920 12.893 1.00 93.31 393 ALA A O 1
ATOM 3134 N N . ILE A 1 394 ? 11.848 -6.111 12.364 1.00 93.50 394 ILE A N 1
ATOM 3135 C CA . ILE A 1 394 ? 12.610 -5.793 11.160 1.00 93.50 394 ILE A CA 1
ATOM 3136 C C . ILE A 1 394 ? 13.800 -4.912 11.533 1.00 93.50 394 ILE A C 1
ATOM 3138 O O . ILE A 1 394 ? 13.659 -3.831 12.107 1.00 93.50 394 ILE A O 1
ATOM 3142 N N . LYS A 1 395 ? 15.003 -5.363 11.173 1.00 89.56 395 LYS A N 1
ATOM 3143 C CA . LYS A 1 395 ? 16.243 -4.605 11.376 1.00 89.56 395 LYS A CA 1
ATOM 3144 C C . LYS A 1 395 ? 16.504 -3.698 10.177 1.00 89.56 395 LYS A C 1
ATOM 3146 O O . LYS A 1 395 ? 16.499 -4.151 9.036 1.00 89.56 395 LYS A O 1
ATOM 3151 N N . SER A 1 396 ? 16.810 -2.428 10.430 1.00 85.31 396 SER A N 1
ATOM 3152 C CA . SER A 1 396 ? 17.280 -1.515 9.384 1.00 85.31 396 SER A CA 1
ATOM 3153 C C . SER A 1 396 ? 18.750 -1.780 9.060 1.00 85.31 396 SER A C 1
ATOM 3155 O O . SER A 1 396 ? 19.591 -1.770 9.960 1.00 85.31 396 SER A O 1
ATOM 3157 N N . SER A 1 397 ? 19.078 -1.951 7.781 1.00 87.06 397 SER A N 1
ATOM 3158 C CA . SER A 1 397 ? 20.455 -2.058 7.293 1.00 87.06 397 SER A CA 1
ATOM 3159 C C . SER A 1 397 ? 20.816 -0.875 6.398 1.00 87.06 397 SER A C 1
ATOM 3161 O O . SER A 1 397 ? 19.980 -0.352 5.660 1.00 87.06 397 SER A O 1
ATOM 3163 N N . ILE A 1 398 ? 22.079 -0.455 6.472 1.00 89.56 398 ILE A N 1
ATOM 3164 C CA . ILE A 1 398 ? 22.646 0.572 5.598 1.00 89.56 398 ILE A CA 1
ATOM 3165 C C . ILE A 1 398 ? 23.349 -0.149 4.457 1.00 89.56 398 ILE A C 1
ATOM 3167 O O . ILE A 1 398 ? 24.293 -0.905 4.688 1.00 89.56 398 ILE A O 1
ATOM 3171 N N . VAL A 1 399 ? 22.920 0.108 3.226 1.00 95.06 399 VAL A N 1
ATOM 3172 C CA . VAL A 1 399 ? 23.607 -0.416 2.043 1.00 95.06 399 VAL A CA 1
ATOM 3173 C C . VAL A 1 399 ? 24.809 0.491 1.738 1.00 95.06 399 VAL A C 1
ATOM 3175 O O . VAL A 1 399 ? 24.630 1.716 1.648 1.00 95.06 399 VAL A O 1
ATOM 3178 N N . PRO A 1 400 ? 26.034 -0.052 1.590 1.00 96.69 400 PRO A N 1
ATOM 3179 C CA . PRO A 1 400 ? 27.220 0.751 1.301 1.00 96.69 400 PRO A CA 1
ATOM 3180 C C . PRO A 1 400 ? 27.105 1.477 -0.047 1.00 96.69 400 PRO A C 1
ATOM 3182 O O . PRO A 1 400 ? 26.225 1.213 -0.866 1.00 96.69 400 PRO A O 1
ATOM 3185 N N . GLU A 1 401 ? 27.954 2.475 -0.262 1.00 97.56 401 GLU A N 1
ATOM 3186 C CA . GLU A 1 401 ? 28.126 3.065 -1.592 1.00 97.56 401 GLU A CA 1
ATOM 3187 C C . GLU A 1 401 ? 28.826 2.063 -2.519 1.00 97.56 401 GLU A C 1
ATOM 3189 O O . GLU A 1 401 ? 29.703 1.316 -2.074 1.00 97.56 401 GLU A O 1
ATOM 3194 N N . VAL A 1 402 ? 28.433 2.025 -3.795 1.00 98.25 402 VAL A N 1
ATOM 3195 C CA . VAL A 1 402 ? 29.145 1.221 -4.794 1.00 98.25 402 VAL A CA 1
ATOM 3196 C C . VAL A 1 402 ? 30.563 1.771 -4.933 1.00 98.25 402 VAL A C 1
ATOM 3198 O O . VAL A 1 402 ? 30.756 2.953 -5.207 1.00 98.25 402 VAL A O 1
ATOM 3201 N N . LYS A 1 403 ? 31.558 0.904 -4.736 1.00 97.94 403 LYS A N 1
ATOM 3202 C CA . LYS A 1 403 ? 32.972 1.269 -4.862 1.00 97.94 403 LYS A CA 1
ATOM 3203 C C . LYS A 1 403 ? 33.289 1.658 -6.303 1.00 97.94 403 LYS A C 1
ATOM 3205 O O . LYS A 1 403 ? 32.791 1.024 -7.228 1.00 97.94 403 LYS A O 1
ATOM 3210 N N . ASP A 1 404 ? 34.116 2.689 -6.467 1.00 97.44 404 ASP A N 1
ATOM 3211 C CA . ASP A 1 404 ? 34.608 3.158 -7.767 1.00 97.44 404 ASP A CA 1
ATOM 3212 C C . ASP A 1 404 ? 33.493 3.443 -8.794 1.00 97.44 404 ASP A C 1
ATOM 3214 O O . ASP A 1 404 ? 33.674 3.260 -9.998 1.00 97.44 404 ASP A O 1
ATOM 3218 N N . TYR A 1 405 ? 32.328 3.914 -8.329 1.00 98.25 405 TYR A N 1
ATOM 3219 C CA . TYR A 1 405 ? 31.138 4.149 -9.158 1.00 98.25 405 TYR A CA 1
ATOM 3220 C C . TYR A 1 405 ? 31.413 5.012 -10.404 1.00 98.25 405 TYR A C 1
ATOM 3222 O O . TYR A 1 405 ? 30.888 4.721 -11.479 1.00 98.25 405 TYR A O 1
ATOM 3230 N N . ALA A 1 406 ? 32.284 6.022 -10.294 1.00 98.06 406 ALA A N 1
ATOM 3231 C CA . ALA A 1 406 ? 32.705 6.852 -11.422 1.00 98.06 406 ALA A CA 1
ATOM 3232 C C . ALA A 1 406 ? 33.529 6.064 -12.457 1.00 98.06 406 ALA A C 1
ATOM 3234 O O . ALA A 1 406 ? 33.278 6.163 -13.659 1.00 98.06 406 ALA A O 1
ATOM 3235 N N . ALA A 1 407 ? 34.471 5.233 -12.001 1.00 98.06 407 ALA A N 1
ATOM 3236 C CA . ALA A 1 407 ? 35.311 4.421 -12.877 1.00 98.06 407 ALA A CA 1
ATOM 3237 C C . ALA A 1 407 ? 34.508 3.322 -13.587 1.00 98.06 407 ALA A C 1
ATOM 3239 O O . ALA A 1 407 ? 34.770 3.040 -14.755 1.00 98.06 407 ALA A O 1
ATOM 3240 N N . ILE A 1 408 ? 33.496 2.748 -12.924 1.00 98.56 408 ILE A N 1
ATOM 3241 C CA . ILE A 1 408 ? 32.571 1.783 -13.539 1.00 98.56 408 ILE A CA 1
ATOM 3242 C C . ILE A 1 408 ? 31.883 2.410 -14.759 1.00 98.56 408 ILE A C 1
ATOM 3244 O O . ILE A 1 408 ? 31.818 1.796 -15.827 1.00 98.56 408 ILE A O 1
ATOM 3248 N N . VAL A 1 409 ? 31.386 3.643 -14.624 1.00 98.31 409 VAL A N 1
ATOM 3249 C CA . VAL A 1 409 ? 30.761 4.358 -15.744 1.00 98.31 409 VAL A CA 1
ATOM 3250 C C . VAL A 1 409 ? 31.789 4.677 -16.826 1.00 98.31 409 VAL A C 1
ATOM 3252 O O . VAL A 1 409 ? 31.536 4.382 -17.993 1.00 98.31 409 VAL A O 1
ATOM 3255 N N . GLU A 1 410 ? 32.967 5.190 -16.464 1.00 98.25 410 GLU A N 1
ATOM 3256 C CA . GLU A 1 410 ? 34.016 5.526 -17.436 1.00 98.25 410 GLU A CA 1
ATOM 3257 C C . GLU A 1 410 ? 34.479 4.303 -18.243 1.00 98.25 410 GLU A C 1
ATOM 3259 O O . GLU A 1 410 ? 34.670 4.384 -19.460 1.00 98.25 410 GLU A O 1
ATOM 3264 N N . GLN A 1 411 ? 34.593 3.141 -17.595 1.00 98.06 411 GLN A N 1
ATOM 3265 C CA . GLN A 1 411 ? 34.909 1.877 -18.254 1.00 98.06 411 GLN A CA 1
ATOM 3266 C C . GLN A 1 411 ? 33.792 1.459 -19.221 1.00 98.06 411 GLN A C 1
ATOM 3268 O O . GLN A 1 411 ? 34.066 1.082 -20.364 1.00 98.06 411 GLN A O 1
ATOM 3273 N N . ASN A 1 412 ? 32.526 1.568 -18.809 1.00 98.06 412 ASN A N 1
ATOM 3274 C CA . ASN A 1 412 ? 31.386 1.261 -19.674 1.00 98.06 412 ASN A CA 1
ATOM 3275 C C . ASN A 1 412 ? 31.324 2.188 -20.901 1.00 98.06 412 ASN A C 1
ATOM 3277 O O . ASN A 1 412 ? 31.087 1.709 -22.012 1.00 98.06 412 ASN A O 1
ATOM 3281 N N . LEU A 1 413 ? 31.664 3.472 -20.752 1.00 98.00 413 LEU A N 1
ATOM 3282 C CA . LEU A 1 413 ? 31.752 4.427 -21.864 1.00 98.00 413 LEU A CA 1
ATOM 3283 C C . LEU A 1 413 ? 32.845 4.081 -22.893 1.00 98.00 413 LEU A C 1
ATOM 3285 O O . LEU A 1 413 ? 32.799 4.568 -24.021 1.00 98.00 413 LEU A O 1
ATOM 3289 N N . GLN A 1 414 ? 33.813 3.216 -22.577 1.00 97.94 414 GLN A N 1
ATOM 3290 C CA . GLN A 1 414 ? 34.791 2.779 -23.581 1.00 97.94 414 GLN A CA 1
ATOM 3291 C C . GLN A 1 414 ? 34.221 1.754 -24.571 1.00 97.94 414 GLN A C 1
ATOM 3293 O O . GLN A 1 414 ? 34.741 1.636 -25.678 1.00 97.94 414 GLN A O 1
ATOM 3298 N N . HIS A 1 415 ? 33.152 1.030 -24.218 1.00 97.81 415 HIS A N 1
ATOM 3299 C CA . HIS A 1 415 ? 32.687 -0.132 -24.988 1.00 97.81 415 HIS A CA 1
ATOM 3300 C C . HIS A 1 415 ? 32.076 0.234 -26.342 1.00 97.81 415 HIS A C 1
ATOM 3302 O O . HIS A 1 415 ? 32.222 -0.517 -27.306 1.00 97.81 415 HIS A O 1
ATOM 3308 N N . PHE A 1 416 ? 31.415 1.389 -26.449 1.00 96.94 416 PHE A N 1
ATOM 3309 C CA . PHE A 1 416 ? 30.795 1.791 -27.712 1.00 96.94 416 PHE A CA 1
ATOM 3310 C C . PHE A 1 416 ? 31.818 2.360 -28.708 1.00 96.94 416 PHE A C 1
ATOM 3312 O O . PHE A 1 416 ? 31.636 2.221 -29.915 1.00 96.94 416 PHE A O 1
ATOM 3319 N N . LYS A 1 417 ? 32.935 2.936 -28.241 1.00 96.94 417 LYS A N 1
ATOM 3320 C CA . LYS A 1 417 ? 33.966 3.554 -29.097 1.00 96.94 417 LYS A CA 1
ATOM 3321 C C . LYS A 1 417 ? 34.476 2.633 -30.223 1.00 96.94 417 LYS A C 1
ATOM 3323 O O . LYS A 1 417 ? 34.418 3.055 -31.380 1.00 96.94 417 LYS A O 1
ATOM 3328 N N . PRO A 1 418 ? 34.925 1.385 -29.966 1.00 98.06 418 PRO A N 1
ATOM 3329 C CA . PRO A 1 418 ? 35.402 0.502 -31.033 1.00 98.06 418 PRO A CA 1
ATOM 3330 C C . PRO A 1 418 ? 34.296 0.088 -32.013 1.00 98.06 418 PRO A C 1
ATOM 3332 O O . PRO A 1 418 ? 34.590 -0.149 -33.183 1.00 98.06 418 PRO A O 1
ATOM 3335 N N . VAL A 1 419 ? 33.029 0.039 -31.578 1.00 98.00 419 VAL A N 1
ATOM 3336 C CA . VAL A 1 419 ? 31.888 -0.245 -32.467 1.00 98.00 419 VAL A CA 1
ATOM 3337 C C . VAL A 1 419 ? 31.757 0.857 -33.516 1.00 98.00 419 VAL A C 1
ATOM 3339 O O . VAL A 1 419 ? 31.698 0.569 -34.712 1.00 98.00 419 VAL A O 1
ATOM 3342 N N . PHE A 1 420 ? 31.791 2.120 -33.086 1.00 97.12 420 PHE A N 1
ATOM 3343 C CA . PHE A 1 420 ? 31.728 3.266 -33.994 1.00 97.12 420 PHE A CA 1
ATOM 3344 C C . PHE A 1 420 ? 32.945 3.323 -34.927 1.00 97.12 420 PHE A C 1
ATOM 3346 O O . PHE A 1 420 ? 32.777 3.509 -36.130 1.00 97.12 420 PHE A O 1
ATOM 3353 N N . GLN A 1 421 ? 34.153 3.067 -34.413 1.00 96.25 421 GLN A N 1
ATOM 3354 C CA . GLN A 1 421 ? 35.376 3.022 -35.230 1.00 96.25 421 GLN A CA 1
ATOM 3355 C C . GLN A 1 421 ? 35.336 1.914 -36.292 1.00 96.25 421 GLN A C 1
ATOM 3357 O O . GLN A 1 421 ? 35.802 2.098 -37.420 1.00 96.25 421 GLN A O 1
ATOM 3362 N N . LEU A 1 422 ? 34.778 0.748 -35.954 1.00 96.81 422 LEU A N 1
ATOM 3363 C CA . LEU A 1 422 ? 34.624 -0.351 -36.900 1.00 96.81 422 LEU A CA 1
ATOM 3364 C C . LEU A 1 422 ? 33.635 0.011 -38.013 1.00 96.81 422 LEU A C 1
ATOM 3366 O O . LEU A 1 422 ? 33.936 -0.223 -39.185 1.00 96.81 422 LEU A O 1
ATOM 3370 N N . LEU A 1 423 ? 32.487 0.595 -37.657 1.00 95.69 423 LEU A N 1
ATOM 3371 C CA . LEU A 1 423 ? 31.486 1.045 -38.625 1.00 95.69 423 LEU A CA 1
ATOM 3372 C C . LEU A 1 423 ? 32.063 2.105 -39.562 1.00 95.69 423 LEU A C 1
ATOM 3374 O O . LEU A 1 423 ? 31.945 1.973 -40.779 1.00 95.69 423 LEU A O 1
ATOM 3378 N N . GLU A 1 424 ? 32.763 3.098 -39.020 1.00 94.00 424 GLU A N 1
ATOM 3379 C CA . GLU A 1 424 ? 33.444 4.126 -39.805 1.00 94.00 424 GLU A CA 1
ATOM 3380 C C . GLU A 1 424 ? 34.437 3.503 -40.796 1.00 94.00 424 GLU A C 1
ATOM 3382 O O . GLU A 1 424 ? 34.371 3.760 -42.002 1.00 94.00 424 GLU A O 1
ATOM 3387 N N . LYS A 1 425 ? 35.312 2.607 -40.322 1.00 94.56 425 LYS A N 1
ATOM 3388 C CA . LYS A 1 425 ? 36.287 1.911 -41.171 1.00 94.56 425 LYS A CA 1
ATOM 3389 C C . LYS A 1 425 ? 35.609 1.124 -42.294 1.00 94.56 425 LYS A C 1
ATOM 3391 O O . LYS A 1 425 ? 36.089 1.143 -43.428 1.00 94.56 425 LYS A O 1
ATOM 3396 N N . GLN A 1 426 ? 34.512 0.428 -42.001 1.00 93.56 426 GLN A N 1
ATOM 3397 C CA . GLN A 1 426 ? 33.767 -0.345 -42.996 1.00 93.56 426 GLN A CA 1
ATOM 3398 C C . GLN A 1 426 ? 33.095 0.559 -44.034 1.00 93.56 426 GLN A C 1
ATOM 3400 O O . GLN A 1 426 ? 33.179 0.271 -45.230 1.00 93.56 426 GLN A O 1
ATOM 3405 N N . ILE A 1 427 ? 32.477 1.660 -43.601 1.00 89.69 427 ILE A N 1
ATOM 3406 C CA . ILE A 1 427 ? 31.849 2.648 -44.487 1.00 89.69 427 ILE A CA 1
ATOM 3407 C C . ILE A 1 427 ? 32.903 3.251 -45.420 1.00 89.69 427 ILE A C 1
ATOM 3409 O O . ILE A 1 427 ? 32.740 3.206 -46.641 1.00 89.69 427 ILE A O 1
ATOM 3413 N N . LEU A 1 428 ? 34.023 3.728 -44.869 1.00 84.12 428 LEU A N 1
ATOM 3414 C CA . LEU A 1 428 ? 35.120 4.306 -45.647 1.00 84.12 428 LEU A CA 1
ATOM 3415 C C . LEU A 1 428 ? 35.755 3.286 -46.595 1.00 84.12 428 LEU A C 1
ATOM 3417 O O . LEU A 1 428 ? 36.075 3.626 -47.733 1.00 84.12 428 LEU A O 1
ATOM 3421 N N . SER A 1 429 ? 35.910 2.031 -46.167 1.00 85.38 429 SER A N 1
ATOM 3422 C CA . SER A 1 429 ? 36.431 0.966 -47.028 1.00 85.38 429 SER A CA 1
ATOM 3423 C C . SER A 1 429 ? 35.498 0.673 -48.200 1.00 85.38 429 SER A C 1
ATOM 3425 O O . SER A 1 429 ? 35.981 0.494 -49.316 1.00 85.38 429 SER A O 1
ATOM 3427 N N . ARG A 1 430 ? 34.178 0.634 -47.981 1.00 79.19 430 ARG A N 1
ATOM 3428 C CA . ARG A 1 430 ? 33.201 0.411 -49.059 1.00 79.19 430 ARG A CA 1
ATOM 3429 C C . ARG A 1 430 ? 33.182 1.580 -50.038 1.00 79.19 430 ARG A C 1
ATOM 3431 O O . ARG A 1 430 ? 33.236 1.351 -51.239 1.00 79.19 430 ARG A O 1
ATOM 3438 N N . VAL A 1 431 ? 33.210 2.808 -49.523 1.00 76.31 431 VAL A N 1
ATOM 3439 C CA . VAL A 1 431 ? 33.274 4.047 -50.312 1.00 76.31 431 VAL A CA 1
ATOM 3440 C C . VAL A 1 431 ? 34.537 4.115 -51.175 1.00 76.31 431 VAL A C 1
ATOM 3442 O O . VAL A 1 431 ? 34.448 4.361 -52.378 1.00 76.31 431 VAL A O 1
ATOM 3445 N N . ARG A 1 432 ? 35.714 3.849 -50.597 1.00 65.19 432 ARG A N 1
ATOM 3446 C CA . ARG A 1 432 ? 36.996 3.923 -51.318 1.00 65.19 432 ARG A CA 1
ATOM 3447 C C . ARG A 1 432 ? 37.178 2.806 -52.349 1.00 65.19 432 ARG A C 1
ATOM 3449 O O . ARG A 1 432 ? 37.849 3.026 -53.350 1.00 65.19 432 ARG A O 1
ATOM 3456 N N . ASN A 1 433 ? 36.560 1.644 -52.135 1.00 63.56 433 ASN A N 1
ATOM 3457 C CA . ASN A 1 433 ? 36.657 0.499 -53.046 1.00 63.56 433 ASN A CA 1
ATOM 3458 C C . ASN A 1 433 ? 35.633 0.535 -54.191 1.00 63.56 433 ASN A C 1
ATOM 3460 O O . ASN A 1 433 ? 35.742 -0.234 -55.144 1.00 63.56 433 ASN A O 1
ATOM 3464 N N . THR A 1 434 ? 34.647 1.432 -54.147 1.00 57.03 434 THR A N 1
ATOM 3465 C CA . THR A 1 434 ? 33.757 1.662 -55.285 1.00 57.03 434 THR A CA 1
ATOM 3466 C C . THR A 1 434 ? 34.391 2.615 -56.296 1.00 57.03 434 THR A C 1
ATOM 3468 O O . THR A 1 434 ? 34.483 3.816 -56.053 1.00 57.03 434 THR A O 1
ATOM 3471 N N . ALA A 1 435 ? 34.685 2.127 -57.509 1.00 57.22 435 ALA A N 1
ATOM 3472 C CA . ALA A 1 435 ? 34.928 2.970 -58.694 1.00 57.22 435 ALA A CA 1
ATOM 3473 C C . ALA A 1 435 ? 33.783 3.985 -58.951 1.00 57.22 435 ALA A C 1
ATOM 3475 O O . ALA A 1 435 ? 33.960 5.011 -59.605 1.00 57.22 435 ALA A O 1
ATOM 3476 N N . SER A 1 436 ? 32.609 3.712 -58.372 1.00 55.72 436 SER A N 1
ATOM 3477 C CA . SER A 1 436 ? 31.445 4.593 -58.290 1.00 55.72 436 SER A CA 1
ATOM 3478 C C . SER A 1 436 ? 31.686 5.873 -57.469 1.00 55.72 436 SER A C 1
ATOM 3480 O O . SER A 1 436 ? 31.158 6.910 -57.857 1.00 55.72 436 SER A O 1
ATOM 3482 N N . PHE A 1 437 ? 32.512 5.878 -56.413 1.00 57.72 437 PHE A N 1
ATOM 3483 C CA . PHE A 1 437 ? 32.726 7.088 -55.604 1.00 57.72 437 PHE A CA 1
ATOM 3484 C C . PHE A 1 437 ? 33.567 8.134 -56.336 1.00 57.72 437 PHE A C 1
ATOM 3486 O O . PHE A 1 437 ? 33.250 9.314 -56.267 1.00 57.72 437 PHE A O 1
ATOM 3493 N N . ARG A 1 438 ? 34.555 7.711 -57.136 1.00 55.72 438 ARG A N 1
ATOM 3494 C CA . ARG A 1 438 ? 35.295 8.602 -58.049 1.00 55.72 438 ARG A CA 1
ATOM 3495 C C . ARG A 1 438 ? 34.352 9.223 -59.088 1.00 55.72 438 ARG A C 1
ATOM 3497 O O . ARG A 1 438 ? 34.317 10.436 -59.224 1.00 55.72 438 ARG A O 1
ATOM 3504 N N . LYS A 1 439 ? 33.471 8.414 -59.693 1.00 57.66 439 LYS A N 1
ATOM 3505 C CA . LYS A 1 439 ? 32.435 8.859 -60.650 1.00 57.66 439 LYS A CA 1
ATOM 3506 C C . LYS A 1 439 ? 31.333 9.732 -60.027 1.00 57.66 439 LYS A C 1
ATOM 3508 O O . LYS A 1 439 ? 30.751 10.572 -60.710 1.00 57.66 439 LYS A O 1
ATOM 3513 N N . THR A 1 440 ? 31.006 9.511 -58.754 1.00 56.06 440 THR A N 1
ATOM 3514 C CA . THR A 1 440 ? 29.958 10.240 -58.016 1.00 56.06 440 THR A CA 1
ATOM 3515 C C . THR A 1 440 ? 30.502 11.549 -57.454 1.00 56.06 440 THR A C 1
ATOM 3517 O O . THR A 1 440 ? 29.836 12.570 -57.572 1.00 56.06 440 THR A O 1
ATOM 3520 N N . ALA A 1 441 ? 31.741 11.555 -56.958 1.00 54.31 441 ALA A N 1
ATOM 3521 C CA . ALA A 1 441 ? 32.487 12.764 -56.626 1.00 54.31 441 ALA A CA 1
ATOM 3522 C C . ALA A 1 441 ? 32.724 13.622 -57.880 1.00 54.31 441 ALA A C 1
ATOM 3524 O O . ALA A 1 441 ? 32.416 14.805 -57.856 1.00 54.31 441 ALA A O 1
ATOM 3525 N N . GLU A 1 442 ? 33.130 13.035 -59.013 1.00 54.78 442 GLU A N 1
ATOM 3526 C CA . GLU A 1 442 ? 33.210 13.730 -60.311 1.00 54.78 442 GLU A CA 1
ATOM 3527 C C . GLU A 1 442 ? 31.852 14.292 -60.770 1.00 54.78 442 GLU A C 1
ATOM 3529 O O . GLU A 1 442 ? 31.802 15.365 -61.367 1.00 54.78 442 GLU A O 1
ATOM 3534 N N . ARG A 1 443 ? 30.730 13.605 -60.498 1.00 53.69 443 ARG A N 1
ATOM 3535 C CA . ARG A 1 443 ? 29.374 14.100 -60.815 1.00 53.69 443 ARG A CA 1
ATOM 3536 C C . ARG A 1 443 ? 28.907 15.226 -59.895 1.00 53.69 443 ARG A C 1
ATOM 3538 O O . ARG A 1 443 ? 28.267 16.148 -60.386 1.00 53.69 443 ARG A O 1
ATOM 3545 N N . LEU A 1 444 ? 29.200 15.154 -58.598 1.00 50.12 444 LEU A N 1
ATOM 3546 C CA . LEU A 1 444 ? 28.848 16.190 -57.620 1.00 50.12 444 LEU A CA 1
ATOM 3547 C C . LEU A 1 444 ? 29.726 17.439 -57.781 1.00 50.12 444 LEU A C 1
ATOM 3549 O O . LEU A 1 444 ? 29.242 18.555 -57.624 1.00 50.12 444 LEU A O 1
ATOM 3553 N N . LEU A 1 445 ? 30.988 17.260 -58.173 1.00 50.28 445 LEU A N 1
ATOM 3554 C CA . LEU A 1 445 ? 31.942 18.346 -58.396 1.00 50.28 445 LEU A CA 1
ATOM 3555 C C . LEU A 1 445 ? 31.828 18.989 -59.788 1.00 50.28 445 LEU A C 1
ATOM 3557 O O . LEU A 1 445 ? 32.435 20.025 -60.020 1.00 50.28 445 LEU A O 1
ATOM 3561 N N . ARG A 1 446 ? 30.990 18.466 -60.698 1.00 49.69 446 ARG A N 1
ATOM 3562 C CA . ARG A 1 446 ? 30.670 19.126 -61.985 1.00 49.69 446 ARG A CA 1
ATOM 3563 C C . ARG A 1 446 ? 29.984 20.493 -61.843 1.00 49.69 446 ARG A C 1
ATOM 3565 O O . ARG A 1 446 ? 29.851 21.183 -62.848 1.00 49.69 446 ARG A O 1
ATOM 3572 N N . PHE A 1 447 ? 29.560 20.876 -60.638 1.00 47.12 447 PHE A N 1
ATOM 3573 C CA . PHE A 1 447 ? 28.964 22.183 -60.341 1.00 47.12 447 PHE A CA 1
ATOM 3574 C C . PHE A 1 447 ? 29.960 23.216 -59.778 1.00 47.12 447 PHE A C 1
ATOM 3576 O O . PHE A 1 447 ? 29.553 24.322 -59.437 1.00 47.12 447 PHE A O 1
ATOM 3583 N N . SER A 1 448 ? 31.253 22.891 -59.688 1.00 49.41 448 SER A N 1
ATOM 3584 C CA . SER A 1 448 ? 32.316 23.801 -59.245 1.00 49.41 448 SER A CA 1
ATOM 3585 C C . SER A 1 448 ? 33.511 23.703 -60.201 1.00 49.41 448 SER A C 1
ATOM 3587 O O . SER A 1 448 ? 33.767 22.646 -60.772 1.00 49.41 448 SER A O 1
ATOM 3589 N N . ASP A 1 449 ? 34.190 24.825 -60.441 1.00 48.62 449 ASP A N 1
ATOM 3590 C CA . ASP A 1 449 ? 35.225 24.996 -61.465 1.00 48.62 449 ASP A CA 1
ATOM 3591 C C . ASP A 1 449 ? 36.269 23.863 -61.493 1.00 48.62 449 ASP A C 1
ATOM 3593 O O . ASP A 1 449 ? 36.997 23.634 -60.523 1.00 48.62 449 ASP A O 1
ATOM 3597 N N . LYS A 1 450 ? 36.395 23.204 -62.658 1.00 50.34 450 LYS A N 1
ATOM 3598 C CA . LYS A 1 450 ? 37.216 21.995 -62.902 1.00 50.34 450 LYS A CA 1
ATOM 3599 C C . LYS A 1 450 ? 38.661 22.073 -62.389 1.00 50.34 450 LYS A C 1
ATOM 3601 O O . LYS A 1 450 ? 39.252 21.042 -62.087 1.00 50.34 450 LYS A O 1
ATOM 3606 N N . ARG A 1 451 ? 39.241 23.274 -62.311 1.00 49.78 451 ARG A N 1
ATOM 3607 C CA . ARG A 1 451 ? 40.653 23.489 -61.953 1.00 49.78 451 ARG A CA 1
ATOM 3608 C C . ARG A 1 451 ? 40.920 23.409 -60.447 1.00 49.78 451 ARG A C 1
ATOM 3610 O O . ARG A 1 451 ? 41.984 22.953 -60.053 1.00 49.78 451 ARG A O 1
ATOM 3617 N N . GLN A 1 452 ? 39.956 23.799 -59.611 1.00 49.22 452 GLN A N 1
ATOM 3618 C CA . GLN A 1 452 ? 40.073 23.677 -58.149 1.00 49.22 452 GLN A CA 1
ATOM 3619 C C . GLN A 1 452 ? 39.775 22.250 -57.669 1.00 49.22 452 GLN A C 1
ATOM 3621 O O . GLN A 1 452 ? 40.202 21.838 -56.592 1.00 49.22 452 GLN A O 1
ATOM 3626 N N . THR A 1 453 ? 39.053 21.480 -58.484 1.00 50.03 453 THR A N 1
ATOM 3627 C CA . THR A 1 453 ? 38.620 20.121 -58.173 1.00 50.03 453 THR A CA 1
ATOM 3628 C C . THR A 1 453 ? 39.756 19.100 -58.237 1.00 50.03 453 THR A C 1
ATOM 3630 O O . THR A 1 453 ? 39.871 18.269 -57.338 1.00 50.03 453 THR A O 1
ATOM 3633 N N . GLU A 1 454 ? 40.612 19.163 -59.262 1.00 50.53 454 GLU A N 1
ATOM 3634 C CA . GLU A 1 454 ? 41.773 18.267 -59.391 1.00 50.53 454 GLU A CA 1
ATOM 3635 C C . GLU A 1 454 ? 42.805 18.526 -58.283 1.00 50.53 454 GLU A C 1
ATOM 3637 O O . GLU A 1 454 ? 43.242 17.583 -57.626 1.00 50.53 454 GLU A O 1
ATOM 3642 N N . GLU A 1 455 ? 43.091 19.794 -57.960 1.00 51.56 455 GLU A N 1
ATOM 3643 C CA . GLU A 1 455 ? 43.991 20.149 -56.852 1.00 51.56 455 GLU A CA 1
ATOM 3644 C C . GLU A 1 455 ? 43.455 19.723 -55.475 1.00 51.56 455 GLU A C 1
ATOM 3646 O O . GLU A 1 455 ? 44.229 19.313 -54.606 1.00 51.56 455 GLU A O 1
ATOM 3651 N N . ALA A 1 456 ? 42.139 19.798 -55.248 1.00 51.59 456 ALA A N 1
ATOM 3652 C CA . ALA A 1 456 ? 41.529 19.348 -53.998 1.00 51.59 456 ALA A CA 1
ATOM 3653 C C . ALA A 1 456 ? 41.580 17.818 -53.853 1.00 51.59 456 ALA A C 1
ATOM 3655 O O . ALA A 1 456 ? 41.857 17.306 -52.766 1.00 51.59 456 ALA A O 1
ATOM 3656 N N . ILE A 1 457 ? 41.360 17.085 -54.948 1.00 52.38 457 ILE A N 1
ATOM 3657 C CA . ILE A 1 457 ? 41.430 15.621 -54.973 1.00 52.38 457 ILE A CA 1
ATOM 3658 C C . ILE A 1 457 ? 42.877 15.153 -54.757 1.00 52.38 457 ILE A C 1
ATOM 3660 O O . ILE A 1 457 ? 43.109 14.298 -53.898 1.00 52.38 457 ILE A O 1
ATOM 3664 N N . ASP A 1 458 ? 43.858 15.756 -55.429 1.00 54.69 458 ASP A N 1
ATOM 3665 C CA . ASP A 1 458 ? 45.272 15.395 -55.265 1.00 54.69 458 ASP A CA 1
ATOM 3666 C C . ASP A 1 458 ? 45.815 15.738 -53.869 1.00 54.69 458 ASP A C 1
ATOM 3668 O O . ASP A 1 458 ? 46.582 14.956 -53.300 1.00 54.69 458 ASP A O 1
ATOM 3672 N N . ARG A 1 459 ? 45.355 16.828 -53.237 1.00 55.03 459 ARG A N 1
ATOM 3673 C CA . ARG A 1 459 ? 45.692 17.132 -51.830 1.00 55.03 459 ARG A CA 1
ATOM 3674 C C . ARG A 1 459 ? 45.127 16.101 -50.854 1.00 55.03 459 ARG A C 1
ATOM 3676 O O . ARG A 1 459 ? 45.826 15.703 -49.923 1.00 55.03 459 ARG A O 1
ATOM 3683 N N . ILE A 1 460 ? 43.901 15.622 -51.071 1.00 51.16 460 ILE A N 1
ATOM 3684 C CA . ILE A 1 460 ? 43.289 14.571 -50.240 1.00 51.16 460 ILE A CA 1
ATOM 3685 C C . ILE A 1 460 ? 44.047 13.240 -50.399 1.00 51.16 460 ILE A C 1
ATOM 3687 O O . ILE A 1 460 ? 44.284 12.538 -49.410 1.00 51.16 460 ILE A O 1
ATOM 3691 N N . PHE A 1 461 ? 44.495 12.909 -51.614 1.00 51.12 461 PHE A N 1
ATOM 3692 C CA . PHE A 1 461 ? 45.306 11.714 -51.863 1.00 51.12 461 PHE A CA 1
ATOM 3693 C C . PHE A 1 461 ? 46.730 11.826 -51.285 1.00 51.12 461 PHE A C 1
ATOM 3695 O O . PHE A 1 461 ? 47.197 10.859 -50.674 1.00 51.12 461 PHE A O 1
ATOM 3702 N N . ALA A 1 462 ? 47.377 12.995 -51.365 1.00 53.25 462 ALA A N 1
ATOM 3703 C CA . ALA A 1 462 ? 48.711 13.244 -50.806 1.00 53.25 462 ALA A CA 1
ATOM 3704 C C . ALA A 1 462 ? 48.749 13.154 -49.267 1.00 53.25 462 ALA A C 1
ATOM 3706 O O . ALA A 1 462 ? 49.663 12.548 -48.700 1.00 53.25 462 ALA A O 1
ATOM 3707 N N . ILE A 1 463 ? 47.721 13.669 -48.582 1.00 51.81 463 ILE A N 1
ATOM 3708 C CA . ILE A 1 463 ? 47.592 13.587 -47.115 1.00 51.81 463 ILE A CA 1
ATOM 3709 C C . ILE A 1 463 ? 47.379 12.131 -46.663 1.00 51.81 463 ILE A C 1
ATOM 3711 O O . ILE A 1 463 ? 47.932 11.702 -45.648 1.00 51.81 463 ILE A O 1
ATOM 3715 N N . SER A 1 464 ? 46.650 11.329 -47.451 1.00 44.19 464 SER A N 1
ATOM 3716 C CA . SER A 1 464 ? 46.440 9.906 -47.151 1.00 44.19 464 SER A CA 1
ATOM 3717 C C . SER A 1 464 ? 47.709 9.052 -47.312 1.00 44.19 464 SER A C 1
ATOM 3719 O O . SER A 1 464 ? 47.898 8.090 -46.566 1.00 44.19 464 SER A O 1
ATOM 3721 N N . GLN A 1 465 ? 48.610 9.423 -48.232 1.00 45.03 465 GLN A N 1
ATOM 3722 C CA . GLN A 1 465 ? 49.893 8.738 -48.426 1.00 45.03 465 GLN A CA 1
ATOM 3723 C C . GLN A 1 465 ? 50.945 9.147 -47.383 1.00 45.03 465 GLN A C 1
ATOM 3725 O O . GLN A 1 465 ? 51.714 8.294 -46.931 1.00 45.03 465 GLN A O 1
ATOM 3730 N N . GLN A 1 466 ? 50.947 10.403 -46.918 1.00 45.50 466 GLN A N 1
ATOM 3731 C CA . GLN A 1 466 ? 51.840 10.839 -45.833 1.00 45.50 466 GLN A CA 1
ATOM 3732 C C . GLN A 1 466 ? 51.509 10.176 -44.484 1.00 45.50 466 GLN A C 1
ATOM 3734 O O . GLN A 1 466 ? 52.428 9.842 -43.733 1.00 45.50 466 GLN A O 1
ATOM 3739 N N . GLN A 1 467 ? 50.233 9.874 -44.207 1.00 44.62 467 GLN A N 1
ATOM 3740 C CA . GLN A 1 467 ? 49.846 9.097 -43.019 1.00 44.62 467 GLN A CA 1
ATOM 3741 C C . GLN A 1 467 ? 50.297 7.623 -43.071 1.00 44.62 467 GLN A C 1
ATOM 3743 O O . GLN A 1 467 ? 50.474 7.009 -42.020 1.00 44.62 467 GLN A O 1
ATOM 3748 N N . GLN A 1 468 ? 50.550 7.055 -44.257 1.00 40.97 468 GLN A N 1
ATOM 3749 C CA . GLN A 1 468 ? 51.099 5.697 -44.396 1.00 40.97 468 GLN A CA 1
ATOM 3750 C C . GLN A 1 468 ? 52.634 5.630 -44.299 1.00 40.97 468 GLN A C 1
ATOM 3752 O O . GLN A 1 468 ? 53.167 4.576 -43.949 1.00 40.97 468 GLN A O 1
ATOM 3757 N N . GLN A 1 469 ? 53.365 6.719 -44.566 1.00 41.34 469 GLN A N 1
ATOM 3758 C CA . GLN A 1 469 ? 54.836 6.717 -44.489 1.00 41.34 469 GLN A CA 1
ATOM 3759 C C . GLN A 1 469 ? 55.388 6.987 -43.079 1.00 41.34 469 GLN A C 1
ATOM 3761 O O . GLN A 1 469 ? 56.473 6.504 -42.753 1.00 41.34 469 GLN A O 1
ATOM 3766 N N . GLN A 1 470 ? 54.637 7.651 -42.192 1.00 39.47 470 GLN A N 1
ATOM 3767 C CA . GLN A 1 470 ? 55.068 7.858 -40.798 1.00 39.47 470 GLN A CA 1
ATOM 3768 C C . GLN A 1 470 ? 54.962 6.609 -39.903 1.00 39.47 470 GLN A C 1
ATOM 3770 O O . GLN A 1 470 ? 55.539 6.596 -38.818 1.00 39.47 470 GLN A O 1
ATOM 3775 N N . SER A 1 471 ? 54.322 5.521 -40.351 1.00 39.34 471 SER A N 1
ATOM 3776 C CA . SER A 1 471 ? 54.225 4.279 -39.568 1.00 39.34 471 SER A CA 1
ATOM 3777 C C . SER A 1 471 ? 55.368 3.278 -39.813 1.00 39.34 471 SER A C 1
ATOM 3779 O O . SER A 1 471 ? 55.300 2.159 -39.302 1.00 39.34 471 SER A O 1
ATOM 3781 N N . LYS A 1 472 ? 56.410 3.624 -40.593 1.00 39.22 472 LYS A N 1
ATOM 3782 C CA . LYS A 1 472 ? 57.496 2.681 -40.950 1.00 39.22 472 LYS A CA 1
ATOM 3783 C C . LYS A 1 472 ? 58.942 3.129 -40.687 1.00 39.22 472 LYS A C 1
ATOM 3785 O O . LYS A 1 472 ? 59.849 2.373 -41.025 1.00 39.22 472 LYS A O 1
ATOM 3790 N N . SER A 1 473 ? 59.219 4.248 -40.006 1.00 34.62 473 SER A N 1
ATOM 3791 C CA . SER A 1 473 ? 60.618 4.596 -39.682 1.00 34.62 473 SER A CA 1
ATOM 3792 C C . SER A 1 473 ? 60.861 5.232 -38.303 1.00 34.62 473 SER A C 1
ATOM 3794 O O . SER A 1 473 ? 60.561 6.399 -38.084 1.00 34.62 473 SER A O 1
ATOM 3796 N N . LYS A 1 474 ? 61.580 4.450 -37.479 1.00 31.95 474 LYS A N 1
ATOM 3797 C CA . LYS A 1 474 ? 62.571 4.798 -36.434 1.00 31.95 474 LYS A CA 1
ATOM 3798 C C . LYS A 1 474 ? 62.135 5.120 -34.988 1.00 31.95 474 LYS A C 1
ATOM 3800 O O . LYS A 1 474 ? 61.705 6.209 -34.636 1.00 31.95 474 LYS A O 1
ATOM 3805 N N . LYS A 1 475 ? 62.486 4.143 -34.133 1.00 36.38 475 LYS A N 1
ATOM 3806 C CA . LYS A 1 475 ? 62.987 4.255 -32.750 1.00 36.38 475 LYS A CA 1
ATOM 3807 C C . LYS A 1 475 ? 64.027 5.386 -32.558 1.00 36.38 475 LYS A C 1
ATOM 3809 O O . LYS A 1 475 ? 64.889 5.571 -33.413 1.00 36.38 475 LYS A O 1
ATOM 3814 N N . ASN A 1 476 ? 64.026 5.936 -31.333 1.00 31.28 476 ASN A N 1
ATOM 3815 C CA . ASN A 1 476 ? 65.085 6.660 -30.591 1.00 31.28 476 ASN A CA 1
ATOM 3816 C C . ASN A 1 476 ? 65.336 8.163 -30.865 1.00 31.28 476 ASN A C 1
ATOM 3818 O O . ASN A 1 476 ? 66.060 8.503 -31.791 1.00 31.28 476 ASN A O 1
ATOM 3822 N N . ARG A 1 477 ? 64.902 9.039 -29.936 1.00 30.53 477 ARG A N 1
ATOM 3823 C CA . ARG A 1 477 ? 65.704 9.826 -28.947 1.00 30.53 477 ARG A CA 1
ATOM 3824 C C . ARG A 1 477 ? 64.948 11.085 -28.465 1.00 30.53 477 ARG A C 1
ATOM 3826 O O . ARG A 1 477 ? 64.154 11.668 -29.187 1.00 30.53 477 ARG A O 1
ATOM 3833 N N . ARG A 1 478 ? 65.204 11.459 -27.204 1.00 33.16 478 ARG A N 1
ATOM 3834 C CA . ARG A 1 478 ? 64.620 12.579 -26.438 1.00 33.16 478 ARG A CA 1
ATOM 3835 C C . ARG A 1 478 ? 65.050 13.977 -26.931 1.00 33.16 478 ARG A C 1
ATOM 3837 O O . ARG A 1 478 ? 66.171 14.131 -27.398 1.00 33.16 478 ARG A O 1
ATOM 3844 N N . ALA A 1 479 ? 64.201 14.951 -26.565 1.00 27.56 479 ALA A N 1
ATOM 3845 C CA . ALA A 1 479 ? 64.462 16.349 -26.169 1.00 27.56 479 ALA A CA 1
ATOM 3846 C C . ALA A 1 479 ? 64.016 17.478 -27.130 1.00 27.56 479 ALA A C 1
ATOM 3848 O O . ALA A 1 479 ? 64.634 17.743 -28.150 1.00 27.56 479 ALA A O 1
ATOM 3849 N N . GLY A 1 480 ? 62.959 18.180 -26.690 1.00 33.91 480 GLY A N 1
ATOM 3850 C CA . GLY A 1 480 ? 62.807 19.641 -26.647 1.00 33.91 480 GLY A CA 1
ATOM 3851 C C . GLY A 1 480 ? 63.018 20.483 -27.909 1.00 33.91 480 GLY A C 1
ATOM 3852 O O . GLY A 1 480 ? 64.146 20.846 -28.219 1.00 33.91 480 GLY A O 1
ATOM 3853 N N . LYS A 1 481 ? 61.913 20.974 -28.489 1.00 26.89 481 LYS A N 1
ATOM 3854 C CA . LYS A 1 481 ? 61.689 22.398 -28.832 1.00 26.89 481 LYS A CA 1
ATOM 3855 C C . LYS A 1 481 ? 60.259 22.593 -29.353 1.00 26.89 481 LYS A C 1
ATOM 3857 O O . LYS A 1 481 ? 59.799 21.852 -30.214 1.00 26.89 481 LYS A O 1
ATOM 3862 N N . ARG A 1 482 ? 59.562 23.594 -28.803 1.00 38.72 482 ARG A N 1
ATOM 3863 C CA . ARG A 1 482 ? 58.265 24.096 -29.287 1.00 38.72 482 ARG A CA 1
ATOM 3864 C C . ARG A 1 482 ? 58.365 24.441 -30.777 1.00 38.72 482 ARG A C 1
ATOM 3866 O O . ARG A 1 482 ? 59.213 25.251 -31.135 1.00 38.72 482 ARG A O 1
ATOM 3873 N N . TYR A 1 483 ? 57.444 23.927 -31.589 1.00 27.56 483 TYR A N 1
ATOM 3874 C CA . TYR A 1 483 ? 57.090 24.517 -32.879 1.00 27.56 483 TYR A CA 1
ATOM 3875 C C . TYR A 1 483 ? 55.567 24.639 -32.973 1.00 27.56 483 TYR A C 1
ATOM 3877 O O . TYR A 1 483 ? 54.840 23.668 -32.775 1.00 27.56 483 TYR A O 1
ATOM 3885 N N . LYS A 1 484 ? 55.115 25.878 -33.200 1.00 36.00 484 LYS A N 1
ATOM 3886 C CA . LYS A 1 484 ? 53.727 26.277 -33.444 1.00 36.00 484 LYS A CA 1
ATOM 3887 C C . LYS A 1 484 ? 53.201 25.527 -34.671 1.00 36.00 484 LYS A C 1
ATOM 3889 O O . LYS A 1 484 ? 53.760 25.696 -35.752 1.00 36.00 484 LYS A O 1
ATOM 3894 N N . PHE A 1 485 ? 52.139 24.739 -34.512 1.00 28.50 485 PHE A N 1
ATOM 3895 C CA . PHE A 1 485 ? 51.344 24.278 -35.647 1.00 28.50 485 PHE A CA 1
ATOM 3896 C C . PHE A 1 485 ? 50.324 25.373 -35.967 1.00 28.50 485 PHE A C 1
ATOM 3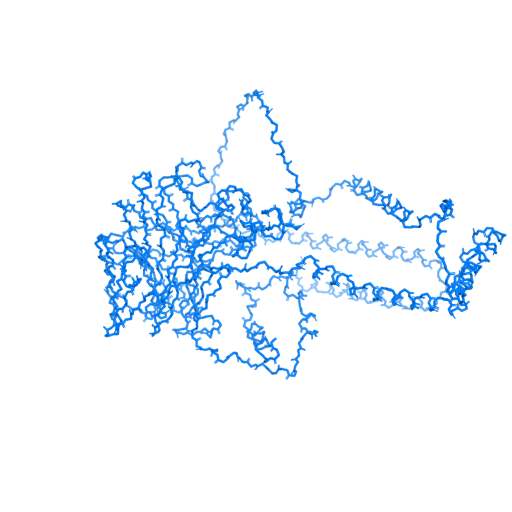898 O O . PHE A 1 485 ? 49.609 25.827 -35.077 1.00 28.50 485 PHE A O 1
ATOM 3905 N N . VAL A 1 486 ? 50.360 25.856 -37.204 1.00 32.25 486 VAL A N 1
ATOM 3906 C CA . VAL A 1 486 ? 49.526 26.943 -37.718 1.00 32.25 486 VAL A CA 1
ATOM 3907 C C . VAL A 1 486 ? 48.165 26.390 -38.142 1.00 32.25 486 VAL A C 1
ATOM 3909 O O . VAL A 1 486 ? 48.081 25.365 -38.817 1.00 32.25 486 VAL A O 1
ATOM 3912 N N . ASP A 1 487 ? 47.137 27.126 -37.731 1.00 37.59 487 ASP A N 1
ATOM 3913 C CA . ASP A 1 487 ? 45.714 27.050 -38.057 1.00 37.59 487 ASP A CA 1
ATOM 3914 C C . ASP A 1 487 ? 45.404 27.003 -39.565 1.00 37.59 487 ASP A C 1
ATOM 3916 O O . ASP A 1 487 ? 45.217 28.041 -40.200 1.00 37.59 487 ASP A O 1
ATOM 3920 N N . ALA A 1 488 ? 45.291 25.819 -40.170 1.00 34.47 488 ALA A N 1
ATOM 3921 C CA . ALA A 1 488 ? 44.819 25.727 -41.560 1.00 34.47 488 ALA A CA 1
ATOM 3922 C C . ALA A 1 488 ? 44.035 24.448 -41.897 1.00 34.47 488 ALA A C 1
ATOM 3924 O O . ALA A 1 488 ? 44.108 23.944 -43.016 1.00 34.47 488 ALA A O 1
ATOM 3925 N N . VAL A 1 489 ? 43.248 23.928 -40.954 1.00 33.72 489 VAL A N 1
ATOM 3926 C CA . VAL A 1 489 ? 42.157 22.993 -41.264 1.00 33.72 489 VAL A CA 1
ATOM 3927 C C . VAL A 1 489 ? 40.891 23.592 -40.662 1.00 33.72 489 VAL A C 1
ATOM 3929 O O . VAL A 1 489 ? 40.863 23.790 -39.448 1.00 33.72 489 VAL A O 1
ATOM 3932 N N . PRO A 1 490 ? 39.859 23.933 -41.455 1.00 39.25 490 PRO A N 1
ATOM 3933 C CA . PRO A 1 490 ? 38.577 24.304 -40.882 1.00 39.25 490 PRO A CA 1
ATOM 3934 C C . PRO A 1 490 ? 38.076 23.103 -40.085 1.00 39.25 490 PRO A C 1
ATOM 3936 O O . PRO A 1 490 ? 37.920 22.018 -40.645 1.00 39.25 490 PRO A O 1
ATOM 3939 N N . ASP A 1 491 ? 37.881 23.280 -38.782 1.00 49.94 491 ASP A N 1
ATOM 3940 C CA . ASP A 1 491 ? 37.268 22.267 -37.936 1.00 49.94 491 ASP A CA 1
ATOM 3941 C C . ASP A 1 491 ? 35.830 22.052 -38.425 1.00 49.94 491 ASP A C 1
ATOM 3943 O O . ASP A 1 491 ? 34.918 22.845 -38.176 1.00 49.94 491 ASP A O 1
ATOM 3947 N N . ILE A 1 492 ? 35.661 20.996 -39.218 1.00 42.62 492 ILE A N 1
ATOM 3948 C CA . ILE A 1 492 ? 34.394 20.608 -39.834 1.00 42.62 492 ILE A CA 1
ATOM 3949 C C . ILE A 1 492 ? 33.341 20.366 -38.745 1.00 42.62 492 ILE A C 1
ATOM 3951 O O . ILE A 1 492 ? 32.168 20.647 -38.976 1.00 42.62 492 ILE A O 1
ATOM 3955 N N . PHE A 1 493 ? 33.738 19.942 -37.542 1.00 39.28 493 PHE A N 1
ATOM 3956 C CA . PHE A 1 493 ? 32.814 19.747 -36.428 1.00 39.28 493 PHE A CA 1
ATOM 3957 C C . PHE A 1 493 ? 32.368 21.078 -35.820 1.00 39.28 493 PHE A C 1
ATOM 3959 O O . PHE A 1 493 ? 31.177 21.242 -35.573 1.00 39.28 493 PHE A O 1
ATOM 3966 N N . ALA A 1 494 ? 33.255 22.072 -35.715 1.00 50.59 494 ALA A N 1
ATOM 3967 C CA . ALA A 1 494 ? 32.870 23.430 -35.325 1.00 50.59 494 ALA A CA 1
ATOM 3968 C C . ALA A 1 494 ? 31.959 24.102 -36.374 1.00 50.59 494 ALA A C 1
ATOM 3970 O O . ALA A 1 494 ? 31.024 24.825 -36.028 1.00 50.59 494 ALA A O 1
ATOM 3971 N N . GLN A 1 495 ? 32.178 23.846 -37.669 1.00 42.72 495 GLN A N 1
ATOM 3972 C CA . GLN A 1 495 ? 31.301 24.352 -38.735 1.00 42.72 495 GLN A CA 1
ATOM 3973 C C . GLN A 1 495 ? 29.937 23.651 -38.771 1.00 42.72 495 GLN A C 1
ATOM 3975 O O . GLN A 1 495 ? 28.927 24.312 -39.025 1.00 42.72 495 GLN A O 1
ATOM 3980 N N . ILE A 1 496 ? 29.885 22.344 -38.496 1.00 45.97 496 ILE A N 1
ATOM 3981 C CA . ILE A 1 496 ? 28.633 21.591 -38.349 1.00 45.97 496 ILE A CA 1
ATOM 3982 C C . ILE A 1 496 ? 27.873 22.072 -37.112 1.00 45.97 496 ILE A C 1
ATOM 3984 O O . ILE A 1 496 ? 26.677 22.323 -37.217 1.00 45.97 496 ILE A O 1
ATOM 3988 N N . GLU A 1 497 ? 28.551 22.304 -35.989 1.00 51.47 497 GLU A N 1
ATOM 3989 C CA . GLU A 1 497 ? 27.935 22.816 -34.763 1.00 51.47 497 GLU A CA 1
ATOM 3990 C C . GLU A 1 497 ? 27.352 24.223 -34.972 1.00 51.47 497 GLU A C 1
ATOM 3992 O O . GLU A 1 497 ? 26.212 24.492 -34.595 1.00 51.47 497 GLU A O 1
ATOM 3997 N N . VAL A 1 498 ? 28.072 25.117 -35.660 1.00 58.88 498 VAL A N 1
ATOM 3998 C CA . VAL A 1 498 ? 27.575 26.462 -36.000 1.00 58.88 498 VAL A CA 1
ATOM 3999 C C . VAL A 1 498 ? 26.406 26.406 -36.993 1.00 58.88 498 VAL A C 1
ATOM 4001 O O . VAL A 1 498 ? 25.452 27.181 -36.856 1.00 58.88 498 VAL A O 1
ATOM 4004 N N . ASN A 1 499 ? 26.436 25.493 -37.969 1.00 52.56 499 ASN A N 1
ATOM 4005 C CA . ASN A 1 499 ? 25.335 25.310 -38.916 1.00 52.56 499 ASN A CA 1
ATOM 4006 C C . ASN A 1 499 ? 24.102 24.677 -38.262 1.00 52.56 499 ASN A C 1
ATOM 4008 O O . ASN A 1 499 ? 22.999 25.168 -38.491 1.00 52.56 499 ASN A O 1
ATOM 4012 N N . GLU A 1 500 ? 24.254 23.672 -37.399 1.00 57.84 500 GLU A N 1
ATOM 4013 C CA . GLU A 1 500 ? 23.149 23.114 -36.612 1.00 57.84 500 GLU A CA 1
ATOM 4014 C C . GLU A 1 500 ? 22.546 24.163 -35.678 1.00 57.84 500 GLU A C 1
ATOM 4016 O O . GLU A 1 500 ? 21.324 24.259 -35.573 1.00 57.84 500 GLU A O 1
ATOM 4021 N N . LYS A 1 501 ? 23.373 25.005 -35.047 1.00 58.91 501 LYS A N 1
ATOM 4022 C CA . LYS A 1 501 ? 22.901 26.089 -34.175 1.00 58.91 501 LYS A CA 1
ATOM 4023 C C . LYS A 1 501 ? 22.104 27.133 -34.962 1.00 58.91 501 LYS A C 1
ATOM 4025 O O . LYS A 1 501 ? 21.047 27.564 -34.505 1.00 58.91 501 LYS A O 1
ATOM 4030 N N . LYS A 1 502 ? 22.542 27.472 -36.182 1.00 63.53 502 LYS A N 1
ATOM 4031 C CA . LYS A 1 502 ? 21.796 28.340 -37.115 1.00 63.53 502 LYS A CA 1
ATOM 4032 C C . LYS A 1 502 ? 20.505 27.700 -37.624 1.00 63.53 502 LYS A C 1
ATOM 4034 O O . LYS A 1 502 ? 19.510 28.405 -37.777 1.00 63.53 502 LYS A O 1
ATOM 4039 N N . ILE A 1 503 ? 20.504 26.395 -37.893 1.00 61.62 503 ILE A N 1
ATOM 4040 C CA . ILE A 1 503 ? 19.316 25.659 -38.347 1.00 61.62 503 ILE A CA 1
ATOM 4041 C C . ILE A 1 503 ? 18.299 25.539 -37.207 1.00 61.62 503 ILE A C 1
ATOM 4043 O O . ILE A 1 503 ? 17.127 25.816 -37.433 1.00 61.62 503 ILE A O 1
ATOM 4047 N N . ARG A 1 504 ? 18.734 25.250 -35.973 1.00 59.03 504 ARG A N 1
ATOM 4048 C CA . ARG A 1 504 ? 17.873 25.242 -34.777 1.00 59.03 504 ARG A CA 1
ATOM 4049 C C . ARG A 1 504 ? 17.294 26.617 -34.466 1.00 59.03 504 ARG A C 1
ATOM 4051 O O . ARG A 1 504 ? 16.105 26.709 -34.193 1.00 59.03 504 ARG A O 1
ATOM 4058 N N . GLN A 1 505 ? 18.085 27.684 -34.582 1.00 62.09 505 GLN A N 1
ATOM 4059 C CA . GLN A 1 505 ? 17.579 29.052 -34.421 1.00 62.09 505 GLN A CA 1
ATOM 4060 C C . GLN A 1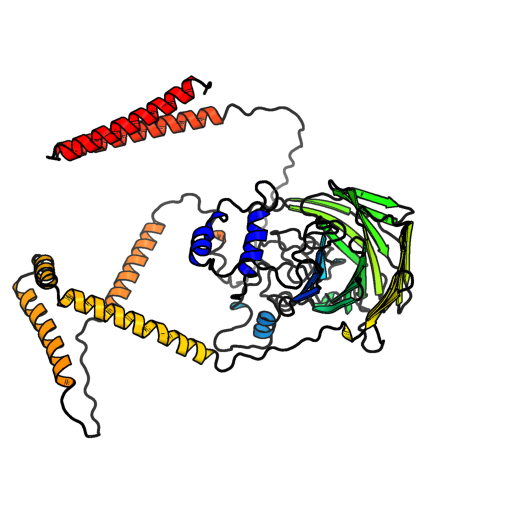 505 ? 16.572 29.423 -35.513 1.00 62.09 505 GLN A C 1
ATOM 4062 O O . GLN A 1 505 ? 15.536 30.004 -35.211 1.00 62.09 505 GLN A O 1
ATOM 4067 N N . LYS A 1 506 ? 16.818 29.051 -36.776 1.00 65.06 506 LYS A N 1
ATOM 4068 C CA . LYS A 1 506 ? 15.844 29.263 -37.858 1.00 65.06 506 LYS A CA 1
ATOM 4069 C C . LYS A 1 506 ? 14.571 28.438 -37.669 1.00 65.06 506 LYS A C 1
ATOM 4071 O O . LYS A 1 506 ? 13.496 28.966 -37.921 1.00 65.06 506 LYS A O 1
ATOM 4076 N N . ALA A 1 507 ? 14.683 27.196 -37.201 1.00 56.50 507 ALA A N 1
ATOM 4077 C CA . ALA A 1 507 ? 13.544 26.336 -36.894 1.00 56.50 507 ALA A CA 1
ATOM 4078 C C . ALA A 1 507 ? 12.726 26.875 -35.709 1.00 56.50 507 ALA A C 1
ATOM 4080 O O . ALA A 1 507 ? 11.506 26.892 -35.787 1.00 56.50 507 ALA A O 1
ATOM 4081 N N . GLN A 1 508 ? 13.373 27.408 -34.665 1.00 54.72 508 GLN A N 1
ATOM 4082 C CA . GLN A 1 508 ? 12.697 28.084 -33.548 1.00 54.72 508 GLN A CA 1
ATOM 4083 C C . GLN A 1 508 ? 12.008 29.387 -33.975 1.00 54.72 508 GLN A C 1
ATOM 4085 O O . GLN A 1 508 ? 10.895 29.655 -33.541 1.00 54.72 508 GLN A O 1
ATOM 4090 N N . ILE A 1 509 ? 12.628 30.178 -34.856 1.00 65.38 509 ILE A N 1
ATOM 4091 C CA . ILE A 1 509 ? 12.032 31.415 -35.388 1.00 65.38 509 ILE A CA 1
ATOM 4092 C C . ILE A 1 509 ? 10.849 31.114 -36.326 1.00 65.38 509 ILE A C 1
ATOM 4094 O O . ILE A 1 509 ? 9.909 31.904 -36.389 1.00 65.38 509 ILE A O 1
ATOM 4098 N N . LEU A 1 510 ? 10.881 29.990 -37.053 1.00 51.78 510 LEU A N 1
ATOM 4099 C CA . LEU A 1 510 ? 9.748 29.514 -37.855 1.00 51.78 510 LEU A CA 1
ATOM 4100 C C . LEU A 1 510 ? 8.622 28.960 -36.974 1.00 51.78 510 LEU A C 1
ATOM 4102 O O . LEU A 1 510 ? 7.475 29.329 -37.189 1.00 51.78 510 LEU A O 1
ATOM 4106 N N . ALA A 1 511 ? 8.952 28.175 -35.946 1.00 49.25 511 ALA A N 1
ATOM 4107 C CA . ALA A 1 511 ? 7.984 27.651 -34.981 1.00 49.25 511 ALA A CA 1
ATOM 4108 C C . ALA A 1 511 ? 7.294 28.761 -34.164 1.00 49.25 511 ALA A C 1
ATOM 4110 O O . ALA A 1 511 ? 6.143 28.618 -33.785 1.00 49.25 511 ALA A O 1
ATOM 4111 N N . GLN A 1 512 ? 7.961 29.900 -33.940 1.00 49.28 512 GLN A N 1
ATOM 4112 C CA . GLN A 1 512 ? 7.371 31.080 -33.287 1.00 49.28 512 GLN A CA 1
ATOM 4113 C C . GLN A 1 512 ? 6.530 31.969 -34.223 1.00 49.28 512 GLN A C 1
ATOM 4115 O O . GLN A 1 512 ? 5.891 32.908 -33.750 1.00 49.28 512 GLN A O 1
ATOM 4120 N N . LYS A 1 513 ? 6.552 31.733 -35.544 1.00 47.22 513 LYS A N 1
ATOM 4121 C CA . LYS A 1 513 ? 5.835 32.549 -36.542 1.00 47.22 513 LYS A CA 1
ATOM 4122 C C . LYS A 1 513 ? 4.516 31.942 -37.024 1.00 47.22 513 LYS A C 1
ATOM 4124 O O . LYS A 1 513 ? 3.773 32.639 -37.714 1.00 47.22 513 LYS A O 1
ATOM 4129 N N . GLU A 1 514 ? 4.204 30.704 -36.656 1.00 39.47 514 GLU A N 1
ATOM 4130 C CA . GLU A 1 514 ? 2.880 30.115 -36.867 1.00 39.47 514 GLU A CA 1
ATOM 4131 C C . GLU A 1 514 ? 1.998 30.426 -35.640 1.00 39.47 514 GLU A C 1
ATOM 4133 O O . GLU A 1 514 ? 2.318 30.059 -34.514 1.00 39.47 514 GLU A O 1
ATOM 4138 N N . LEU A 1 515 ? 0.932 31.210 -35.843 1.00 36.81 515 LEU A N 1
ATOM 4139 C CA . LEU A 1 515 ? -0.057 31.572 -34.814 1.00 36.81 515 LEU A CA 1
ATOM 4140 C C . LEU A 1 515 ? -0.916 30.349 -34.406 1.00 36.81 515 LEU A C 1
ATOM 4142 O O . LEU A 1 515 ? -1.028 29.398 -35.178 1.00 36.81 515 LEU A O 1
ATOM 4146 N N . PRO A 1 516 ? -1.522 30.365 -33.203 1.00 41.38 516 PRO A N 1
ATOM 4147 C CA . PRO A 1 516 ? -1.591 29.203 -32.324 1.00 41.38 516 PRO A CA 1
ATOM 4148 C C . PRO A 1 516 ? -2.809 28.318 -32.591 1.00 41.38 516 PRO A C 1
ATOM 4150 O O . PRO A 1 516 ? -3.932 28.804 -32.733 1.00 41.38 516 PRO A O 1
ATOM 4153 N N . ILE A 1 517 ? -2.585 27.007 -32.568 1.00 34.53 517 ILE A N 1
ATOM 4154 C CA . ILE A 1 517 ? -3.632 25.995 -32.444 1.00 34.53 517 ILE A CA 1
ATOM 4155 C C . ILE A 1 517 ? -3.404 25.303 -31.097 1.00 34.53 517 ILE A C 1
ATOM 4157 O O . ILE A 1 517 ? -2.480 24.516 -30.960 1.00 34.53 517 ILE A O 1
ATOM 4161 N N . ASP A 1 518 ? -4.220 25.697 -30.118 1.00 40.03 518 ASP A N 1
ATOM 4162 C CA . ASP A 1 518 ? -4.642 24.967 -28.910 1.00 40.03 518 ASP A CA 1
ATOM 4163 C C . ASP A 1 518 ? -3.663 23.905 -28.346 1.00 40.03 518 ASP A C 1
ATOM 4165 O O . ASP A 1 518 ? -3.865 22.701 -28.490 1.00 40.03 518 ASP A O 1
ATOM 4169 N N . GLU A 1 519 ? -2.593 24.358 -27.679 1.00 35.69 519 GLU A N 1
ATOM 4170 C CA . GLU A 1 519 ? -1.605 23.515 -26.972 1.00 35.69 519 GLU A CA 1
ATOM 4171 C C . GLU A 1 519 ? -1.815 23.496 -25.439 1.00 35.69 519 GLU A C 1
ATOM 4173 O O . GLU A 1 519 ? -0.862 23.367 -24.668 1.00 35.69 519 GLU A O 1
ATOM 4178 N N . ASP A 1 520 ? -3.054 23.609 -24.955 1.00 36.25 520 ASP A N 1
ATOM 4179 C CA . ASP A 1 520 ? -3.321 23.688 -23.507 1.00 36.25 520 ASP A CA 1
ATOM 4180 C C . ASP A 1 520 ? -3.339 22.331 -22.758 1.00 36.25 520 ASP A C 1
ATOM 4182 O O . ASP A 1 520 ? -3.466 22.326 -21.531 1.00 36.25 520 ASP A O 1
ATOM 4186 N N . GLU A 1 521 ? -3.153 21.177 -23.421 1.00 40.81 521 GLU A N 1
ATOM 4187 C CA . GLU A 1 521 ? -3.143 19.862 -22.734 1.00 40.81 521 GLU A CA 1
ATOM 4188 C C . GLU A 1 521 ? -1.786 19.129 -22.653 1.00 40.81 521 GLU A C 1
ATOM 4190 O O . GLU A 1 521 ? -1.634 18.305 -21.753 1.00 40.81 521 GLU A O 1
ATOM 4195 N N . GLU A 1 522 ? -0.766 19.446 -23.466 1.00 36.38 522 GLU A N 1
ATOM 4196 C CA . GLU A 1 522 ? 0.527 18.715 -23.423 1.00 36.38 522 GLU A CA 1
ATOM 4197 C C . GLU A 1 522 ? 1.743 19.552 -22.984 1.00 36.38 522 GLU A C 1
ATOM 4199 O O . GLU A 1 522 ? 2.688 19.003 -22.414 1.00 36.38 522 GLU A O 1
ATOM 4204 N N . MET A 1 523 ? 1.729 20.883 -23.137 1.00 32.50 523 MET A N 1
ATOM 4205 C CA . MET A 1 523 ? 2.894 21.726 -22.802 1.00 32.50 523 MET A CA 1
ATOM 4206 C C . MET A 1 523 ? 3.015 22.051 -21.297 1.00 32.50 523 MET A C 1
ATOM 4208 O O . MET A 1 523 ? 4.034 22.570 -20.833 1.00 32.50 523 MET A O 1
ATOM 4212 N N . LYS A 1 524 ? 1.997 21.715 -20.496 1.00 38.62 524 LYS A N 1
ATOM 4213 C CA . LYS A 1 524 ? 1.975 21.993 -19.050 1.00 38.62 524 LYS A CA 1
ATOM 4214 C C . LYS A 1 524 ? 2.878 21.064 -18.229 1.00 38.62 524 LYS A C 1
ATOM 4216 O O . LYS A 1 524 ? 3.265 21.429 -17.125 1.00 38.62 524 LYS A O 1
ATOM 4221 N N . ASP A 1 525 ? 3.273 19.911 -18.775 1.00 37.94 525 ASP A N 1
ATOM 4222 C CA . ASP A 1 525 ? 4.157 18.950 -18.092 1.00 37.94 525 ASP A CA 1
ATOM 4223 C C . ASP A 1 525 ? 5.666 19.259 -18.287 1.00 37.94 525 ASP A C 1
ATOM 4225 O O . ASP A 1 525 ? 6.511 18.607 -17.672 1.00 37.94 525 ASP A O 1
ATOM 4229 N N . LEU A 1 526 ? 6.035 20.276 -19.087 1.00 33.56 526 LEU A N 1
ATOM 4230 C CA . LEU A 1 526 ? 7.439 20.612 -19.400 1.00 33.56 526 LEU A CA 1
ATOM 4231 C C . LEU A 1 526 ? 7.886 22.044 -19.054 1.00 33.56 526 LEU A C 1
ATOM 4233 O O . LEU A 1 526 ? 9.073 22.337 -19.201 1.00 33.56 526 LEU A O 1
ATOM 4237 N N . LEU A 1 527 ? 7.004 22.933 -18.577 1.00 33.16 527 LEU A N 1
ATOM 4238 C CA . LEU A 1 527 ? 7.339 24.353 -18.350 1.00 33.16 527 LEU A CA 1
ATOM 4239 C C . LEU A 1 527 ? 7.335 24.843 -16.891 1.00 33.16 527 LEU A C 1
ATOM 4241 O O . LEU A 1 527 ? 7.678 25.999 -16.661 1.00 33.16 527 LEU A O 1
ATOM 4245 N N . ASP A 1 528 ? 7.135 23.980 -15.893 1.00 35.22 528 ASP A N 1
ATOM 4246 C CA . ASP A 1 528 ? 7.363 24.334 -14.471 1.00 35.22 528 ASP A CA 1
ATOM 4247 C C . ASP A 1 528 ? 8.859 24.293 -14.057 1.00 35.22 528 ASP A C 1
ATOM 4249 O O . ASP A 1 528 ? 9.213 24.221 -12.881 1.00 35.22 528 ASP A O 1
ATOM 4253 N N . PHE A 1 529 ? 9.780 24.347 -15.026 1.00 40.09 529 PHE A N 1
ATOM 4254 C CA . PHE A 1 529 ? 11.230 24.198 -14.823 1.00 40.09 529 PHE A CA 1
ATOM 4255 C C . PHE A 1 529 ? 11.994 25.506 -14.544 1.00 40.09 529 PHE A C 1
ATOM 4257 O O . PHE A 1 529 ? 13.228 25.500 -14.553 1.00 40.09 529 PHE A O 1
ATOM 4264 N N . ALA A 1 530 ? 11.311 26.618 -14.264 1.00 32.25 530 ALA A N 1
ATOM 4265 C CA . ALA A 1 530 ? 11.963 27.869 -13.878 1.00 32.25 530 ALA A CA 1
ATOM 4266 C C . ALA A 1 530 ? 11.709 28.195 -12.396 1.00 32.25 530 ALA A C 1
ATOM 4268 O O . ALA A 1 530 ? 10.582 28.480 -11.999 1.00 32.25 530 ALA A O 1
ATOM 4269 N N . ASP A 1 531 ? 12.780 28.184 -11.593 1.00 30.27 531 ASP A N 1
ATOM 4270 C CA . ASP A 1 531 ? 12.818 28.776 -10.252 1.00 30.27 531 ASP A CA 1
ATOM 4271 C C . ASP A 1 531 ? 12.356 30.241 -10.331 1.00 30.27 531 ASP A C 1
ATOM 4273 O O . ASP A 1 531 ? 13.085 31.108 -10.819 1.00 30.27 531 ASP A O 1
ATOM 4277 N N . VAL A 1 532 ? 11.153 30.545 -9.838 1.00 27.27 532 VAL A N 1
ATOM 4278 C CA . VAL A 1 532 ? 10.747 31.934 -9.601 1.00 27.27 532 VAL A CA 1
ATOM 4279 C C . VAL A 1 532 ? 11.356 32.371 -8.273 1.00 27.27 532 VAL A C 1
ATOM 4281 O O . VAL A 1 532 ? 10.834 32.102 -7.191 1.00 27.27 532 VAL A O 1
ATOM 4284 N N . THR A 1 533 ? 12.491 33.058 -8.358 1.00 26.84 533 THR A N 1
ATOM 4285 C CA . THR A 1 533 ? 13.010 33.910 -7.285 1.00 26.84 533 THR A CA 1
ATOM 4286 C C . THR A 1 533 ? 11.926 34.892 -6.839 1.00 26.84 533 THR A C 1
ATOM 4288 O O . THR A 1 533 ? 11.486 35.736 -7.617 1.00 26.84 533 THR A O 1
ATOM 4291 N N . TYR A 1 534 ? 11.501 34.792 -5.578 1.00 25.20 534 TYR A N 1
ATOM 4292 C CA . TYR A 1 534 ? 10.615 35.765 -4.943 1.00 25.20 534 TYR A CA 1
ATOM 4293 C C . TYR A 1 534 ? 11.337 37.113 -4.797 1.00 25.20 534 TYR A C 1
ATOM 4295 O O . TYR A 1 534 ? 12.121 37.305 -3.865 1.00 25.20 534 TYR A O 1
ATOM 4303 N N . GLU A 1 535 ? 11.040 38.073 -5.673 1.00 26.33 535 GLU A N 1
ATOM 4304 C CA . GLU A 1 535 ? 11.253 39.485 -5.360 1.00 26.33 535 GLU A CA 1
ATOM 4305 C C . GLU A 1 535 ? 10.075 40.030 -4.544 1.00 26.33 535 GLU A C 1
ATOM 4307 O O . GLU A 1 535 ? 8.900 39.896 -4.890 1.00 26.33 535 GLU A O 1
ATOM 4312 N N . LYS A 1 536 ? 10.416 40.665 -3.420 1.00 30.80 536 LYS A N 1
ATOM 4313 C CA . LYS A 1 536 ? 9.512 41.480 -2.607 1.00 30.80 536 LYS A CA 1
ATOM 4314 C C . LYS A 1 536 ? 8.948 42.616 -3.458 1.00 30.80 536 LYS A C 1
ATOM 4316 O O . LYS A 1 536 ? 9.703 43.505 -3.831 1.00 30.80 536 LYS A O 1
ATOM 4321 N N . HIS A 1 537 ? 7.624 42.706 -3.572 1.00 25.03 537 HIS A N 1
ATOM 4322 C CA . HIS A 1 537 ? 6.978 43.994 -3.808 1.00 25.03 537 HIS A CA 1
ATOM 4323 C C . HIS A 1 537 ? 5.856 44.282 -2.811 1.00 25.03 537 HIS A C 1
ATOM 4325 O O . HIS A 1 537 ? 4.972 43.476 -2.534 1.00 25.03 537 HIS A O 1
ATOM 4331 N N . LYS A 1 538 ? 5.982 45.477 -2.235 1.00 26.84 538 LYS A N 1
ATOM 4332 C CA . LYS A 1 538 ? 5.109 46.143 -1.274 1.00 26.84 538 LYS A CA 1
ATOM 4333 C C . LYS A 1 538 ? 4.061 46.963 -2.044 1.00 26.84 538 LYS A C 1
ATOM 4335 O O . LYS A 1 538 ? 4.419 47.631 -3.006 1.00 26.84 538 LYS A O 1
ATOM 4340 N N . ASN A 1 539 ? 2.851 46.999 -1.484 1.00 25.73 539 ASN A N 1
ATOM 4341 C CA . ASN A 1 539 ? 1.771 47.988 -1.624 1.00 25.73 539 ASN A CA 1
ATOM 4342 C C . ASN A 1 539 ? 1.016 48.164 -2.959 1.00 25.73 539 ASN A C 1
ATOM 4344 O O . ASN A 1 539 ? 1.548 48.684 -3.931 1.00 25.73 539 ASN A O 1
ATOM 4348 N N . GLY A 1 540 ? -0.312 47.994 -2.852 1.00 24.27 540 GLY A N 1
ATOM 4349 C CA . GLY A 1 540 ? -1.292 48.968 -3.352 1.00 24.27 540 GLY A CA 1
ATOM 4350 C C . GLY A 1 540 ? -2.396 48.409 -4.253 1.00 24.27 540 GLY A C 1
ATOM 4351 O O . GLY A 1 540 ? -2.105 47.905 -5.327 1.00 24.27 540 GLY A O 1
ATOM 4352 N N . GLY A 1 541 ? -3.667 48.604 -3.867 1.00 23.95 541 GLY A N 1
ATOM 4353 C CA . GLY A 1 541 ? -4.768 48.710 -4.838 1.00 23.95 541 GLY A CA 1
ATOM 4354 C C . GLY A 1 541 ? -6.006 47.849 -4.586 1.00 23.95 541 GLY A C 1
ATOM 4355 O O . GLY A 1 541 ? -6.116 46.732 -5.067 1.00 23.95 541 GLY A O 1
ATOM 4356 N N . LEU A 1 542 ? -6.967 48.431 -3.877 1.00 26.58 542 LEU A N 1
ATOM 4357 C CA . LEU A 1 542 ? -8.333 47.974 -3.628 1.00 26.58 542 LEU A CA 1
ATOM 4358 C C . LEU A 1 542 ? -9.183 47.942 -4.919 1.00 26.58 542 LEU A C 1
ATOM 4360 O O . LEU A 1 542 ? -9.382 49.007 -5.493 1.00 26.58 542 LEU A O 1
ATOM 4364 N N . ILE A 1 543 ? -9.793 46.808 -5.304 1.00 27.09 543 ILE A N 1
ATOM 4365 C CA . ILE A 1 543 ? -11.034 46.804 -6.113 1.00 27.09 543 ILE A CA 1
ATOM 4366 C C . ILE A 1 543 ? -12.004 45.724 -5.612 1.00 27.09 543 ILE A C 1
ATOM 4368 O O . ILE A 1 543 ? -11.695 44.542 -5.504 1.00 27.09 543 ILE A O 1
ATOM 4372 N N . LYS A 1 544 ? -13.206 46.203 -5.294 1.00 25.84 544 LYS A N 1
ATOM 4373 C CA . LYS A 1 544 ? -14.399 45.515 -4.793 1.00 25.84 544 LYS A CA 1
ATOM 4374 C C . LYS A 1 544 ? -15.200 44.992 -5.997 1.00 25.84 544 LYS A C 1
ATOM 4376 O O . LYS A 1 544 ? -15.450 45.766 -6.914 1.00 25.84 544 LYS A O 1
ATOM 4381 N N . GLY A 1 545 ? -15.673 43.745 -5.982 1.00 25.02 545 GLY A N 1
ATOM 4382 C CA . GLY A 1 545 ? -16.542 43.204 -7.041 1.00 25.02 545 GLY A CA 1
ATOM 4383 C C . GLY A 1 545 ? -17.446 42.080 -6.534 1.00 25.02 545 GLY A C 1
ATOM 4384 O O . GLY A 1 545 ? -16.960 41.097 -6.000 1.00 25.02 545 GLY A O 1
ATOM 4385 N N . ARG A 1 546 ? -18.760 42.285 -6.636 1.00 25.39 546 ARG A N 1
ATOM 4386 C CA . ARG A 1 546 ? -19.857 41.551 -5.983 1.00 25.39 546 ARG A CA 1
ATOM 4387 C C . ARG A 1 546 ? -20.094 40.116 -6.479 1.00 25.39 546 ARG A C 1
ATOM 4389 O O . ARG A 1 546 ? -19.941 39.811 -7.654 1.00 25.39 546 ARG A O 1
ATOM 4396 N N . PHE A 1 547 ? -20.635 39.331 -5.545 1.00 25.72 547 PHE A N 1
ATOM 4397 C CA . PHE A 1 547 ? -21.424 38.109 -5.711 1.00 25.72 547 PHE A CA 1
ATOM 4398 C C . PHE A 1 547 ? -22.526 38.200 -6.781 1.00 25.72 547 PHE A C 1
ATOM 4400 O O . PHE A 1 547 ? -23.226 39.210 -6.877 1.00 25.72 547 PHE A O 1
ATOM 4407 N N . GLY A 1 548 ? -22.761 37.074 -7.462 1.00 25.39 548 GLY A N 1
ATOM 4408 C CA . GLY A 1 548 ? -23.957 36.791 -8.253 1.00 25.39 548 GLY A CA 1
ATOM 4409 C C . GLY A 1 548 ? -24.320 35.307 -8.159 1.00 25.39 548 GLY A C 1
ATOM 4410 O O . GLY A 1 548 ? -23.618 34.450 -8.680 1.00 25.39 548 GLY A O 1
ATOM 4411 N N . GLN A 1 549 ? -25.403 35.033 -7.440 1.00 26.84 549 GLN A N 1
ATOM 4412 C CA . GLN A 1 549 ? -26.033 33.740 -7.184 1.00 26.84 549 GLN A CA 1
ATOM 4413 C C . GLN A 1 549 ? -26.893 33.334 -8.396 1.00 26.84 549 GLN A C 1
ATOM 4415 O O . GLN A 1 549 ? -27.642 34.169 -8.901 1.00 26.84 549 GLN A O 1
ATOM 4420 N N . ALA A 1 550 ? -26.851 32.073 -8.840 1.00 24.80 550 ALA A N 1
ATOM 4421 C CA . ALA A 1 550 ? -27.808 31.554 -9.820 1.00 24.80 550 ALA A CA 1
ATOM 4422 C C . ALA A 1 550 ? -28.316 30.151 -9.442 1.00 24.80 550 ALA A C 1
ATOM 4424 O O . ALA A 1 550 ? -27.553 29.233 -9.160 1.00 24.80 550 ALA A O 1
ATOM 4425 N N . ARG A 1 551 ? -29.649 30.075 -9.406 1.00 23.62 551 ARG A N 1
ATOM 4426 C CA . ARG A 1 551 ? -30.573 28.993 -9.037 1.00 23.62 551 ARG A CA 1
ATOM 4427 C C . ARG A 1 551 ? -30.319 27.625 -9.687 1.00 23.62 551 ARG A C 1
ATOM 4429 O O . ARG A 1 551 ? -30.065 27.531 -10.881 1.00 23.62 551 ARG A O 1
ATOM 4436 N N . MET A 1 552 ? -30.611 26.587 -8.898 1.00 24.92 552 MET A N 1
ATOM 4437 C CA . MET A 1 552 ? -31.061 25.264 -9.348 1.00 24.92 552 MET A CA 1
ATOM 4438 C C . MET A 1 552 ? -32.379 25.348 -10.136 1.00 24.92 552 MET A C 1
ATOM 4440 O O . MET A 1 552 ? -33.316 26.019 -9.699 1.00 24.92 552 MET A O 1
ATOM 4444 N N . VAL A 1 553 ? -32.476 24.579 -11.223 1.00 25.25 553 VAL A N 1
ATOM 4445 C CA . VAL A 1 553 ? -33.740 24.102 -11.807 1.00 25.25 553 VAL A CA 1
ATOM 4446 C C . VAL A 1 553 ? -33.577 22.623 -12.156 1.00 25.25 553 VAL A C 1
ATOM 4448 O O . VAL A 1 553 ? -32.600 22.224 -12.787 1.00 25.25 553 VAL A O 1
ATOM 4451 N N . THR A 1 554 ? -34.544 21.824 -11.721 1.00 25.92 554 THR A N 1
ATOM 4452 C CA . THR A 1 554 ? -34.662 20.382 -11.938 1.00 25.92 554 THR A CA 1
ATOM 4453 C C . THR A 1 554 ? -35.582 20.066 -13.128 1.00 25.92 554 THR A C 1
ATOM 4455 O O . THR A 1 554 ? -36.533 20.791 -13.402 1.00 25.92 554 THR A O 1
ATOM 4458 N N . THR A 1 555 ? -35.337 18.890 -13.720 1.00 25.19 555 THR A N 1
ATOM 4459 C CA . THR A 1 555 ? -36.228 17.974 -14.477 1.00 25.19 555 THR A CA 1
ATOM 4460 C C . THR A 1 555 ? -36.400 18.048 -16.014 1.00 25.19 555 THR A C 1
ATOM 4462 O O . THR A 1 555 ? -37.008 18.950 -16.577 1.00 25.19 555 THR A O 1
ATOM 4465 N N . THR A 1 556 ? -35.998 16.910 -16.620 1.00 25.08 556 THR A N 1
ATOM 4466 C CA . THR A 1 556 ? -36.685 16.036 -17.610 1.00 25.08 556 THR A CA 1
ATOM 4467 C C . THR A 1 556 ? -36.387 16.076 -19.127 1.00 25.08 556 THR A C 1
ATOM 4469 O O . THR A 1 556 ? -36.618 17.057 -19.818 1.00 25.08 556 THR A O 1
ATOM 4472 N N . HIS A 1 557 ? -36.021 14.872 -19.608 1.00 26.53 557 HIS A N 1
ATOM 4473 C CA . HIS A 1 557 ? -36.160 14.245 -20.937 1.00 26.53 557 HIS A CA 1
ATOM 4474 C C . HIS A 1 557 ? -35.256 14.631 -22.135 1.00 26.53 557 HIS A C 1
ATOM 4476 O O . HIS A 1 557 ? -35.479 15.588 -22.866 1.00 26.53 557 HIS A O 1
ATOM 4482 N N . SER A 1 558 ? -34.288 13.733 -22.388 1.00 38.94 558 SER A N 1
ATOM 4483 C CA . SER A 1 558 ? -33.930 13.113 -23.683 1.00 38.94 558 SER A CA 1
ATOM 4484 C C . SER A 1 558 ? -34.134 13.921 -24.977 1.00 38.94 558 SER A C 1
ATOM 4486 O O . SER A 1 558 ? -35.206 13.886 -25.581 1.00 38.94 558 SER A O 1
ATOM 4488 N N . ARG A 1 559 ? -33.042 14.493 -25.502 1.00 29.00 559 ARG A N 1
ATOM 4489 C CA . ARG A 1 559 ? -32.874 14.840 -26.926 1.00 29.00 559 ARG A CA 1
ATOM 4490 C C . ARG A 1 559 ? -31.414 14.647 -27.350 1.00 29.00 559 ARG A C 1
ATOM 4492 O O . ARG A 1 559 ? -30.591 15.541 -27.204 1.00 29.00 559 ARG A O 1
ATOM 4499 N N . ALA A 1 560 ? -31.108 13.478 -27.903 1.00 38.03 560 ALA A N 1
ATOM 4500 C CA . ALA A 1 560 ? -29.893 13.245 -28.681 1.00 38.03 560 ALA A CA 1
ATOM 4501 C C . ALA A 1 560 ? -30.247 12.439 -29.942 1.00 38.03 560 ALA A C 1
ATOM 4503 O O . ALA A 1 560 ? -30.210 11.212 -29.920 1.00 38.03 560 ALA A O 1
ATOM 4504 N N . PRO A 1 561 ? -30.689 13.116 -31.019 1.00 42.19 561 PRO A N 1
ATOM 4505 C CA . PRO A 1 561 ? -30.330 12.616 -32.350 1.00 42.19 561 PRO A CA 1
ATOM 4506 C C . PRO A 1 561 ? -29.851 13.696 -33.343 1.00 42.19 561 PRO A C 1
ATOM 4508 O O . PRO A 1 561 ? -29.457 13.356 -34.450 1.00 42.19 561 PRO A O 1
ATOM 4511 N N . SER A 1 562 ? -29.848 14.993 -33.008 1.00 43.78 562 SER A N 1
ATOM 4512 C CA . SER A 1 562 ? -29.664 16.049 -34.027 1.00 43.78 562 SER A CA 1
ATOM 4513 C C . SER A 1 562 ? -28.217 16.483 -34.313 1.00 43.78 562 SER A C 1
ATOM 4515 O O . SER A 1 562 ? -27.993 17.204 -35.281 1.00 43.78 562 SER A O 1
ATOM 4517 N N . LEU A 1 563 ? -27.225 16.060 -33.520 1.00 43.22 563 LEU A N 1
ATOM 4518 C CA . LEU A 1 563 ? -25.820 16.473 -33.694 1.00 43.22 563 LEU A CA 1
ATOM 4519 C C . LEU A 1 563 ? -24.989 15.518 -34.571 1.00 43.22 563 LEU A C 1
ATOM 4521 O O . LEU A 1 563 ? -24.060 15.974 -35.234 1.00 43.22 563 LEU A O 1
ATOM 4525 N N . SER A 1 564 ? -25.328 14.223 -34.638 1.00 46.41 564 SER A N 1
ATOM 4526 C CA . SER A 1 564 ? -24.547 13.247 -35.419 1.00 46.41 564 SER A CA 1
ATOM 4527 C C . SER A 1 564 ? -24.792 13.361 -36.928 1.00 46.41 564 SER A C 1
ATOM 4529 O O . SER A 1 564 ? -23.845 13.287 -37.705 1.00 46.41 564 SER A O 1
ATOM 4531 N N . ALA A 1 565 ? -26.027 13.644 -37.358 1.00 47.56 565 ALA A N 1
ATOM 4532 C CA . ALA A 1 565 ? -26.376 13.768 -38.777 1.00 47.56 565 ALA A CA 1
ATOM 4533 C C . ALA A 1 565 ? -25.673 14.950 -39.484 1.00 47.56 565 ALA A C 1
ATOM 4535 O O . ALA A 1 565 ? -25.372 14.880 -40.676 1.00 47.56 565 ALA A O 1
ATOM 4536 N N . SER A 1 566 ? -25.371 16.026 -38.746 1.00 54.84 566 SER A N 1
ATOM 4537 C CA . SER A 1 566 ? -24.645 17.203 -39.251 1.00 54.84 566 SER A CA 1
ATOM 4538 C C . SER A 1 566 ? -23.170 16.891 -39.534 1.00 54.84 566 SER A C 1
ATOM 4540 O O . SER A 1 566 ? -22.645 17.229 -40.597 1.00 54.84 566 SER A O 1
ATOM 4542 N N . TYR A 1 567 ? -22.518 16.167 -38.620 1.00 53.81 567 TYR A N 1
ATOM 4543 C CA . TYR A 1 567 ? -21.093 15.854 -38.716 1.00 53.81 567 TYR A CA 1
ATOM 4544 C C . TYR A 1 567 ? -20.799 14.854 -39.840 1.00 53.81 567 TYR A C 1
ATOM 4546 O O . TYR A 1 567 ? -19.838 15.020 -40.589 1.00 53.81 567 TYR A O 1
ATOM 4554 N N . THR A 1 568 ? -21.674 13.861 -40.022 1.00 56.28 568 THR A N 1
ATOM 4555 C CA . THR A 1 568 ? -21.537 12.855 -41.083 1.00 56.28 568 THR A CA 1
ATOM 4556 C C . THR A 1 568 ? -21.699 13.472 -42.474 1.00 56.28 568 THR A C 1
ATOM 4558 O O . THR A 1 568 ? -20.927 13.154 -43.378 1.00 56.28 568 THR A O 1
ATOM 4561 N N . ARG A 1 569 ? -22.636 14.418 -42.652 1.00 55.81 569 ARG A N 1
ATOM 4562 C CA . ARG A 1 569 ? -22.794 15.152 -43.922 1.00 55.81 569 ARG A CA 1
ATOM 4563 C C . ARG A 1 569 ? -21.606 16.061 -44.212 1.00 55.81 569 ARG A C 1
ATOM 4565 O O . ARG A 1 569 ? -21.132 16.083 -45.344 1.00 55.81 569 ARG A O 1
ATOM 4572 N N . LEU A 1 570 ? -21.097 16.765 -43.201 1.00 57.94 570 LEU A N 1
ATOM 4573 C CA . LEU A 1 570 ? -19.918 17.616 -43.353 1.00 57.94 570 LEU A CA 1
ATOM 4574 C C . LEU A 1 570 ? -18.678 16.787 -43.723 1.00 57.94 570 LEU A C 1
ATOM 4576 O O . LEU A 1 570 ? -17.946 17.160 -44.635 1.00 57.94 570 LEU A O 1
ATOM 4580 N N . PHE A 1 571 ? -18.490 15.630 -43.083 1.00 62.34 571 PHE A N 1
ATOM 4581 C CA . PHE A 1 571 ? -17.398 14.700 -43.373 1.00 62.34 571 PHE A CA 1
ATOM 4582 C C . PHE A 1 571 ? -17.463 14.141 -44.803 1.00 62.34 571 PHE A C 1
ATOM 4584 O O . PHE A 1 571 ? -16.441 14.088 -45.489 1.00 62.34 571 PHE A O 1
ATOM 4591 N N . LEU A 1 572 ? -18.653 13.767 -45.282 1.00 61.28 572 LEU A N 1
ATOM 4592 C CA . LEU A 1 572 ? -18.851 13.289 -46.655 1.00 61.28 572 LEU A CA 1
ATOM 4593 C C . LEU A 1 572 ? -18.594 14.386 -47.694 1.00 61.28 572 LEU A C 1
ATOM 4595 O O . LEU A 1 572 ? -17.902 14.136 -48.678 1.00 61.28 572 LEU A O 1
ATOM 4599 N N . ILE A 1 573 ? -19.080 15.609 -47.460 1.00 66.31 573 ILE A N 1
ATOM 4600 C CA . ILE A 1 573 ? -18.839 16.746 -48.362 1.00 66.31 573 ILE A CA 1
ATOM 4601 C C . ILE A 1 573 ? -17.341 17.073 -48.430 1.00 66.31 573 ILE A C 1
ATOM 4603 O O . ILE A 1 573 ? -16.816 17.284 -49.523 1.00 66.31 573 ILE A O 1
ATOM 4607 N N . LEU A 1 574 ? -16.637 17.058 -47.291 1.00 61.62 574 LEU A N 1
ATOM 4608 C CA . LEU A 1 574 ? -15.200 17.336 -47.253 1.00 61.62 574 LEU A CA 1
ATOM 4609 C C . LEU A 1 574 ? -14.392 16.270 -48.006 1.00 61.62 574 LEU A C 1
ATOM 4611 O O . LEU A 1 574 ? -13.498 16.612 -48.774 1.00 61.62 574 LEU A O 1
ATOM 4615 N N . ASN A 1 575 ? -14.727 14.988 -47.832 1.00 63.75 575 ASN A N 1
ATOM 4616 C CA . ASN A 1 575 ? -14.032 13.897 -48.521 1.00 63.75 575 ASN A CA 1
ATOM 4617 C C . ASN A 1 575 ? -14.292 13.907 -50.032 1.00 63.75 575 ASN A C 1
ATOM 4619 O O . ASN A 1 575 ? -13.357 13.721 -50.808 1.00 63.75 575 ASN A O 1
ATOM 4623 N N . ILE A 1 576 ? -15.524 14.197 -50.466 1.00 70.62 576 ILE A N 1
ATOM 4624 C CA . ILE A 1 576 ? -15.848 14.350 -51.893 1.00 70.62 576 ILE A CA 1
ATOM 4625 C C . ILE A 1 576 ? -15.088 15.545 -52.490 1.00 70.62 576 ILE A C 1
ATOM 4627 O O . ILE A 1 576 ? -14.524 15.436 -53.578 1.00 70.62 576 ILE A O 1
ATOM 4631 N N . ALA A 1 577 ? -15.008 16.669 -51.773 1.00 65.75 577 ALA A N 1
ATOM 4632 C CA . ALA A 1 577 ? -14.251 17.836 -52.223 1.00 65.75 577 ALA A CA 1
ATOM 4633 C C . ALA A 1 577 ? -12.744 17.540 -52.340 1.00 65.75 577 ALA A C 1
ATOM 4635 O O . ALA A 1 577 ? -12.132 17.878 -53.353 1.00 65.75 577 ALA A O 1
ATOM 4636 N N . ILE A 1 578 ? -12.155 16.856 -51.353 1.00 65.19 578 ILE A N 1
ATOM 4637 C CA . ILE A 1 578 ? -10.743 16.438 -51.383 1.00 65.19 578 ILE A CA 1
ATOM 4638 C C . ILE A 1 578 ? -10.487 15.479 -52.550 1.00 65.19 578 ILE A C 1
ATOM 4640 O O . ILE A 1 578 ? -9.487 15.634 -53.252 1.00 65.19 578 ILE A O 1
ATOM 4644 N N . PHE A 1 579 ? -11.405 14.547 -52.814 1.00 70.69 579 PHE A N 1
ATOM 4645 C CA . PHE A 1 579 ? -11.316 13.634 -53.952 1.00 70.69 579 PHE A CA 1
ATOM 4646 C C . PHE A 1 579 ? -11.284 14.387 -55.290 1.00 70.69 579 PHE A C 1
ATOM 4648 O O . PHE A 1 579 ? -10.389 14.154 -56.101 1.00 70.69 579 PHE A O 1
ATOM 4655 N N . PHE A 1 580 ? -12.186 15.350 -55.513 1.00 70.56 580 PHE A N 1
ATOM 4656 C CA . PHE A 1 580 ? -12.191 16.136 -56.754 1.00 70.56 580 PHE A CA 1
ATOM 4657 C C . PHE A 1 580 ? -10.959 17.039 -56.901 1.00 70.56 580 PHE A C 1
ATOM 4659 O O . PHE A 1 580 ? -10.452 17.198 -58.013 1.00 70.56 580 PHE A O 1
ATOM 4666 N N . VAL A 1 581 ? -10.432 17.591 -55.804 1.00 67.12 581 VAL A N 1
ATOM 4667 C CA . VAL A 1 581 ? -9.196 18.393 -55.819 1.00 67.12 581 VAL A CA 1
ATOM 4668 C C . VAL A 1 581 ? -7.977 17.523 -56.139 1.00 67.12 581 VAL A C 1
ATOM 4670 O O . VAL A 1 581 ? -7.153 17.903 -56.972 1.00 67.12 581 VAL A O 1
ATOM 4673 N N . MET A 1 582 ? -7.887 16.330 -55.549 1.00 61.06 582 MET A N 1
ATOM 4674 C CA . MET A 1 582 ? -6.836 15.350 -55.844 1.00 61.06 582 MET A CA 1
ATOM 4675 C C . MET A 1 582 ? -6.917 14.861 -57.295 1.00 61.06 582 MET A C 1
ATOM 4677 O O . MET A 1 582 ? -5.894 14.804 -57.979 1.00 61.06 582 MET A O 1
ATOM 4681 N N . LEU A 1 583 ? -8.126 14.602 -57.802 1.00 70.25 583 LEU A N 1
ATOM 4682 C CA . LEU A 1 583 ? -8.370 14.217 -59.193 1.00 70.25 583 LEU A CA 1
ATOM 4683 C C . LEU A 1 583 ? -7.962 15.336 -60.169 1.00 70.25 583 LEU A C 1
ATOM 4685 O O . LEU A 1 583 ? -7.300 15.071 -61.173 1.00 70.25 583 LEU A O 1
ATOM 4689 N N . ALA A 1 584 ? -8.285 16.596 -59.859 1.00 66.50 584 ALA A N 1
ATOM 4690 C CA . ALA A 1 584 ? -7.897 17.755 -60.666 1.00 66.50 584 ALA A CA 1
ATOM 4691 C C . ALA A 1 584 ? -6.376 18.001 -60.653 1.00 66.50 584 ALA A C 1
ATOM 4693 O O . ALA A 1 584 ? -5.786 18.272 -61.705 1.00 66.50 584 ALA A O 1
ATOM 4694 N N . MET A 1 585 ? -5.718 17.850 -59.496 1.00 59.03 585 MET A N 1
ATOM 4695 C CA . MET A 1 585 ? -4.255 17.922 -59.383 1.00 59.03 585 MET A CA 1
ATOM 4696 C C . MET A 1 585 ? -3.561 16.795 -60.153 1.00 59.03 585 MET A C 1
ATOM 4698 O O . MET A 1 585 ? -2.531 17.018 -60.786 1.00 59.03 585 MET A O 1
ATOM 4702 N N . GLN A 1 586 ? -4.122 15.587 -60.149 1.00 60.31 586 GLN A N 1
ATOM 4703 C CA . GLN A 1 586 ? -3.544 14.453 -60.868 1.00 60.31 586 GLN A CA 1
ATOM 4704 C C . GLN A 1 586 ? -3.748 14.558 -62.387 1.00 60.31 586 GLN A C 1
ATOM 4706 O O . GLN A 1 586 ? -2.815 14.271 -63.138 1.00 60.31 586 GLN A O 1
ATOM 4711 N N . LEU A 1 587 ? -4.906 15.042 -62.853 1.00 61.44 587 LEU A N 1
ATOM 4712 C CA . LEU A 1 587 ? -5.172 15.292 -64.278 1.00 61.44 587 LEU A CA 1
ATOM 4713 C C . LEU A 1 587 ? -4.297 16.418 -64.852 1.00 61.44 587 LEU A C 1
ATOM 4715 O O . LEU A 1 587 ? -3.832 16.317 -65.988 1.00 61.44 587 LEU A O 1
ATOM 4719 N N . THR A 1 588 ? -4.010 17.459 -64.065 1.00 59.47 588 THR A N 1
ATOM 4720 C CA . THR A 1 588 ? -3.091 18.541 -64.470 1.00 59.47 588 THR A CA 1
ATOM 4721 C C . THR A 1 588 ? -1.626 18.101 -64.474 1.00 59.47 588 THR A C 1
ATOM 4723 O O . THR A 1 588 ? -0.869 18.513 -65.353 1.00 59.47 588 THR A O 1
ATOM 4726 N N . TYR A 1 589 ? -1.218 17.201 -63.573 1.00 53.56 589 TYR A N 1
ATOM 4727 C CA . TYR A 1 589 ? 0.140 16.640 -63.570 1.00 53.56 589 TYR A CA 1
ATOM 4728 C C . TYR A 1 589 ? 0.391 15.675 -64.749 1.00 53.56 589 TYR A C 1
ATOM 4730 O O . TYR A 1 589 ? 1.519 15.557 -65.235 1.00 53.56 589 TYR A O 1
ATOM 4738 N N . PHE A 1 590 ? -0.654 15.013 -65.261 1.00 54.00 590 PHE A N 1
ATOM 4739 C CA . PHE A 1 590 ? -0.537 13.991 -66.310 1.00 54.00 590 PHE A CA 1
ATOM 4740 C C . PHE A 1 590 ? -0.555 14.498 -67.757 1.00 54.00 590 PHE A C 1
ATOM 4742 O O . PHE A 1 590 ? -0.244 13.716 -68.655 1.00 54.00 590 PHE A O 1
ATOM 4749 N N . GLN A 1 591 ? -0.766 15.795 -68.012 1.00 52.72 591 GLN A N 1
ATOM 4750 C CA . GLN A 1 591 ? -0.462 16.376 -69.334 1.00 52.72 591 GLN A CA 1
ATOM 4751 C C . GLN A 1 591 ? 1.035 16.259 -69.711 1.00 52.72 591 GLN A C 1
ATOM 4753 O O . GLN A 1 591 ? 1.408 16.548 -70.845 1.00 52.72 591 GLN A O 1
ATOM 4758 N N . ARG A 1 592 ? 1.905 15.815 -68.786 1.00 54.53 592 ARG A N 1
ATOM 4759 C CA . ARG A 1 592 ? 3.364 15.730 -68.962 1.00 54.53 592 ARG A CA 1
ATOM 4760 C C . ARG A 1 592 ? 3.994 14.330 -68.888 1.00 54.53 592 ARG A C 1
ATOM 4762 O O . ARG A 1 592 ? 5.214 14.245 -69.012 1.00 54.53 592 ARG A O 1
ATOM 4769 N N . ALA A 1 593 ? 3.243 13.238 -68.719 1.00 51.16 593 ALA A N 1
ATOM 4770 C CA . ALA A 1 593 ? 3.835 11.903 -68.521 1.00 51.16 593 ALA A CA 1
ATOM 4771 C C . ALA A 1 593 ? 3.610 10.939 -69.708 1.00 51.16 593 ALA A C 1
ATOM 4773 O O . ALA A 1 593 ? 2.486 10.699 -70.134 1.00 51.16 593 ALA A O 1
ATOM 4774 N N . GLN A 1 594 ? 4.703 10.353 -70.214 1.00 55.19 594 GLN A N 1
ATOM 4775 C CA . GLN A 1 594 ? 4.816 9.667 -71.515 1.00 55.19 594 GLN A CA 1
ATOM 4776 C C . GLN A 1 594 ? 4.689 8.122 -71.504 1.00 55.19 594 GLN A C 1
ATOM 4778 O O . GLN A 1 594 ? 5.018 7.500 -72.511 1.00 55.19 594 GLN A O 1
ATOM 4783 N N . SER A 1 595 ? 4.242 7.454 -70.426 1.00 67.62 595 SER A N 1
ATOM 4784 C CA . SER A 1 595 ? 4.226 5.971 -70.405 1.00 67.62 595 SER A CA 1
ATOM 4785 C C . SER A 1 595 ? 2.877 5.321 -70.068 1.00 67.62 595 SER A C 1
ATOM 4787 O O . SER A 1 595 ? 2.222 5.645 -69.077 1.00 67.62 595 SER A O 1
ATOM 4789 N N . LEU A 1 596 ? 2.513 4.328 -70.890 1.00 58.25 596 LEU A N 1
ATOM 4790 C CA . LEU A 1 596 ? 1.251 3.575 -70.867 1.00 58.25 596 LEU A CA 1
ATOM 4791 C C . LEU A 1 596 ? 1.040 2.743 -69.583 1.00 58.25 596 LEU A C 1
ATOM 4793 O O . LEU A 1 596 ? -0.086 2.395 -69.233 1.00 58.25 596 LEU A O 1
ATOM 4797 N N . HIS A 1 597 ? 2.121 2.393 -68.876 1.00 58.16 597 HIS A N 1
ATOM 4798 C CA . HIS A 1 597 ? 2.064 1.538 -67.684 1.00 58.16 597 HIS A CA 1
ATOM 4799 C C . HIS A 1 597 ? 1.618 2.315 -66.434 1.00 58.16 597 HIS A C 1
ATOM 4801 O O . HIS A 1 597 ? 0.846 1.798 -65.627 1.00 58.16 597 HIS A O 1
ATOM 4807 N N . GLY A 1 598 ? 2.013 3.591 -66.322 1.00 57.91 598 GLY A N 1
ATOM 4808 C CA . GLY A 1 598 ? 1.550 4.481 -65.253 1.00 57.91 598 GLY A CA 1
ATOM 4809 C C . GLY A 1 598 ? 0.048 4.768 -65.336 1.00 57.91 598 GLY A C 1
ATOM 4810 O O . GLY A 1 598 ? -0.625 4.825 -64.312 1.00 57.91 598 GLY A O 1
ATOM 4811 N N . GLN A 1 599 ? -0.496 4.845 -66.555 1.00 59.12 599 GLN A N 1
ATOM 4812 C CA . GLN A 1 599 ? -1.929 5.045 -66.782 1.00 59.12 599 GLN A CA 1
ATOM 4813 C C . GLN A 1 599 ? -2.763 3.844 -66.310 1.00 59.12 599 GLN A C 1
ATOM 4815 O O . GLN A 1 599 ? -3.779 4.028 -65.650 1.00 59.12 599 GLN A O 1
ATOM 4820 N N . ARG A 1 600 ? -2.320 2.606 -66.572 1.00 64.00 600 ARG A N 1
ATOM 4821 C CA . ARG A 1 600 ? -3.045 1.392 -66.143 1.00 64.00 600 ARG A CA 1
ATOM 4822 C C . ARG A 1 600 ? -3.094 1.226 -64.624 1.00 64.00 600 ARG A C 1
ATOM 4824 O O . ARG A 1 600 ? -4.129 0.832 -64.098 1.00 64.00 600 ARG A O 1
ATOM 4831 N N . CYS A 1 601 ? -2.006 1.556 -63.930 1.00 60.16 601 CYS A N 1
ATOM 4832 C CA . CYS A 1 601 ? -1.969 1.518 -62.467 1.00 60.16 601 CYS A CA 1
ATOM 4833 C C . CYS A 1 601 ? -2.911 2.574 -61.861 1.00 60.16 601 CYS A C 1
ATOM 4835 O O . CYS A 1 601 ? -3.652 2.283 -60.927 1.00 60.16 601 CYS A O 1
ATOM 4837 N N . LEU A 1 602 ? -2.968 3.767 -62.461 1.00 61.19 602 LEU A N 1
ATOM 4838 C CA . LEU A 1 602 ? -3.878 4.832 -62.039 1.00 61.19 602 LEU A CA 1
ATOM 4839 C C . LEU A 1 602 ? -5.355 4.454 -62.243 1.00 61.19 602 LEU A C 1
ATOM 4841 O O . LEU A 1 602 ? -6.158 4.644 -61.334 1.00 61.19 602 LEU A O 1
ATOM 4845 N N . TYR A 1 603 ? -5.715 3.871 -63.393 1.00 62.78 603 TYR A N 1
ATOM 4846 C CA . TYR A 1 603 ? -7.085 3.398 -63.627 1.00 62.78 603 TYR A CA 1
ATOM 4847 C C . TYR A 1 603 ? -7.491 2.295 -62.647 1.00 62.78 603 TYR A C 1
ATOM 4849 O O . TYR A 1 603 ? -8.637 2.277 -62.212 1.00 62.78 603 TYR A O 1
ATOM 4857 N N . ALA A 1 604 ? -6.564 1.418 -62.249 1.00 65.81 604 ALA A N 1
ATOM 4858 C CA . ALA A 1 604 ? -6.834 0.403 -61.233 1.00 65.81 604 ALA A CA 1
ATOM 4859 C C . ALA A 1 604 ? -7.097 1.025 -59.851 1.00 65.81 604 ALA A C 1
ATOM 4861 O O . ALA A 1 604 ? -8.039 0.624 -59.173 1.00 65.81 604 ALA A O 1
ATOM 4862 N N . VAL A 1 605 ? -6.319 2.038 -59.455 1.00 64.75 605 VAL A N 1
ATOM 4863 C CA . VAL A 1 605 ? -6.524 2.750 -58.182 1.00 64.75 605 VAL A CA 1
ATOM 4864 C C . VAL A 1 605 ? -7.845 3.525 -58.189 1.00 64.75 605 VAL A C 1
ATOM 4866 O O . VAL A 1 605 ? -8.618 3.397 -57.246 1.00 64.75 605 VAL A O 1
ATOM 4869 N N . LEU A 1 606 ? -8.158 4.249 -59.269 1.00 63.47 606 LEU A N 1
ATOM 4870 C CA . LEU A 1 606 ? -9.424 4.985 -59.403 1.00 63.47 606 LEU A CA 1
ATOM 4871 C C . LEU A 1 606 ? -10.647 4.059 -59.417 1.00 63.47 606 LEU A C 1
ATOM 4873 O O . LEU A 1 606 ? -11.695 4.423 -58.883 1.00 63.47 606 LEU A O 1
ATOM 4877 N N . LEU A 1 607 ? -10.523 2.862 -59.997 1.00 70.50 607 LEU A N 1
ATOM 4878 C CA . LEU A 1 607 ? -11.582 1.855 -59.985 1.00 70.50 607 LEU A CA 1
ATOM 4879 C C . LEU A 1 607 ? -11.839 1.341 -58.561 1.00 70.50 607 LEU A C 1
ATOM 4881 O O . LEU A 1 607 ? -12.990 1.265 -58.141 1.00 70.50 607 LEU A O 1
ATOM 4885 N N . ILE A 1 608 ? -10.777 1.036 -57.807 1.00 69.12 608 ILE A N 1
ATOM 4886 C CA . ILE A 1 608 ? -10.877 0.566 -56.417 1.00 69.12 608 ILE A CA 1
ATOM 4887 C C . ILE A 1 608 ? -11.508 1.644 -55.531 1.00 69.12 608 ILE A C 1
ATOM 4889 O O . ILE A 1 608 ? -12.422 1.347 -54.763 1.00 69.12 608 ILE A O 1
ATOM 4893 N N . ASP A 1 609 ? -11.079 2.895 -55.679 1.00 64.00 609 ASP A N 1
ATOM 4894 C CA . ASP A 1 609 ? -11.580 4.010 -54.873 1.00 64.00 609 ASP A CA 1
ATOM 4895 C C . ASP A 1 609 ? -13.053 4.331 -55.198 1.00 64.00 609 ASP A C 1
ATOM 4897 O O . ASP A 1 609 ? -13.877 4.536 -54.305 1.00 64.00 609 ASP A O 1
ATOM 4901 N N . SER A 1 610 ? -13.433 4.233 -56.478 1.00 64.38 610 SER A N 1
ATOM 4902 C CA . SER A 1 610 ? -14.834 4.339 -56.911 1.00 64.38 610 SER A CA 1
ATOM 4903 C C . SER A 1 610 ? -15.697 3.208 -56.348 1.00 64.38 610 SER A C 1
ATOM 4905 O O . SER A 1 610 ? -16.831 3.451 -55.940 1.00 64.38 610 SER A O 1
ATOM 4907 N N . CYS A 1 611 ? -15.174 1.979 -56.275 1.00 70.75 611 CYS A N 1
ATOM 4908 C CA . CYS A 1 611 ? -15.875 0.855 -55.654 1.00 70.75 611 CYS A CA 1
ATOM 4909 C C . CYS A 1 611 ? -16.086 1.067 -54.150 1.00 70.75 611 CYS A C 1
ATOM 4911 O O . CYS A 1 611 ? -17.172 0.770 -53.657 1.00 70.75 611 CYS A O 1
ATOM 4913 N N . ILE A 1 612 ? -15.098 1.615 -53.436 1.00 69.00 612 ILE A N 1
ATOM 4914 C CA . ILE A 1 612 ? -15.203 1.920 -51.999 1.00 69.00 612 ILE A CA 1
ATOM 4915 C C . ILE A 1 612 ? -16.261 3.005 -51.753 1.00 69.00 612 ILE A C 1
ATOM 4917 O O . ILE A 1 612 ? -17.107 2.850 -50.869 1.00 69.00 612 ILE A O 1
ATOM 4921 N N . LEU A 1 613 ? -16.279 4.062 -52.571 1.00 67.12 613 LEU A N 1
ATOM 4922 C CA . LEU A 1 613 ? -17.298 5.114 -52.504 1.00 67.12 613 LEU A CA 1
ATOM 4923 C C . LEU A 1 613 ? -18.706 4.585 -52.813 1.00 67.12 613 LEU A C 1
ATOM 4925 O O . LEU A 1 613 ? -19.659 4.942 -52.118 1.00 67.12 613 LEU A O 1
ATOM 4929 N N . LEU A 1 614 ? -18.845 3.692 -53.799 1.00 68.50 614 LEU A N 1
ATOM 4930 C CA . LEU A 1 614 ? -20.127 3.055 -54.119 1.00 68.50 614 LEU A CA 1
ATOM 4931 C C . LEU A 1 614 ? -20.615 2.155 -52.974 1.00 68.50 614 LEU A C 1
ATOM 4933 O O . LEU A 1 614 ? -21.811 2.105 -52.693 1.00 68.50 614 LEU A O 1
ATOM 4937 N N . TRP A 1 615 ? -19.693 1.470 -52.293 1.00 65.94 615 TRP A N 1
ATOM 4938 C CA . TRP A 1 615 ? -19.994 0.624 -51.136 1.00 65.94 615 TRP A CA 1
ATOM 4939 C C . TRP A 1 615 ? -20.459 1.445 -49.933 1.00 65.94 615 TRP A C 1
ATOM 4941 O O . TRP A 1 615 ? -21.463 1.110 -49.307 1.00 65.94 615 TRP A O 1
ATOM 4951 N N . LEU A 1 616 ? -19.786 2.563 -49.656 1.00 64.44 616 LEU A N 1
ATOM 4952 C CA . LEU A 1 616 ? -20.182 3.503 -48.606 1.00 64.44 616 LEU A CA 1
ATOM 4953 C C . LEU A 1 616 ? -21.543 4.151 -48.904 1.00 64.44 616 LEU A C 1
ATOM 4955 O O . LEU A 1 616 ? -22.382 4.254 -48.009 1.00 64.44 616 LEU A O 1
ATOM 4959 N N . TYR A 1 617 ? -21.803 4.518 -50.162 1.00 64.19 617 TYR A N 1
ATOM 4960 C CA . TYR A 1 617 ? -23.100 5.044 -50.594 1.00 64.19 617 TYR A CA 1
ATOM 4961 C C . TYR A 1 617 ? -24.220 3.996 -50.480 1.00 64.19 617 TYR A C 1
ATOM 4963 O O . TYR A 1 617 ? -25.273 4.274 -49.907 1.00 64.19 617 TYR A O 1
ATOM 4971 N N . SER A 1 618 ? -23.979 2.767 -50.951 1.00 58.44 618 SER A N 1
ATOM 4972 C CA . SER A 1 618 ? -24.936 1.659 -50.848 1.00 58.44 618 SER A CA 1
ATOM 4973 C C . SER A 1 618 ? -25.256 1.327 -49.389 1.00 58.44 618 SER A C 1
ATOM 4975 O O . SER A 1 618 ? -26.425 1.121 -49.058 1.00 58.44 618 SER A O 1
ATOM 4977 N N . SER A 1 619 ? -24.244 1.341 -48.514 1.00 57.62 619 SER A N 1
ATOM 4978 C CA . SER A 1 619 ? -24.404 1.100 -47.078 1.00 57.62 619 SER A CA 1
ATOM 4979 C C . SER A 1 619 ? -25.221 2.199 -46.390 1.00 57.62 619 SER A C 1
ATOM 4981 O O . SER A 1 619 ? -26.048 1.871 -45.544 1.00 57.62 619 SER A O 1
ATOM 4983 N N . CYS A 1 620 ? -25.066 3.476 -46.767 1.00 55.91 620 CYS A N 1
ATOM 4984 C CA . CYS A 1 620 ? -25.909 4.554 -46.223 1.00 55.91 620 CYS A CA 1
ATOM 4985 C C . CYS A 1 620 ? -27.320 4.606 -46.838 1.00 55.91 620 CYS A C 1
ATOM 4987 O O . CYS A 1 620 ? -28.194 5.250 -46.270 1.00 55.91 620 CYS A O 1
ATOM 4989 N N . SER A 1 621 ? -27.580 3.960 -47.984 1.00 50.50 621 SER A N 1
ATOM 4990 C CA . SER A 1 621 ? -28.937 3.919 -48.562 1.00 50.50 621 SER A CA 1
ATOM 4991 C C . SER A 1 621 ? -29.848 2.867 -47.909 1.00 50.50 621 SER A C 1
ATOM 4993 O O . SER A 1 621 ? -31.068 3.000 -47.963 1.00 50.50 621 SER A O 1
ATOM 4995 N N . GLN A 1 622 ? -29.271 1.833 -47.278 1.00 49.44 622 GLN A N 1
ATOM 4996 C CA . GLN A 1 622 ? -30.016 0.721 -46.663 1.00 49.44 622 GLN A CA 1
ATOM 4997 C C . GLN A 1 622 ? -30.319 0.922 -45.172 1.00 49.44 622 GLN A C 1
ATOM 4999 O O . GLN A 1 622 ? -31.306 0.388 -44.670 1.00 49.44 622 GLN A O 1
ATOM 5004 N N . SER A 1 623 ? -29.521 1.715 -44.463 1.00 47.06 623 SER A N 1
ATOM 5005 C CA . SER A 1 623 ? -29.832 2.192 -43.114 1.00 47.06 623 SER A CA 1
ATOM 5006 C C . SER A 1 623 ? -30.098 3.684 -43.205 1.00 47.06 623 SER A C 1
ATOM 5008 O O . SER A 1 623 ? -29.198 4.390 -43.639 1.00 47.06 623 SER A O 1
ATOM 5010 N N . GLN A 1 624 ? -31.290 4.165 -42.830 1.00 50.78 624 GLN A N 1
ATOM 5011 C CA . GLN A 1 624 ? -31.599 5.602 -42.817 1.00 50.78 624 GLN A CA 1
ATOM 5012 C C . GLN A 1 624 ? -30.506 6.393 -42.069 1.00 50.78 624 GLN A C 1
ATOM 5014 O O . GLN A 1 624 ? -30.492 6.436 -40.839 1.00 50.78 624 GLN A O 1
ATOM 5019 N N . CYS A 1 625 ? -29.593 6.977 -42.847 1.00 47.50 625 CYS A N 1
ATOM 5020 C CA . CYS A 1 625 ? -28.693 8.067 -42.498 1.00 47.50 625 CYS A CA 1
ATOM 5021 C C . CYS A 1 625 ? -29.465 9.401 -42.655 1.00 47.50 625 CYS A C 1
ATOM 5023 O O . CYS A 1 625 ? -29.283 10.291 -41.803 1.00 47.50 625 CYS A O 1
#